Protein AF-A0A3N5P6S0-F1 (afdb_monomer_lite)

Sequence (706 aa):
MARCWSSGRGCPKARLRAARTAGRPRPSLPRANWPTCWPRWAPSSCSTPTTSRSRIRPWPTRASAAPSSGSTTNAASARSAMESPAARRPAGPTGPYRSWTSPARWQTPAASRGASRCSRPHAHPMGGERRRAMSARRGCGLLAFLALFLLVACLVFAALSAGLVMTGELPAFEPRLTGLEPQPGFAFRPTTPITLTFDQPMDPASVESSFALVPAVPGSLAWNQDYTQVVFLPSGPGFEPGMRYRARLADGARAGLLPRTTRNAVEWGFSLPPLLADSSPAPGTAGLGPLPLLSARFNYALDCDATSQSFVITPPVPGSVDCQAGTWSFTPSVALAPDAAYSAGLQQVYLDGDPAPRPGPSWQFRTAPPLLVVDVAPGVDQLVADLWTPVAVTFNRPPVAETVEGRFGLADADGTPVEGEISWENGGTTLVFRPTGALKPLFSYRWRLEAGVQDALGFALAEALSRPFDTAAIVGVRDPGPDADVVSLTRPLRLSFTRPMDRDSVEAGLVLTPALQGEIAWEGDTLVFTPQDGWQGGTDYKVRLDAEVRDASGAPLAEALSWTFRSEPFLVEASVPAGEVLRLAQPLQLRFALPMDRASVERALVIAPDTPGELTWSDGDRTLPLD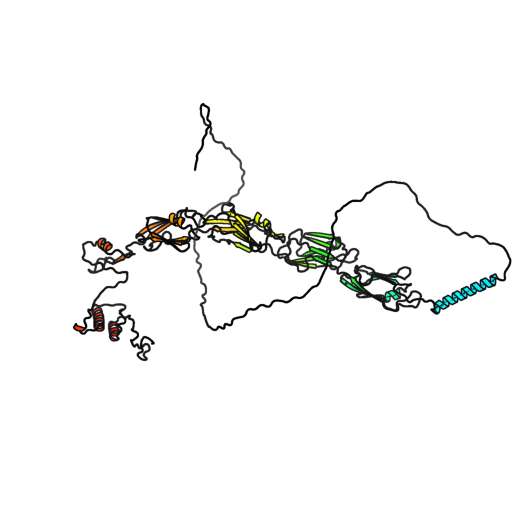YRVYDKPKDGLTKNDHFRDLIAAAKRRGFRPRAVLFDRWYSSLDNLKQVRTCGWTFLTQLKANRKVDLDRQGYRAVALT

Foldseek 3Di:
DDDDDDDDDDDDDDDDDDDDDDDDDDDDDDDDDDDDDDDDDDDDDDDDDDDDDDDDDDDDDDDDDDDDDDDDDDDDDDDDDDDDDDDDDDDDDDDDDDDDDDDDDDDDDDDDDDDDDDDDDDDDDDDDDDDDDDDDDDDPDVVVVVVVVVVVVVVVVVCVVVVCVVVVPPPDDFKDFPDWPPDFADADDQFGKIKTFIPAAFDVVLQVVQKAKVVGFDFDWDADPRNRMIITGGDASHDAAFDKMKIKGQWATGHDPDRHIRHHIDIGMDHHHHQWPDWPPHFAAEAAFQWGKTKTAGPAAFPQVVQVVQKDKPVDFDFDWDDDDRMIITTGPGGHDAQDKMKIKRQWTGGVPGPDTDGIDIGMYTHHHAKDFPDWPPDFADAAAFQQGKIKTFIPDAFDVVLFVVFKFKAWPVRHTFDWDWDADDVRRMIITTGPAGHAAQTKMKMKGQWQGGHPSGHTRHGIDMGMYHYYQQWDDWVVDFAAEAAQQFDWTKTATSAAFPPVLQVVQKDKPVDADFDWDDDDRMITTTGPRGDAAQDKMKIKGQQCGGGPRNHGSPHIDMGIYTHHHQFNDWDDQDDPDGDPDDDTDTDGSDDDDPVVCVVVDDDPPDDDDDDDDDPPPDDDPDDDDDDDCVVPVDDPLNVLLVVLVVCLVVPDDDQEAEDEQVNPDPVSCVSCVVSVHHYDYDHDQQFWDDPPPPDTDGPDDD

Structure (mmCIF, N/CA/C/O backbone):
data_AF-A0A3N5P6S0-F1
#
_entry.id   AF-A0A3N5P6S0-F1
#
loop_
_atom_site.group_PDB
_atom_site.id
_atom_site.type_symbol
_atom_site.label_atom_id
_atom_site.label_alt_id
_atom_site.label_comp_id
_atom_site.label_asym_id
_atom_site.label_entity_id
_atom_site.label_seq_id
_atom_site.pdbx_PDB_ins_code
_atom_site.Cartn_x
_atom_site.Cartn_y
_atom_site.Cartn_z
_atom_site.occupancy
_atom_site.B_iso_or_equiv
_atom_site.auth_seq_id
_atom_site.auth_comp_id
_atom_site.auth_asym_id
_atom_site.auth_atom_id
_atom_site.pdbx_PDB_model_num
ATOM 1 N N . MET A 1 1 ? 29.513 -6.625 67.160 1.00 32.34 1 MET A N 1
ATOM 2 C CA . MET A 1 1 ? 30.696 -5.756 67.364 1.00 32.34 1 MET A CA 1
ATOM 3 C C . MET A 1 1 ? 30.374 -4.418 66.702 1.00 32.34 1 MET A C 1
ATOM 5 O O . MET A 1 1 ? 30.058 -4.447 65.528 1.00 32.34 1 MET A O 1
ATOM 9 N N . ALA A 1 2 ? 30.033 -3.386 67.491 1.00 29.45 2 ALA A N 1
ATOM 10 C CA . ALA A 1 2 ? 30.799 -2.128 67.668 1.00 29.45 2 ALA A CA 1
ATOM 11 C C . ALA A 1 2 ? 30.846 -1.239 66.398 1.00 29.45 2 ALA A C 1
ATOM 13 O O . ALA A 1 2 ? 31.174 -1.752 65.345 1.00 29.45 2 ALA A O 1
ATOM 14 N N . ARG A 1 3 ? 30.613 0.082 66.376 1.00 28.03 3 ARG A N 1
ATOM 15 C CA . ARG A 1 3 ? 30.368 1.148 67.371 1.00 28.03 3 ARG A CA 1
ATOM 16 C C . ARG A 1 3 ? 29.944 2.428 66.607 1.00 28.03 3 ARG A C 1
ATOM 18 O O . ARG A 1 3 ? 30.294 2.590 65.444 1.00 28.03 3 ARG A O 1
ATOM 25 N N . CYS A 1 4 ? 29.255 3.334 67.303 1.00 28.69 4 CYS A N 1
ATOM 26 C CA . CYS A 1 4 ? 28.974 4.732 66.943 1.00 28.69 4 CYS A CA 1
ATOM 27 C C . CYS A 1 4 ? 30.222 5.629 66.809 1.00 28.69 4 CYS A C 1
ATOM 29 O O . CYS A 1 4 ? 31.212 5.346 67.478 1.00 28.69 4 CYS A O 1
ATOM 31 N N . TRP A 1 5 ? 30.073 6.773 66.110 1.00 29.38 5 TRP A N 1
ATOM 32 C CA . TRP A 1 5 ? 30.515 8.166 66.431 1.00 29.38 5 TRP A CA 1
ATOM 33 C C . TRP A 1 5 ? 30.480 9.024 65.139 1.00 29.38 5 TRP A C 1
ATOM 35 O O . TRP A 1 5 ? 30.638 8.461 64.067 1.00 29.38 5 TRP A O 1
ATOM 45 N N . SER A 1 6 ? 30.309 10.352 65.064 1.00 28.53 6 SER A N 1
ATOM 46 C CA . SER A 1 6 ? 30.107 11.499 65.980 1.00 28.53 6 SER A CA 1
ATOM 47 C C . SER A 1 6 ? 30.075 12.759 65.066 1.00 28.53 6 SER A C 1
ATOM 49 O O . SER A 1 6 ? 30.909 12.857 64.176 1.00 28.53 6 SER A O 1
ATOM 51 N N . SER A 1 7 ? 29.031 13.599 65.057 1.00 30.27 7 SER A N 1
ATOM 52 C CA . SER A 1 7 ? 28.925 14.954 65.664 1.00 30.27 7 SER A CA 1
ATOM 53 C C . SER A 1 7 ? 29.871 16.094 65.208 1.00 30.27 7 SER A C 1
ATOM 55 O O . SER A 1 7 ? 31.084 15.944 65.270 1.00 30.27 7 SER A O 1
ATOM 57 N N . GLY A 1 8 ? 29.286 17.291 64.990 1.00 27.02 8 GLY A N 1
ATOM 58 C CA . GLY A 1 8 ? 29.903 18.629 65.184 1.00 27.02 8 GLY A CA 1
ATOM 59 C C . GLY A 1 8 ? 29.686 19.589 63.999 1.00 27.02 8 GLY A C 1
ATOM 60 O O . GLY A 1 8 ? 30.355 19.447 62.990 1.00 27.02 8 GLY A O 1
ATOM 61 N N . ARG A 1 9 ? 28.658 20.456 63.928 1.00 32.09 9 ARG A N 1
ATOM 62 C CA . ARG A 1 9 ? 28.398 21.751 64.619 1.00 32.09 9 ARG A CA 1
ATOM 63 C C . ARG A 1 9 ? 29.563 22.758 64.645 1.00 32.09 9 ARG A C 1
ATOM 65 O O . ARG A 1 9 ? 30.546 22.543 65.341 1.00 32.09 9 ARG A O 1
ATOM 72 N N . GLY A 1 10 ? 29.325 23.928 64.038 1.00 25.72 10 GLY A N 1
ATOM 73 C CA . GLY A 1 10 ? 30.036 25.192 64.258 1.00 25.72 10 GLY A CA 1
ATOM 74 C C . GLY A 1 10 ? 29.093 26.394 64.055 1.00 25.72 10 GLY A C 1
ATOM 75 O O . GLY A 1 10 ? 28.506 26.553 62.993 1.00 25.72 10 GLY A O 1
ATOM 76 N N . CYS A 1 11 ? 28.912 27.178 65.118 1.00 27.72 11 CYS A N 1
ATOM 77 C CA . CYS A 1 11 ? 28.089 28.393 65.307 1.00 27.72 11 CYS A CA 1
ATOM 78 C C . CYS A 1 11 ? 28.965 29.673 65.051 1.00 27.72 11 CYS A C 1
ATOM 80 O O . CYS A 1 11 ? 30.128 29.503 64.701 1.00 27.72 11 CYS A O 1
ATOM 82 N N . PRO A 1 12 ? 28.606 30.922 65.449 1.00 55.75 12 PRO A N 1
ATOM 83 C CA . PRO A 1 12 ? 27.488 31.812 65.072 1.00 55.75 12 PRO A CA 1
ATOM 84 C C . PRO A 1 12 ? 27.930 33.310 64.895 1.00 55.75 12 PRO A C 1
ATOM 86 O O . PRO A 1 12 ? 29.115 33.616 64.996 1.00 55.75 12 PRO A O 1
ATOM 89 N N . LYS A 1 13 ? 26.949 34.236 64.752 1.00 28.80 13 LYS A N 1
ATOM 90 C CA . LYS A 1 13 ? 26.886 35.706 65.082 1.00 28.80 13 LYS A CA 1
ATOM 91 C C . LYS A 1 13 ? 26.318 36.524 63.897 1.00 28.80 13 LYS A C 1
ATOM 93 O O . LYS A 1 13 ? 26.654 36.229 62.768 1.00 28.80 13 LYS A O 1
ATOM 98 N N . ALA A 1 14 ? 25.533 37.599 64.020 1.00 29.78 14 ALA A N 1
ATOM 99 C CA . ALA A 1 14 ? 24.722 38.206 65.076 1.00 29.78 14 ALA A CA 1
ATOM 100 C C . ALA A 1 14 ? 23.840 39.320 64.434 1.00 29.78 14 ALA A C 1
ATOM 102 O O . ALA A 1 14 ? 24.312 40.020 63.551 1.00 29.78 14 ALA A O 1
ATOM 103 N N . ARG A 1 15 ? 22.601 39.494 64.937 1.00 29.39 15 ARG A N 1
ATOM 104 C CA . ARG A 1 15 ? 21.846 40.759 65.179 1.00 29.39 15 ARG A CA 1
ATOM 105 C C . ARG A 1 15 ? 21.779 41.877 64.100 1.00 29.39 15 ARG A C 1
ATOM 107 O O . ARG A 1 15 ? 22.756 42.580 63.909 1.00 29.39 15 ARG A O 1
ATOM 114 N N . LEU A 1 16 ? 20.568 42.222 63.615 1.00 28.55 16 LEU A N 1
ATOM 115 C CA . LEU A 1 16 ? 19.605 43.239 64.144 1.00 28.55 16 LEU A CA 1
ATOM 116 C C . LEU A 1 16 ? 18.726 43.915 63.043 1.00 28.55 16 LEU A C 1
ATOM 118 O O . LEU A 1 16 ? 19.242 44.513 62.114 1.00 28.55 16 LEU A O 1
ATOM 122 N N . ARG A 1 17 ? 17.400 43.907 63.297 1.00 27.72 17 ARG A N 1
ATOM 123 C CA . ARG A 1 17 ? 16.332 44.920 63.036 1.00 27.72 17 ARG A CA 1
ATOM 124 C C . ARG A 1 17 ? 15.904 45.372 61.610 1.00 27.72 17 ARG A C 1
ATOM 126 O O . ARG A 1 17 ? 16.511 46.244 61.016 1.00 27.72 17 ARG A O 1
ATOM 133 N N . ALA A 1 18 ? 14.672 44.945 61.276 1.00 30.52 18 ALA A N 1
ATOM 134 C CA . ALA A 1 18 ? 13.409 45.726 61.197 1.00 30.52 18 ALA A CA 1
ATOM 135 C C . ALA A 1 18 ? 12.936 46.467 59.912 1.00 30.52 18 ALA A C 1
ATOM 137 O O . ALA A 1 18 ? 13.673 47.221 59.296 1.00 30.52 18 ALA A O 1
ATOM 138 N N . ALA A 1 19 ? 11.599 46.350 59.726 1.00 29.44 19 ALA A N 1
ATOM 139 C CA . ALA A 1 19 ? 10.609 47.170 58.984 1.00 29.44 19 ALA A CA 1
ATOM 140 C C . ALA A 1 19 ? 10.446 46.906 57.463 1.00 29.44 19 ALA A C 1
ATOM 142 O O . ALA A 1 19 ? 11.402 47.007 56.712 1.00 29.44 19 ALA A O 1
ATOM 143 N N . ARG A 1 20 ? 9.285 46.370 57.011 1.00 29.72 20 ARG A N 1
ATOM 144 C CA . ARG A 1 20 ? 8.067 47.074 56.484 1.00 29.72 20 ARG A CA 1
ATOM 145 C C . ARG A 1 20 ? 8.410 47.920 55.234 1.00 29.72 20 ARG A C 1
ATOM 147 O O . ARG A 1 20 ? 9.324 48.717 55.306 1.00 29.72 20 ARG A O 1
ATOM 154 N N . THR A 1 21 ? 7.756 47.858 54.066 1.00 29.17 21 THR A N 1
ATOM 155 C CA . THR A 1 21 ? 6.316 47.780 53.743 1.00 29.17 21 THR A CA 1
ATOM 156 C C . THR A 1 21 ? 6.129 47.711 52.208 1.00 29.17 21 THR A C 1
ATOM 158 O O . THR A 1 21 ? 6.936 48.284 51.492 1.00 29.17 21 THR A O 1
ATOM 161 N N . ALA A 1 22 ? 5.030 47.080 51.764 1.00 30.55 22 ALA A N 1
ATOM 162 C CA . ALA A 1 22 ? 4.118 47.405 50.641 1.00 30.55 22 ALA A CA 1
ATOM 163 C C . ALA A 1 22 ? 4.618 47.920 49.264 1.00 30.55 22 ALA A C 1
ATOM 165 O O . ALA A 1 22 ? 5.313 48.921 49.159 1.00 30.55 22 ALA A O 1
ATOM 166 N N . GLY A 1 23 ? 4.033 47.352 48.195 1.00 27.67 23 GLY A N 1
ATOM 167 C CA . GLY A 1 23 ? 3.942 47.996 46.878 1.00 27.67 23 GLY A CA 1
ATOM 168 C C . GLY A 1 23 ? 3.276 47.139 45.789 1.00 27.67 23 GLY A C 1
ATOM 169 O O . GLY A 1 23 ? 3.958 46.442 45.050 1.00 27.67 23 GLY A O 1
ATOM 170 N N . ARG A 1 24 ? 1.943 47.208 45.667 1.00 35.28 24 ARG A N 1
ATOM 171 C CA . ARG A 1 24 ? 1.187 46.985 44.407 1.00 35.28 24 ARG A CA 1
ATOM 172 C C . ARG A 1 24 ? 0.841 48.374 43.841 1.00 35.28 24 ARG A C 1
ATOM 174 O O . ARG A 1 24 ? 0.656 49.276 44.659 1.00 35.28 24 ARG A O 1
ATOM 181 N N . PRO A 1 25 ? 0.700 48.568 42.512 1.00 42.62 25 PRO A N 1
ATOM 182 C CA . PRO A 1 25 ? -0.652 48.547 41.911 1.00 42.62 25 PRO A CA 1
ATOM 183 C C . PRO A 1 25 ? -0.750 48.107 40.419 1.00 42.62 25 PRO A C 1
ATOM 185 O O . PRO A 1 25 ? 0.243 47.970 39.716 1.00 42.62 25 PRO A O 1
ATOM 188 N N . ARG A 1 26 ? -1.999 47.872 39.970 1.00 33.16 26 ARG A N 1
ATOM 189 C CA . ARG A 1 26 ? -2.506 47.726 38.573 1.00 33.16 26 ARG A CA 1
ATOM 190 C C . ARG A 1 26 ? -2.807 49.137 37.947 1.00 33.16 26 ARG A C 1
ATOM 192 O O . ARG A 1 26 ? -2.541 50.114 38.637 1.00 33.16 26 ARG A O 1
ATOM 199 N N . PRO A 1 27 ? -3.620 49.295 36.867 1.00 56.72 27 PRO A N 1
ATOM 200 C CA . PRO A 1 27 ? -3.424 49.048 35.418 1.00 56.72 27 PRO A CA 1
ATOM 201 C C . PRO A 1 27 ? -3.747 50.303 34.537 1.00 56.72 27 PRO A C 1
ATOM 203 O O . PRO A 1 27 ? -4.245 51.297 35.057 1.00 56.72 27 PRO A O 1
ATOM 206 N N . SER A 1 28 ? -3.599 50.242 33.200 1.00 27.52 28 SER A N 1
ATOM 207 C CA . SER A 1 28 ? -4.305 51.146 32.252 1.00 27.52 28 SER A CA 1
ATOM 208 C C . SER A 1 28 ? -4.275 50.679 30.775 1.00 27.52 28 SER A C 1
ATOM 210 O O . SER A 1 28 ? -3.292 50.115 30.307 1.00 27.52 28 SER A O 1
ATOM 212 N N . LEU A 1 29 ? -5.390 50.917 30.062 1.00 33.16 29 LEU A N 1
ATOM 213 C CA . LEU A 1 29 ? -5.639 50.811 28.599 1.00 33.16 29 LEU A CA 1
ATOM 214 C C . LEU A 1 29 ? -5.366 52.170 27.899 1.00 33.16 29 LEU A C 1
ATOM 216 O O . LEU A 1 29 ? -5.353 53.175 28.618 1.00 33.16 29 LEU A O 1
ATOM 220 N N . PRO A 1 30 ? -5.219 52.263 26.545 1.00 48.19 30 PRO A N 1
ATOM 221 C CA . PRO A 1 30 ? -6.350 52.672 25.659 1.00 48.19 30 PRO A CA 1
ATOM 222 C C . PRO A 1 30 ? -6.333 52.240 24.144 1.00 48.19 30 PRO A C 1
ATOM 224 O O . PRO A 1 30 ? -5.292 51.899 23.602 1.00 48.19 30 PRO A O 1
ATOM 227 N N . ARG A 1 31 ? -7.540 52.291 23.510 1.00 29.95 31 ARG A N 1
ATOM 228 C CA . ARG A 1 31 ? -8.031 52.663 22.121 1.00 29.95 31 ARG A CA 1
ATOM 229 C C . ARG A 1 31 ? -7.046 52.800 20.915 1.00 29.95 31 ARG A C 1
ATOM 231 O O . ARG A 1 31 ? -5.926 53.216 21.135 1.00 29.95 31 ARG A O 1
ATOM 238 N N . ALA A 1 32 ? -7.367 52.676 19.603 1.00 30.03 32 ALA A N 1
ATOM 239 C CA . ALA A 1 32 ? -8.563 52.485 18.737 1.00 30.03 32 ALA A CA 1
ATOM 240 C C . ALA A 1 32 ? -8.137 52.286 17.238 1.00 30.03 32 ALA A C 1
ATOM 242 O O . ALA A 1 32 ? -7.058 52.752 16.889 1.00 30.03 32 ALA A O 1
ATOM 243 N N . ASN A 1 33 ? -8.974 51.677 16.362 1.00 26.77 33 ASN A N 1
ATOM 244 C CA . ASN A 1 33 ? -9.439 52.177 15.027 1.00 26.77 33 ASN A CA 1
ATOM 245 C C . ASN A 1 33 ? -9.972 51.087 14.051 1.00 26.77 33 ASN A C 1
ATOM 247 O O . ASN A 1 33 ? -9.441 49.986 13.974 1.00 26.77 33 ASN A O 1
ATOM 251 N N . TRP A 1 34 ? -11.029 51.453 13.306 1.00 24.69 34 TRP A N 1
ATOM 252 C CA . TRP A 1 34 ? -11.747 50.745 12.214 1.00 24.69 34 TRP A CA 1
ATOM 253 C C . TRP A 1 34 ? -11.246 51.201 10.813 1.00 24.69 34 TRP A C 1
ATOM 255 O O . TRP A 1 34 ? -10.551 52.220 10.775 1.00 24.69 34 TRP A O 1
ATOM 265 N N . PRO A 1 35 ? -11.541 50.504 9.677 1.00 39.03 35 PRO A N 1
ATOM 266 C CA . PRO A 1 35 ? -12.814 50.625 8.900 1.00 39.03 35 PRO A CA 1
ATOM 267 C C . PRO A 1 35 ? -13.364 49.277 8.333 1.00 39.03 35 PRO A C 1
ATOM 269 O O . PRO A 1 35 ? -12.605 48.419 7.904 1.00 39.03 35 PRO A O 1
ATOM 272 N N . THR A 1 36 ? -14.652 48.931 8.499 1.00 27.31 36 THR A N 1
ATOM 273 C CA . THR A 1 36 ? -15.797 48.986 7.536 1.00 27.31 36 THR A CA 1
ATOM 274 C C . THR A 1 36 ? -15.579 48.523 6.083 1.00 27.31 36 THR A C 1
ATOM 276 O O . THR A 1 36 ? -14.941 49.232 5.316 1.00 27.31 36 THR A O 1
ATOM 279 N N . CYS A 1 37 ? -16.265 47.437 5.674 1.00 23.80 37 CYS A N 1
ATOM 280 C CA . CYS A 1 37 ? -17.361 47.447 4.677 1.00 23.80 37 CYS A CA 1
ATOM 281 C C . CYS A 1 37 ? -18.100 46.082 4.599 1.00 23.80 37 CYS A C 1
ATOM 283 O O . CYS A 1 37 ? -17.486 45.032 4.458 1.00 23.80 37 CYS A O 1
ATOM 285 N N . TRP A 1 38 ? -19.433 46.137 4.710 1.00 25.41 38 TRP A N 1
ATOM 286 C CA . TRP A 1 38 ? -20.455 45.086 4.499 1.00 25.41 38 TRP A CA 1
ATOM 287 C C . TRP A 1 38 ? -21.217 45.411 3.182 1.00 25.41 38 TRP A C 1
ATOM 289 O O . TRP A 1 38 ? -21.106 46.550 2.724 1.00 25.41 38 TRP A O 1
ATOM 299 N N . PRO A 1 39 ? -21.999 44.493 2.566 1.00 34.59 39 PRO A N 1
ATOM 300 C CA . PRO A 1 39 ? -23.420 44.297 2.936 1.00 34.59 39 PRO A CA 1
ATOM 301 C C . PRO A 1 39 ? -23.809 42.800 2.984 1.00 34.59 39 PRO A C 1
ATOM 303 O O . PRO A 1 39 ? -23.404 42.018 2.137 1.00 34.59 39 PRO A O 1
ATOM 306 N N . ARG A 1 40 ? -24.424 42.271 4.049 1.00 24.41 40 ARG A N 1
ATOM 307 C CA . ARG A 1 40 ? -25.822 42.395 4.525 1.00 24.41 40 ARG A CA 1
ATOM 308 C C . ARG A 1 40 ? -26.837 41.851 3.512 1.00 24.41 40 ARG A C 1
ATOM 310 O O . ARG A 1 40 ? -26.976 42.437 2.453 1.00 24.41 40 ARG A O 1
ATOM 317 N N . TRP A 1 41 ? -27.581 40.815 3.910 1.00 23.72 41 TRP A N 1
ATOM 318 C CA . TRP A 1 41 ? -29.050 40.768 4.009 1.00 23.72 41 TRP A CA 1
ATOM 319 C C . TRP A 1 41 ? -29.431 39.641 4.994 1.00 23.72 41 TRP A C 1
ATOM 321 O O . TRP A 1 41 ? -28.756 38.622 5.095 1.00 23.72 41 TRP A O 1
ATOM 331 N N . ALA A 1 42 ? -30.473 39.888 5.776 1.00 25.50 42 ALA A N 1
ATOM 332 C CA . ALA A 1 42 ? -31.086 39.044 6.809 1.00 25.50 42 ALA A CA 1
ATOM 333 C C . ALA A 1 42 ? -32.615 39.064 6.538 1.00 25.50 42 ALA A C 1
ATOM 335 O O . ALA A 1 42 ? -33.017 39.802 5.637 1.00 25.50 42 ALA A O 1
ATOM 336 N N . PRO A 1 43 ? -33.519 38.515 7.375 1.00 45.53 43 PRO A N 1
ATOM 337 C CA . PRO A 1 43 ? -33.549 37.266 8.150 1.00 45.53 43 PRO A CA 1
ATOM 338 C C . PRO A 1 43 ? -34.898 36.499 7.966 1.00 45.53 43 PRO A C 1
ATOM 340 O O . PRO A 1 43 ? -35.769 36.904 7.204 1.00 45.53 43 PRO A O 1
ATOM 343 N N . SER A 1 44 ? -35.105 35.475 8.810 1.00 25.48 44 SER A N 1
ATOM 344 C CA . SER A 1 44 ? -36.386 35.033 9.416 1.00 25.48 44 SER A CA 1
ATOM 345 C C . SER A 1 44 ? -37.263 33.991 8.697 1.00 25.48 44 SER A C 1
ATOM 347 O O . SER A 1 44 ? -37.828 34.233 7.640 1.00 25.48 44 SER A O 1
ATOM 349 N N . SER A 1 45 ? -37.492 32.850 9.362 1.00 25.16 45 SER A N 1
ATOM 350 C CA . SER A 1 45 ? -38.727 32.539 10.120 1.00 25.16 45 SER A CA 1
ATOM 351 C C . SER A 1 45 ? -39.089 31.042 10.116 1.00 25.16 45 SER A C 1
ATOM 353 O O . SER A 1 45 ? -38.744 30.284 9.217 1.00 25.16 45 SER A O 1
ATOM 355 N N . CYS A 1 46 ? -39.742 30.640 11.208 1.00 24.12 46 CYS A N 1
ATOM 356 C CA . CYS A 1 46 ? -40.229 29.312 11.566 1.00 24.12 46 CYS A CA 1
ATOM 357 C C . CYS A 1 46 ? -41.125 28.639 10.513 1.00 24.12 46 CYS A C 1
ATOM 359 O O . CYS A 1 46 ? -41.970 29.308 9.928 1.00 24.12 46 CYS A O 1
ATOM 361 N N . SER A 1 47 ? -41.065 27.303 10.416 1.00 25.73 47 SER A N 1
ATOM 362 C CA . SER A 1 47 ? -42.226 26.383 10.526 1.00 25.73 47 SER A CA 1
ATOM 363 C C . SER A 1 47 ? -41.866 24.935 10.126 1.00 25.73 47 SER A C 1
ATOM 365 O O . SER A 1 47 ? -41.402 24.666 9.025 1.00 25.73 47 SER A O 1
ATOM 367 N N . THR A 1 48 ? -42.105 23.982 11.031 1.00 28.52 48 THR A N 1
ATOM 368 C CA . THR A 1 48 ? -42.623 22.628 10.717 1.00 28.52 48 THR A CA 1
ATOM 369 C C . THR A 1 48 ? -44.144 22.748 10.476 1.00 28.52 48 THR A C 1
ATOM 371 O O . THR A 1 48 ? -44.689 23.767 10.912 1.00 28.52 48 THR A O 1
ATOM 374 N N . PRO A 1 49 ? -44.888 21.804 9.838 1.00 37.81 49 PRO A N 1
ATOM 375 C CA . PRO A 1 49 ? -44.751 20.329 9.779 1.00 37.81 49 PRO A CA 1
ATOM 376 C C . PRO A 1 49 ? -44.897 19.789 8.317 1.00 37.81 49 PRO A C 1
ATOM 378 O O . PRO A 1 49 ? -45.008 20.570 7.386 1.00 37.81 49 PRO A O 1
ATOM 381 N N . THR A 1 50 ? -44.877 18.509 7.922 1.00 25.56 50 THR A N 1
ATOM 382 C CA . THR A 1 50 ? -45.652 17.335 8.360 1.00 25.56 50 THR A CA 1
ATOM 383 C C . THR A 1 50 ? -45.193 16.112 7.532 1.00 25.56 50 THR A C 1
ATOM 385 O O . THR A 1 50 ? -44.878 16.243 6.354 1.00 25.56 50 THR A O 1
ATOM 388 N N . THR A 1 51 ? -45.197 14.931 8.157 1.00 27.47 51 THR A N 1
ATOM 389 C CA . THR A 1 51 ? -45.362 13.560 7.612 1.00 27.47 51 THR A CA 1
ATOM 390 C C . THR A 1 51 ? -45.193 13.275 6.108 1.00 27.47 51 THR A C 1
ATOM 392 O O . THR A 1 51 ? -46.021 13.678 5.295 1.00 27.47 51 THR A O 1
ATOM 395 N N . SER A 1 52 ? -44.339 12.296 5.784 1.00 26.95 52 SER A N 1
ATOM 396 C CA . SER A 1 52 ? -44.728 11.253 4.824 1.00 26.95 52 SER A CA 1
ATOM 397 C C . SER A 1 52 ? -44.140 9.885 5.195 1.00 26.95 52 SER A C 1
ATOM 399 O O . SER A 1 52 ? -43.002 9.756 5.636 1.00 26.95 52 SER A O 1
ATOM 401 N N . ARG A 1 53 ? -45.002 8.871 5.092 1.00 27.33 53 ARG A N 1
ATOM 402 C CA . ARG A 1 53 ? -44.756 7.447 5.330 1.00 27.33 53 ARG A CA 1
ATOM 403 C C . ARG A 1 53 ? -43.995 6.835 4.147 1.00 27.33 53 ARG A C 1
ATOM 405 O O . ARG A 1 53 ? -44.456 6.969 3.018 1.00 27.33 53 ARG A O 1
ATOM 412 N N . SER A 1 54 ? -42.996 5.998 4.410 1.00 27.48 54 SER A N 1
ATOM 413 C CA . SER A 1 54 ? -42.553 4.925 3.500 1.00 27.48 54 SER A CA 1
ATOM 414 C C . SER A 1 54 ? -42.185 3.692 4.341 1.00 27.48 54 SER A C 1
ATOM 416 O O . SER A 1 54 ? -41.190 3.647 5.047 1.00 27.48 54 SER A O 1
ATOM 418 N N . ARG A 1 55 ? -43.147 2.798 4.591 1.00 26.78 55 ARG A N 1
ATOM 419 C CA . ARG A 1 55 ? -43.300 1.494 3.916 1.00 26.78 55 ARG A CA 1
ATOM 420 C C . ARG A 1 55 ? -41.998 0.702 3.748 1.00 26.78 55 ARG A C 1
ATOM 422 O O . ARG A 1 55 ? -41.375 0.690 2.695 1.00 26.78 55 ARG A O 1
ATOM 429 N N . ILE A 1 56 ? -41.737 -0.064 4.800 1.00 27.58 56 ILE A N 1
ATOM 430 C CA . ILE A 1 56 ? -41.059 -1.360 4.822 1.00 27.58 56 ILE A CA 1
ATOM 431 C C . ILE A 1 56 ? -41.648 -2.292 3.748 1.00 27.58 56 ILE A C 1
ATOM 433 O O . ILE A 1 56 ? -42.870 -2.457 3.663 1.00 27.58 56 ILE A O 1
ATOM 437 N N . ARG A 1 57 ? -40.779 -2.964 2.986 1.00 26.84 57 ARG A N 1
ATOM 438 C CA . ARG A 1 57 ? -41.059 -4.267 2.366 1.00 26.84 57 ARG A CA 1
ATOM 439 C C . ARG A 1 57 ? -39.822 -5.176 2.429 1.00 26.84 57 ARG A C 1
ATOM 441 O O . ARG A 1 57 ? -38.711 -4.662 2.520 1.00 26.84 57 ARG A O 1
ATOM 448 N N . PRO A 1 58 ? -40.028 -6.505 2.451 1.00 33.00 58 PRO A N 1
ATOM 449 C CA . PRO A 1 58 ? -39.156 -7.454 3.128 1.00 33.00 58 PRO A CA 1
ATOM 450 C C . PRO A 1 58 ? -38.277 -8.278 2.181 1.00 33.00 58 PRO A C 1
ATOM 452 O O . PRO A 1 58 ? -38.526 -8.378 0.980 1.00 33.00 58 PRO A O 1
ATOM 455 N N . TRP A 1 59 ? -37.271 -8.900 2.790 1.00 26.62 59 TRP A N 1
ATOM 456 C CA . TRP A 1 59 ? -36.390 -9.922 2.231 1.00 26.62 59 TRP A CA 1
ATOM 457 C C . TRP A 1 59 ? -37.160 -11.180 1.797 1.00 26.62 59 TRP A C 1
ATOM 459 O O . TRP A 1 59 ? -38.114 -11.564 2.480 1.00 26.62 59 TRP A O 1
ATOM 469 N N . PRO A 1 60 ? -36.721 -11.893 0.744 1.00 39.22 60 PRO A N 1
ATOM 470 C CA . PRO A 1 60 ? -37.152 -13.258 0.508 1.00 39.22 60 PRO A CA 1
ATOM 471 C C . PRO A 1 60 ? -36.256 -14.259 1.252 1.00 39.22 60 PRO A C 1
ATOM 473 O O . PRO A 1 60 ? -35.034 -14.285 1.123 1.00 39.22 60 PRO A O 1
ATOM 476 N N . THR A 1 61 ? -36.924 -15.118 2.009 1.00 28.69 61 THR A N 1
ATOM 477 C CA . THR A 1 61 ? -36.455 -16.386 2.559 1.00 28.69 61 THR A CA 1
ATOM 478 C C . THR A 1 61 ? -36.095 -17.380 1.452 1.00 28.69 61 THR A C 1
ATOM 480 O O . THR A 1 61 ? -36.830 -17.536 0.476 1.00 28.69 61 THR A O 1
ATOM 483 N N . ARG A 1 62 ? -35.029 -18.165 1.652 1.00 26.20 62 ARG A N 1
ATOM 484 C CA . ARG A 1 62 ? -34.936 -19.507 1.064 1.00 26.20 62 ARG A CA 1
ATOM 485 C C . ARG A 1 62 ? -34.416 -20.490 2.102 1.00 26.20 62 ARG A C 1
ATOM 487 O O . ARG A 1 62 ? -33.345 -20.306 2.669 1.00 26.20 62 ARG A O 1
ATOM 494 N N . ALA A 1 63 ? -35.255 -21.483 2.367 1.00 28.25 63 ALA A N 1
ATOM 495 C CA . ALA A 1 63 ? -35.037 -22.551 3.315 1.00 28.25 63 ALA A CA 1
ATOM 496 C C . ALA A 1 63 ? -34.153 -23.663 2.737 1.00 28.25 63 ALA A C 1
ATOM 498 O O . ALA A 1 63 ? -34.071 -23.884 1.529 1.00 28.25 63 ALA A O 1
ATOM 499 N N . SER A 1 64 ? -33.537 -24.340 3.690 1.00 27.89 64 SER A N 1
ATOM 500 C CA . SER A 1 64 ? -32.645 -25.485 3.668 1.00 27.89 64 SER A CA 1
ATOM 501 C C . SER A 1 64 ? -33.242 -26.745 3.031 1.00 27.89 64 SER A C 1
ATOM 503 O O . SER A 1 64 ? -34.412 -27.058 3.241 1.00 27.89 64 SER A O 1
ATOM 505 N N . ALA A 1 65 ? -32.388 -27.538 2.383 1.00 26.98 65 ALA A N 1
ATOM 506 C CA . ALA A 1 65 ? -32.532 -28.989 2.281 1.00 26.98 65 ALA A CA 1
ATOM 507 C C . ALA A 1 65 ? -31.132 -29.636 2.231 1.00 26.98 65 ALA A C 1
ATOM 509 O O . ALA A 1 65 ? -30.275 -29.228 1.453 1.00 26.98 65 ALA A O 1
ATOM 510 N N . ALA A 1 66 ? -30.925 -30.630 3.088 1.00 29.66 66 ALA A N 1
ATOM 511 C CA . ALA A 1 66 ? -29.799 -31.568 3.174 1.00 29.66 66 ALA A CA 1
ATOM 512 C C . ALA A 1 66 ? -30.418 -32.992 3.249 1.00 29.66 66 ALA A C 1
ATOM 514 O O . ALA A 1 66 ? -31.646 -33.069 3.357 1.00 29.66 66 ALA A O 1
ATOM 515 N N . PRO A 1 67 ? -29.679 -34.112 3.411 1.00 47.75 67 PRO A N 1
ATOM 516 C CA . PRO A 1 67 ? -28.380 -34.558 2.873 1.00 47.75 67 PRO A CA 1
ATOM 517 C C . PRO A 1 67 ? -28.435 -36.013 2.302 1.00 47.75 67 PRO A C 1
ATOM 519 O O . PRO A 1 67 ? -29.420 -36.723 2.477 1.00 47.75 67 PRO A O 1
ATOM 522 N N . SER A 1 68 ? -27.338 -36.506 1.708 1.00 27.44 68 SER A N 1
ATOM 523 C CA . SER A 1 68 ? -27.005 -37.950 1.565 1.00 27.44 68 SER A CA 1
ATOM 524 C C . SER A 1 68 ? -25.513 -38.067 1.183 1.00 27.44 68 SER A C 1
ATOM 526 O O . SER A 1 68 ? -25.125 -37.512 0.162 1.00 27.44 68 SER A O 1
ATOM 528 N N . SER A 1 69 ? -24.578 -38.477 2.051 1.00 28.84 69 SER A N 1
ATOM 529 C CA . SER A 1 69 ? -24.251 -39.818 2.591 1.00 28.84 69 SER A CA 1
ATOM 530 C C . SER A 1 69 ? -23.321 -40.672 1.705 1.00 28.84 69 SER A C 1
ATOM 532 O O . SER A 1 69 ? -23.711 -41.060 0.609 1.00 28.84 69 SER A O 1
ATOM 534 N N . GLY A 1 70 ? -22.171 -41.063 2.282 1.00 26.62 70 GLY A N 1
ATOM 535 C CA . GLY A 1 70 ? -21.298 -42.186 1.880 1.00 26.62 70 GLY A CA 1
ATOM 536 C C . GLY A 1 70 ? -20.094 -41.782 1.014 1.00 26.62 70 GLY A C 1
ATOM 537 O O . GLY A 1 70 ? -20.257 -41.027 0.072 1.00 26.62 70 GLY A O 1
ATOM 538 N N . SER A 1 71 ? -18.856 -42.228 1.230 1.00 27.28 71 SER A N 1
ATOM 539 C CA . SER A 1 71 ? -18.290 -43.184 2.187 1.00 27.28 71 SER A CA 1
ATOM 540 C C . SER A 1 71 ? -16.754 -43.084 2.172 1.00 27.28 71 SER A C 1
ATOM 542 O O . SER A 1 71 ? -16.142 -42.775 1.155 1.00 27.28 71 SER A O 1
ATOM 544 N N . THR A 1 72 ? -16.169 -43.397 3.321 1.00 28.88 72 THR A N 1
ATOM 545 C CA . THR A 1 72 ? -14.760 -43.644 3.669 1.00 28.88 72 THR A CA 1
ATOM 546 C C . THR A 1 72 ? -13.968 -44.589 2.756 1.00 28.88 72 THR A C 1
ATOM 548 O O . THR A 1 72 ? -14.483 -45.647 2.410 1.00 28.88 72 THR A O 1
ATOM 551 N N . THR A 1 73 ? -12.661 -44.319 2.609 1.00 28.97 73 THR A N 1
ATOM 552 C CA . THR A 1 73 ? -11.589 -45.329 2.786 1.00 28.97 73 THR A CA 1
ATOM 553 C C . THR A 1 73 ? -10.258 -44.679 3.185 1.00 28.97 73 THR A C 1
ATOM 555 O O . THR A 1 73 ? -9.778 -43.764 2.523 1.00 28.97 73 THR A O 1
ATOM 558 N N . ASN A 1 74 ? -9.679 -45.190 4.275 1.00 28.80 74 ASN A N 1
ATOM 559 C CA . ASN A 1 74 ? -8.307 -44.981 4.742 1.00 28.80 74 ASN A CA 1
ATOM 560 C C . ASN A 1 74 ? -7.312 -45.800 3.904 1.00 28.80 74 ASN A C 1
ATOM 562 O O . ASN A 1 74 ? -7.610 -46.949 3.589 1.00 28.80 74 ASN A O 1
ATOM 566 N N . ALA A 1 75 ? -6.090 -45.292 3.717 1.00 28.70 75 ALA A N 1
ATOM 567 C CA . ALA A 1 75 ? -4.868 -46.102 3.773 1.00 28.70 75 ALA A CA 1
ATOM 568 C C . ALA A 1 75 ? -3.640 -45.211 4.025 1.00 28.70 75 ALA A C 1
ATOM 570 O O . ALA A 1 75 ? -3.510 -44.122 3.474 1.00 28.70 75 ALA A O 1
ATOM 571 N N . ALA A 1 76 ? -2.768 -45.693 4.903 1.00 28.30 76 ALA A N 1
ATOM 572 C CA . ALA A 1 76 ? -1.612 -45.013 5.457 1.00 28.30 76 ALA A CA 1
ATOM 573 C C . ALA A 1 76 ? -0.288 -45.447 4.796 1.00 28.30 76 ALA A C 1
ATOM 575 O O . ALA A 1 76 ? -0.204 -46.522 4.212 1.00 28.30 76 ALA A O 1
ATOM 576 N N . SER A 1 77 ? 0.757 -44.668 5.110 1.00 26.97 77 SER A N 1
ATOM 577 C CA . SER A 1 77 ? 2.173 -45.061 5.246 1.00 26.97 77 SER A CA 1
ATOM 578 C C . SER A 1 77 ? 3.069 -45.056 3.996 1.00 26.97 77 SER A C 1
ATOM 580 O O . SER A 1 77 ? 2.916 -45.883 3.109 1.00 26.97 77 SER A O 1
ATOM 582 N N . ALA A 1 78 ? 4.095 -44.191 3.987 1.00 28.38 78 ALA A N 1
ATOM 583 C CA . ALA A 1 78 ? 5.493 -44.588 4.236 1.00 28.38 78 ALA A CA 1
ATOM 584 C C . ALA A 1 78 ? 6.474 -43.411 4.022 1.00 28.38 78 ALA A C 1
ATOM 586 O O . ALA A 1 78 ? 6.409 -42.686 3.034 1.00 28.38 78 ALA A O 1
ATOM 587 N N . ARG A 1 79 ? 7.412 -43.258 4.966 1.00 29.16 79 ARG A N 1
ATOM 588 C CA . ARG A 1 79 ? 8.658 -42.484 4.832 1.00 29.16 79 ARG A CA 1
ATOM 589 C C . ARG A 1 79 ? 9.661 -43.309 4.025 1.00 29.16 79 ARG A C 1
ATOM 591 O O . ARG A 1 79 ? 9.733 -44.510 4.260 1.00 29.16 79 ARG A O 1
ATOM 598 N N . SER A 1 80 ? 10.508 -42.670 3.219 1.00 27.64 80 SER A N 1
ATOM 599 C CA . SER A 1 80 ? 11.965 -42.735 3.420 1.00 27.64 80 SER A CA 1
ATOM 600 C C . SER A 1 80 ? 12.749 -41.899 2.414 1.00 27.64 80 SER A C 1
ATOM 602 O O . SER A 1 80 ? 12.347 -41.702 1.273 1.00 27.64 80 SER A O 1
ATOM 604 N N . ALA A 1 81 ? 13.884 -41.440 2.929 1.00 29.33 81 ALA A N 1
ATOM 605 C CA . ALA A 1 81 ? 14.993 -40.742 2.309 1.00 29.33 81 ALA A CA 1
ATOM 606 C C . ALA A 1 81 ? 15.545 -41.397 1.032 1.00 29.33 81 ALA A C 1
ATOM 608 O O . ALA A 1 81 ? 15.537 -42.620 0.903 1.00 29.33 81 ALA A O 1
ATOM 609 N N . MET A 1 82 ? 16.184 -40.583 0.187 1.00 26.22 82 MET A N 1
ATOM 610 C CA . MET A 1 82 ? 17.415 -41.002 -0.484 1.00 26.22 82 MET A CA 1
ATOM 611 C C . MET A 1 82 ? 18.339 -39.807 -0.735 1.00 26.22 82 MET A C 1
ATOM 613 O O . MET A 1 82 ? 17.963 -38.811 -1.349 1.00 26.22 82 MET A O 1
ATOM 617 N N . GLU A 1 83 ? 19.541 -39.945 -0.183 1.00 26.92 83 GLU A N 1
ATOM 618 C CA . GLU A 1 83 ? 20.731 -39.131 -0.387 1.00 26.92 83 GLU A CA 1
ATOM 619 C C . GLU A 1 83 ? 21.384 -39.391 -1.760 1.00 26.92 83 GLU A C 1
ATOM 621 O O . GLU A 1 83 ? 21.151 -40.411 -2.406 1.00 26.92 83 GLU A O 1
ATOM 626 N N . SER A 1 84 ? 22.237 -38.435 -2.141 1.00 30.39 84 SER A N 1
ATOM 627 C CA . SER A 1 84 ? 23.222 -38.373 -3.236 1.00 30.39 84 SER A CA 1
ATOM 628 C C . SER A 1 84 ? 24.020 -39.660 -3.542 1.00 30.39 84 SER A C 1
ATOM 630 O O . SER A 1 84 ? 24.084 -40.579 -2.728 1.00 30.39 84 SER A O 1
ATOM 632 N N . PRO A 1 85 ? 24.798 -39.676 -4.648 1.00 44.12 85 PRO A N 1
ATOM 633 C CA . PRO A 1 85 ? 26.226 -39.377 -4.462 1.00 44.12 85 PRO A CA 1
ATOM 634 C C . PRO A 1 85 ? 26.912 -38.569 -5.582 1.00 44.12 85 PRO A C 1
ATOM 636 O O . PRO A 1 85 ? 26.469 -38.465 -6.721 1.00 44.12 85 PRO A O 1
ATOM 639 N N . ALA A 1 86 ? 28.049 -38.001 -5.180 1.00 30.20 86 ALA A N 1
ATOM 640 C CA . ALA A 1 86 ? 28.967 -37.122 -5.891 1.00 30.20 86 ALA A CA 1
ATOM 641 C C . ALA A 1 86 ? 30.026 -37.843 -6.750 1.00 30.20 86 ALA A C 1
ATOM 643 O O . ALA A 1 86 ? 30.331 -39.004 -6.493 1.00 30.20 86 ALA A O 1
ATOM 644 N N . ALA A 1 87 ? 30.698 -37.094 -7.642 1.00 28.83 87 ALA A N 1
ATOM 645 C CA . ALA A 1 87 ? 32.158 -37.107 -7.899 1.00 28.83 87 ALA A CA 1
ATOM 646 C C . ALA A 1 87 ? 32.506 -36.163 -9.079 1.00 28.83 87 ALA A C 1
ATOM 648 O O . ALA A 1 87 ? 31.695 -36.033 -9.981 1.00 28.83 87 ALA A O 1
ATOM 649 N N . ARG A 1 88 ? 33.668 -35.511 -9.243 1.00 27.81 88 ARG A N 1
ATOM 650 C CA . ARG A 1 88 ? 34.887 -35.215 -8.458 1.00 27.81 88 ARG A CA 1
ATOM 651 C C . ARG A 1 88 ? 35.701 -34.188 -9.289 1.00 27.81 88 ARG A C 1
ATOM 653 O O . ARG A 1 88 ? 35.702 -34.263 -10.512 1.00 27.81 88 ARG A O 1
ATOM 660 N N . ARG A 1 89 ? 36.422 -33.275 -8.620 1.00 32.41 89 ARG A N 1
ATOM 661 C CA . ARG A 1 89 ? 37.577 -32.502 -9.154 1.00 32.41 89 ARG A CA 1
ATOM 662 C C . ARG A 1 89 ? 38.835 -33.393 -9.260 1.00 32.41 89 ARG A C 1
ATOM 664 O O . ARG A 1 89 ? 38.826 -34.477 -8.672 1.00 32.41 89 ARG A O 1
ATOM 671 N N . PRO A 1 90 ? 39.915 -32.955 -9.942 1.00 46.50 90 PRO A N 1
ATOM 672 C CA . PRO A 1 90 ? 41.070 -32.273 -9.284 1.00 46.50 90 PRO A CA 1
ATOM 673 C C . PRO A 1 90 ? 41.712 -31.180 -10.197 1.00 46.50 90 PRO A C 1
ATOM 675 O O . PRO A 1 90 ? 41.317 -31.079 -11.347 1.00 46.50 90 PRO A O 1
ATOM 678 N N . ALA A 1 91 ? 42.687 -30.315 -9.871 1.00 29.70 91 ALA A N 1
ATOM 679 C CA . ALA A 1 91 ? 43.436 -29.841 -8.693 1.00 29.70 91 ALA A CA 1
ATOM 680 C C . ALA A 1 91 ? 44.223 -28.555 -9.124 1.00 29.70 91 ALA A C 1
ATOM 682 O O . ALA A 1 91 ? 44.376 -28.321 -10.320 1.00 29.70 91 ALA A O 1
ATOM 683 N N . GLY A 1 92 ? 44.683 -27.722 -8.169 1.00 29.73 92 GLY A N 1
ATOM 684 C CA . GLY A 1 92 ? 45.495 -26.485 -8.369 1.00 29.73 92 GLY A CA 1
ATOM 685 C C . GLY A 1 92 ? 46.985 -26.742 -8.710 1.00 29.73 92 GLY A C 1
ATOM 686 O O . GLY A 1 92 ? 47.241 -27.843 -9.195 1.00 29.73 92 GLY A O 1
ATOM 687 N N . PRO A 1 93 ? 47.982 -25.842 -8.436 1.00 50.59 93 PRO A N 1
ATOM 688 C CA . PRO A 1 93 ? 48.075 -24.953 -7.249 1.00 50.59 93 PRO A CA 1
ATOM 689 C C . PRO A 1 93 ? 48.833 -23.573 -7.366 1.00 50.59 93 PRO A C 1
ATOM 691 O O . PRO A 1 93 ? 49.486 -23.269 -8.356 1.00 50.59 93 PRO A O 1
ATOM 694 N N . THR A 1 94 ? 48.779 -22.794 -6.259 1.00 31.83 94 THR A N 1
ATOM 695 C CA . THR A 1 94 ? 49.800 -21.882 -5.627 1.00 31.83 94 THR A CA 1
ATOM 696 C C . THR A 1 94 ? 50.275 -20.532 -6.245 1.00 31.83 94 THR A C 1
ATOM 698 O O . THR A 1 94 ? 50.775 -20.493 -7.358 1.00 31.83 94 THR A O 1
ATOM 701 N N . GLY A 1 95 ? 50.189 -19.438 -5.444 1.00 27.09 95 GLY A N 1
ATOM 702 C CA . GLY A 1 95 ? 50.695 -18.047 -5.677 1.00 27.09 95 GLY A CA 1
ATOM 703 C C . GLY A 1 95 ? 52.198 -17.845 -5.356 1.00 27.09 95 GLY A C 1
ATOM 704 O O . GLY A 1 95 ? 52.921 -18.817 -5.555 1.00 27.09 95 GLY A O 1
ATOM 705 N N . PRO A 1 96 ? 52.723 -16.713 -4.788 1.00 56.28 96 PRO A N 1
ATOM 706 C CA . PRO A 1 96 ? 52.193 -15.350 -4.477 1.00 56.28 96 PRO A CA 1
ATOM 707 C C . PRO A 1 96 ? 53.161 -14.156 -4.841 1.00 56.28 96 PRO A C 1
ATOM 709 O O . PRO A 1 96 ? 54.320 -14.421 -5.113 1.00 56.28 96 PRO A O 1
ATOM 712 N N . TYR A 1 97 ? 52.758 -12.858 -4.777 1.00 27.94 97 TYR A N 1
ATOM 713 C CA . TYR A 1 97 ? 53.517 -11.698 -4.180 1.00 27.94 97 TYR A CA 1
ATOM 714 C C . TYR A 1 97 ? 52.951 -10.270 -4.477 1.00 27.94 97 TYR A C 1
ATOM 716 O O . TYR A 1 97 ? 52.763 -9.881 -5.622 1.00 27.94 97 TYR A O 1
ATOM 724 N N . ARG A 1 98 ? 52.763 -9.500 -3.387 1.00 29.36 98 ARG A N 1
ATOM 725 C CA . ARG A 1 98 ? 53.023 -8.061 -3.074 1.00 29.36 98 ARG A CA 1
ATOM 726 C C . ARG A 1 98 ? 52.940 -6.899 -4.106 1.00 29.36 98 ARG A C 1
ATOM 728 O O . ARG A 1 98 ? 53.764 -6.791 -4.999 1.00 29.36 98 ARG A O 1
ATOM 735 N N . SER A 1 99 ? 52.058 -5.937 -3.765 1.00 29.80 99 SER A N 1
ATOM 736 C CA . SER A 1 99 ? 52.199 -4.458 -3.573 1.00 29.80 99 SER A CA 1
ATOM 737 C C . SER A 1 99 ? 53.217 -3.613 -4.374 1.00 29.80 99 SER A C 1
ATOM 739 O O . SER A 1 99 ? 54.376 -3.992 -4.420 1.00 29.80 99 SER A O 1
ATOM 741 N N . TRP A 1 100 ? 52.835 -2.389 -4.797 1.00 27.58 100 TRP A N 1
ATOM 742 C CA . TRP A 1 100 ? 53.344 -1.065 -4.326 1.00 27.58 100 TRP A CA 1
ATOM 743 C C . TRP A 1 100 ? 52.709 0.120 -5.122 1.00 27.58 100 TRP A C 1
ATOM 745 O O . TRP A 1 100 ? 52.754 0.162 -6.343 1.00 27.58 100 TRP A O 1
ATOM 755 N N . THR A 1 101 ? 52.097 1.054 -4.376 1.00 29.08 101 THR A N 1
ATOM 756 C CA . THR A 1 101 ? 52.089 2.541 -4.475 1.00 29.08 101 THR A CA 1
ATOM 757 C C . THR A 1 101 ? 51.946 3.340 -5.795 1.00 29.08 101 THR A C 1
ATOM 759 O O . THR A 1 101 ? 52.863 3.396 -6.606 1.00 29.08 101 THR A O 1
ATOM 762 N N . SER A 1 102 ? 50.918 4.208 -5.772 1.00 30.73 102 SER A N 1
ATOM 763 C CA . SER A 1 102 ? 50.969 5.689 -5.892 1.00 30.73 102 SER A CA 1
ATOM 764 C C . SER A 1 102 ? 50.932 6.423 -7.256 1.00 30.73 102 SER A C 1
ATOM 766 O O . SER A 1 102 ? 51.289 5.863 -8.285 1.00 30.73 102 SER A O 1
ATOM 768 N N . PRO A 1 103 ? 50.445 7.694 -7.257 1.00 57.19 103 PRO A N 1
ATOM 769 C CA . PRO A 1 103 ? 49.846 8.396 -8.402 1.00 57.19 103 PRO A CA 1
ATOM 770 C C . PRO A 1 103 ? 50.722 9.551 -8.941 1.00 57.19 103 PRO A C 1
ATOM 772 O O . PRO A 1 103 ? 51.705 9.902 -8.299 1.00 57.19 103 PRO A O 1
ATOM 775 N N . ALA A 1 104 ? 50.321 10.215 -10.040 1.00 28.86 104 ALA A N 1
ATOM 776 C CA . ALA A 1 104 ? 50.175 11.686 -10.108 1.00 28.86 104 ALA A CA 1
ATOM 777 C C . ALA A 1 104 ? 49.981 12.266 -11.529 1.00 28.86 104 ALA A C 1
ATOM 779 O O . ALA A 1 104 ? 50.490 11.789 -12.534 1.00 28.86 104 ALA A O 1
ATOM 780 N N . ARG A 1 105 ? 49.224 13.364 -11.482 1.00 27.58 105 ARG A N 1
ATOM 781 C CA . ARG A 1 105 ? 48.890 14.472 -12.392 1.00 27.58 105 ARG A CA 1
ATOM 782 C C . ARG A 1 105 ? 50.117 15.244 -12.951 1.00 27.58 105 ARG A C 1
ATOM 784 O O . ARG A 1 105 ? 51.224 15.024 -12.483 1.00 27.58 105 ARG A O 1
ATOM 791 N N . TRP A 1 106 ? 49.825 16.233 -13.818 1.00 26.59 106 TRP A N 1
ATOM 792 C CA . TRP A 1 106 ? 50.604 17.403 -14.322 1.00 26.59 106 TRP A CA 1
ATOM 793 C C . TRP A 1 106 ? 50.916 17.321 -15.830 1.00 26.59 106 TRP A C 1
ATOM 795 O O . TRP A 1 106 ? 51.569 16.398 -16.289 1.00 26.59 106 TRP A O 1
ATOM 805 N N . GLN A 1 107 ? 50.215 18.091 -16.671 1.00 29.84 107 GLN A N 1
ATOM 806 C CA . GLN A 1 107 ? 50.371 19.525 -17.002 1.00 29.84 107 GLN A CA 1
ATOM 807 C C . GLN A 1 107 ? 51.502 19.825 -18.001 1.00 29.84 107 GLN A C 1
ATOM 809 O O . GLN A 1 107 ? 52.668 19.510 -17.800 1.00 29.84 107 GLN A O 1
ATOM 814 N N . THR A 1 108 ? 51.085 20.510 -19.063 1.00 35.00 108 THR A N 1
ATOM 815 C CA . THR A 1 108 ? 51.861 21.245 -20.066 1.00 35.00 108 THR A CA 1
ATOM 816 C C . THR A 1 108 ? 52.765 22.323 -19.469 1.00 35.00 108 THR A C 1
ATOM 818 O O . THR A 1 108 ? 52.395 22.930 -18.463 1.00 35.00 108 THR A O 1
ATOM 821 N N . PRO A 1 109 ? 53.796 22.744 -20.218 1.00 36.97 109 PRO A N 1
ATOM 822 C CA . PRO A 1 109 ? 54.225 24.134 -20.196 1.00 36.97 109 PRO A CA 1
ATOM 823 C C . PRO A 1 109 ? 54.172 24.782 -21.586 1.00 36.97 109 PRO A C 1
ATOM 825 O O . PRO A 1 109 ? 54.555 24.201 -22.600 1.00 36.97 109 PRO A O 1
ATOM 828 N N . ALA A 1 110 ? 53.729 26.036 -21.594 1.00 28.27 110 ALA A N 1
ATOM 829 C CA . ALA A 1 110 ? 53.977 26.996 -22.656 1.00 28.27 110 ALA A CA 1
ATOM 830 C C . ALA A 1 110 ? 55.307 27.718 -22.390 1.00 28.27 110 ALA A C 1
ATOM 832 O O . ALA A 1 110 ? 55.596 28.081 -21.251 1.00 28.27 110 ALA A O 1
ATOM 833 N N . ALA A 1 111 ? 56.068 28.012 -23.443 1.00 31.62 111 ALA A N 1
ATOM 834 C CA . ALA A 1 111 ? 57.053 29.088 -23.438 1.00 31.62 111 ALA A CA 1
ATOM 835 C C . ALA A 1 111 ? 57.164 29.697 -24.839 1.00 31.62 111 ALA A C 1
ATOM 837 O O . ALA A 1 111 ? 57.218 29.005 -25.852 1.00 31.62 111 ALA A O 1
ATOM 838 N N . SER A 1 112 ? 57.154 31.023 -24.867 1.00 30.12 112 SER A N 1
ATOM 839 C CA . SER A 1 112 ? 57.082 31.877 -26.044 1.00 30.12 112 SER A CA 1
ATOM 840 C C . SER A 1 112 ? 58.390 32.634 -26.296 1.00 30.12 112 SER A C 1
ATOM 842 O O . SER A 1 112 ? 59.052 33.021 -25.337 1.00 30.12 112 SER A O 1
ATOM 844 N N . ARG A 1 113 ? 58.565 33.028 -27.568 1.00 30.00 113 ARG A N 1
ATOM 845 C CA . ARG A 1 113 ? 59.335 34.162 -28.135 1.00 30.00 113 ARG A CA 1
ATOM 846 C C . ARG A 1 113 ? 60.783 33.921 -28.580 1.00 30.00 113 ARG A C 1
ATOM 848 O O . ARG A 1 113 ? 61.671 33.632 -27.793 1.00 30.00 113 ARG A O 1
ATOM 855 N N . GLY A 1 114 ? 61.000 34.254 -29.854 1.00 27.83 114 GLY A N 1
ATOM 856 C CA . GLY A 1 114 ? 62.291 34.559 -30.467 1.00 27.83 114 GLY A CA 1
ATOM 857 C C . GLY A 1 114 ? 62.121 34.799 -31.968 1.00 27.83 114 GLY A C 1
ATOM 858 O O . GLY A 1 114 ? 62.117 33.859 -32.748 1.00 27.83 114 GLY A O 1
ATOM 859 N N . ALA A 1 115 ? 61.887 36.051 -32.362 1.00 29.22 115 ALA A N 1
ATOM 860 C CA . ALA A 1 115 ? 61.624 36.484 -33.734 1.00 29.22 115 ALA A CA 1
ATOM 861 C C . ALA A 1 115 ? 62.889 36.522 -34.614 1.00 29.22 115 ALA A C 1
ATOM 863 O O . ALA A 1 115 ? 63.950 36.874 -34.109 1.00 29.22 115 ALA A O 1
ATOM 864 N N . SER A 1 116 ? 62.760 36.315 -35.935 1.00 30.33 116 SER A N 1
ATOM 865 C CA . SER A 1 116 ? 63.240 37.262 -36.973 1.00 30.33 116 SER A CA 1
ATOM 866 C C . SER A 1 116 ? 63.051 36.767 -38.427 1.00 30.33 116 SER A C 1
ATOM 868 O O . SER A 1 116 ? 63.550 35.721 -38.810 1.00 30.33 116 SER A O 1
ATOM 870 N N . ARG A 1 117 ? 62.331 37.603 -39.204 1.00 28.00 117 ARG A N 1
ATOM 871 C CA . ARG A 1 117 ? 62.486 38.019 -40.628 1.00 28.00 117 ARG A CA 1
ATOM 872 C C . ARG A 1 117 ? 62.663 36.954 -41.731 1.00 28.00 117 ARG A C 1
ATOM 874 O O . ARG A 1 117 ? 63.634 36.221 -41.752 1.00 28.00 117 ARG A O 1
ATOM 881 N N . CYS A 1 118 ? 61.686 36.865 -42.648 1.00 27.06 118 CYS A N 1
ATOM 882 C CA . CYS A 1 118 ? 61.679 37.433 -44.026 1.00 27.06 118 CYS A CA 1
ATOM 883 C C . CYS A 1 118 ? 62.786 36.836 -44.926 1.00 27.06 118 CYS A C 1
ATOM 885 O O . CYS A 1 118 ? 63.957 37.010 -44.633 1.00 27.06 118 CYS A O 1
ATOM 887 N N . SER A 1 119 ? 62.542 36.199 -46.078 1.00 28.95 119 SER A N 1
ATOM 888 C CA . SER A 1 119 ? 61.728 36.644 -47.224 1.00 28.95 119 SER A CA 1
ATOM 889 C C . SER A 1 119 ? 61.604 35.499 -48.257 1.00 28.95 119 SER A C 1
ATOM 891 O O . SER A 1 119 ? 62.519 34.693 -48.387 1.00 28.95 119 SER A O 1
ATOM 893 N N . ARG A 1 120 ? 60.502 35.469 -49.025 1.00 26.58 120 ARG A N 1
ATOM 894 C CA . ARG A 1 120 ? 60.340 34.791 -50.345 1.00 26.58 120 ARG A CA 1
ATOM 895 C C . ARG A 1 120 ? 61.314 35.398 -51.410 1.00 26.58 120 ARG A C 1
ATOM 897 O O . ARG A 1 120 ? 61.982 36.356 -51.018 1.00 26.58 120 ARG A O 1
ATOM 904 N N . PRO A 1 121 ? 61.327 35.064 -52.738 1.00 47.59 121 PRO A N 1
ATOM 905 C CA . PRO A 1 121 ? 60.539 34.108 -53.569 1.00 47.59 121 PRO A CA 1
ATOM 906 C C . PRO A 1 121 ? 61.336 33.382 -54.715 1.00 47.59 121 PRO A C 1
ATOM 908 O O . PRO A 1 121 ? 62.544 33.533 -54.833 1.00 47.59 121 PRO A O 1
ATOM 911 N N . HIS A 1 122 ? 60.580 32.708 -55.611 1.00 29.89 122 HIS A N 1
ATOM 912 C CA . HIS A 1 122 ? 60.823 32.389 -57.049 1.00 29.89 122 HIS A CA 1
ATOM 913 C C . HIS A 1 122 ? 61.761 31.212 -57.403 1.00 29.89 122 HIS A C 1
ATOM 915 O O . HIS A 1 122 ? 62.849 31.107 -56.866 1.00 29.89 122 HIS A O 1
ATOM 921 N N . ALA A 1 123 ? 61.385 30.191 -58.193 1.00 28.33 123 ALA A N 1
ATOM 922 C CA . ALA A 1 123 ? 60.677 30.042 -59.487 1.00 28.33 123 ALA A CA 1
ATOM 923 C C . ALA A 1 123 ? 61.595 30.101 -60.736 1.00 28.33 123 ALA A C 1
ATOM 925 O O . ALA A 1 123 ? 62.008 31.184 -61.131 1.00 28.33 123 ALA A O 1
ATOM 926 N N . HIS A 1 124 ? 61.754 28.921 -61.374 1.00 31.30 124 HIS A N 1
ATOM 927 C CA . HIS A 1 124 ? 62.121 28.620 -62.782 1.00 31.30 124 HIS A CA 1
ATOM 928 C C . HIS A 1 124 ? 63.487 29.121 -63.328 1.00 31.30 124 HIS A C 1
ATOM 930 O O . HIS A 1 124 ? 64.158 29.918 -62.690 1.00 31.30 124 HIS A O 1
ATOM 936 N N . PRO A 1 125 ? 63.887 28.762 -64.567 1.00 54.59 125 PRO A N 1
ATOM 937 C CA . PRO A 1 125 ? 64.148 27.431 -65.150 1.00 54.59 125 PRO A CA 1
ATOM 938 C C . PRO A 1 125 ? 65.527 27.412 -65.875 1.00 54.59 125 PRO A C 1
ATOM 940 O O . PRO A 1 125 ? 66.103 28.463 -66.105 1.00 54.59 125 PRO A O 1
ATOM 943 N N . MET A 1 126 ? 66.045 26.267 -66.330 1.00 27.53 126 MET A N 1
ATOM 944 C CA . MET A 1 126 ? 67.098 26.202 -67.373 1.00 27.53 126 MET A CA 1
ATOM 945 C C . MET A 1 126 ? 67.035 24.802 -68.011 1.00 27.53 126 MET A C 1
ATOM 947 O O . MET A 1 126 ? 67.056 23.814 -67.287 1.00 27.53 126 MET A O 1
ATOM 951 N N . GLY A 1 127 ? 66.874 24.603 -69.321 1.00 26.84 127 GLY A N 1
ATOM 952 C CA . GLY A 1 127 ? 67.354 25.429 -70.430 1.00 26.84 127 GLY A CA 1
ATOM 953 C C . GLY A 1 127 ? 68.704 24.877 -70.880 1.00 26.84 127 GLY A C 1
ATOM 954 O O . GLY A 1 127 ? 69.700 25.072 -70.196 1.00 26.84 127 GLY A O 1
ATOM 955 N N . GLY A 1 128 ? 68.705 24.105 -71.969 1.00 33.00 128 GLY A N 1
ATOM 956 C CA . GLY A 1 128 ? 69.857 23.323 -72.410 1.00 33.00 128 GLY A CA 1
ATOM 957 C C . GLY A 1 128 ? 71.028 24.137 -72.958 1.00 33.00 128 GLY A C 1
ATOM 958 O O . GLY A 1 128 ? 70.883 25.283 -73.371 1.00 33.00 128 GLY A O 1
ATOM 959 N N . GLU A 1 129 ? 72.178 23.474 -73.061 1.00 31.75 129 GLU A N 1
ATOM 960 C CA . GLU A 1 129 ? 73.323 23.974 -73.813 1.00 31.75 129 GLU A CA 1
ATOM 961 C C . GLU A 1 129 ? 73.919 22.897 -74.720 1.00 31.75 129 GLU A C 1
ATOM 963 O O . GLU A 1 129 ? 74.253 21.783 -74.319 1.00 31.75 129 GLU A O 1
ATOM 968 N N . ARG A 1 130 ? 74.063 23.297 -75.984 1.00 32.19 130 ARG A N 1
ATOM 969 C CA . ARG A 1 130 ? 74.835 22.634 -77.031 1.00 32.19 130 ARG A CA 1
ATOM 970 C C . ARG A 1 130 ? 76.325 22.752 -76.709 1.00 32.19 130 ARG A C 1
ATOM 972 O O . ARG A 1 130 ? 76.799 23.853 -76.439 1.00 32.19 130 ARG A O 1
ATOM 979 N N . ARG A 1 131 ? 77.105 21.687 -76.917 1.00 31.97 131 ARG A N 1
ATOM 980 C CA . ARG A 1 131 ? 78.546 21.814 -77.191 1.00 31.97 131 ARG A CA 1
ATOM 981 C C . ARG A 1 131 ? 78.935 21.121 -78.488 1.00 31.97 131 ARG A C 1
ATOM 983 O O . ARG A 1 131 ? 78.375 20.104 -78.881 1.00 31.97 131 ARG A O 1
ATOM 990 N N . ARG A 1 132 ? 79.834 21.816 -79.182 1.00 32.41 132 ARG A N 1
ATOM 991 C CA . ARG A 1 132 ? 80.241 21.663 -80.576 1.00 32.41 132 ARG A CA 1
ATOM 992 C C . ARG A 1 132 ? 81.185 20.479 -80.798 1.00 32.41 132 ARG A C 1
ATOM 994 O O . ARG A 1 132 ? 81.946 20.093 -79.921 1.00 32.41 132 ARG A O 1
ATOM 1001 N N . ALA A 1 133 ? 81.111 20.018 -82.043 1.00 30.11 133 ALA A N 1
ATOM 1002 C CA . ALA A 1 133 ? 81.962 19.114 -82.807 1.00 30.11 133 ALA A CA 1
ATOM 1003 C C . ALA A 1 133 ? 83.445 18.996 -82.402 1.00 30.11 133 ALA A C 1
ATOM 1005 O O . ALA A 1 133 ? 84.140 19.994 -82.223 1.00 30.11 133 ALA A O 1
ATOM 1006 N N . MET A 1 134 ? 83.941 17.754 -82.435 1.00 33.41 134 MET A N 1
ATOM 1007 C CA . MET A 1 134 ? 85.357 17.424 -82.607 1.00 33.41 134 MET A CA 1
ATOM 1008 C C . MET A 1 134 ? 85.647 17.060 -84.068 1.00 33.41 134 MET A C 1
ATOM 1010 O O . MET A 1 134 ? 84.893 16.329 -84.706 1.00 33.41 134 MET A O 1
ATOM 1014 N N . SER A 1 135 ? 86.780 17.547 -84.572 1.00 34.34 135 SER A N 1
ATOM 1015 C CA . SER A 1 135 ? 87.422 17.100 -85.808 1.00 34.34 135 SER A CA 1
ATOM 1016 C C . SER A 1 135 ? 88.527 16.104 -85.457 1.00 34.34 135 SER A C 1
ATOM 1018 O O . SER A 1 135 ? 89.447 16.487 -84.740 1.00 34.34 135 SER A O 1
ATOM 1020 N N . ALA A 1 136 ? 88.498 14.900 -86.033 1.00 36.78 136 ALA A N 1
ATOM 1021 C CA . ALA A 1 136 ? 89.686 14.237 -86.581 1.00 36.78 136 ALA A CA 1
ATOM 1022 C C . ALA A 1 136 ? 89.291 12.976 -87.367 1.00 36.78 136 ALA A C 1
ATOM 1024 O O . ALA A 1 136 ? 88.585 12.096 -86.885 1.00 36.78 136 ALA A O 1
ATOM 1025 N N . ARG A 1 137 ? 89.768 12.912 -88.611 1.00 39.28 137 ARG A N 1
ATOM 1026 C CA . ARG A 1 137 ? 89.667 11.785 -89.544 1.00 39.28 137 ARG A CA 1
ATOM 1027 C C . ARG A 1 137 ? 90.550 10.613 -89.090 1.00 39.28 137 ARG A C 1
ATOM 1029 O O . ARG A 1 137 ? 91.705 10.865 -88.758 1.00 39.28 137 ARG A O 1
ATOM 1036 N N . ARG A 1 138 ? 90.059 9.373 -89.263 1.00 40.22 138 ARG A N 1
ATOM 1037 C CA . ARG A 1 138 ? 90.720 8.164 -89.846 1.00 40.22 138 ARG A CA 1
ATOM 1038 C C . ARG A 1 138 ? 90.225 6.874 -89.162 1.00 40.22 138 ARG A C 1
ATOM 1040 O O . ARG A 1 138 ? 90.299 6.763 -87.949 1.00 40.22 138 ARG A O 1
ATOM 1047 N N . GLY A 1 139 ? 89.759 5.899 -89.958 1.00 38.94 139 GLY A N 1
ATOM 1048 C CA . GLY A 1 139 ? 89.458 4.525 -89.500 1.00 38.94 139 GLY A CA 1
ATOM 1049 C C . GLY A 1 139 ? 88.066 3.969 -89.856 1.00 38.94 139 GLY A C 1
ATOM 1050 O O . GLY A 1 139 ? 87.429 3.329 -89.028 1.00 38.94 139 GLY A O 1
ATOM 1051 N N . CYS A 1 140 ? 87.560 4.221 -91.067 1.00 48.12 140 CYS A N 1
ATOM 1052 C CA . CYS A 1 140 ? 86.177 3.946 -91.496 1.00 48.12 140 CYS A CA 1
ATOM 1053 C C . CYS A 1 140 ? 85.919 2.493 -91.974 1.00 48.12 140 CYS A C 1
ATOM 1055 O O . CYS A 1 140 ? 85.294 2.283 -93.006 1.00 48.12 140 CYS A O 1
ATOM 1057 N N . GLY A 1 141 ? 86.414 1.484 -91.249 1.00 50.47 141 GLY A N 1
ATOM 1058 C CA . GLY A 1 141 ? 86.209 0.066 -91.608 1.00 50.47 141 GLY A CA 1
ATOM 1059 C C . GLY A 1 141 ? 85.582 -0.789 -90.504 1.00 50.47 141 GLY A C 1
ATOM 1060 O O . GLY A 1 141 ? 84.734 -1.628 -90.781 1.00 50.47 141 GLY A O 1
ATOM 1061 N N . LEU A 1 142 ? 85.943 -0.542 -89.240 1.00 51.31 142 LEU A N 1
ATOM 1062 C CA . LEU A 1 142 ? 85.536 -1.396 -88.114 1.00 51.31 142 LEU A CA 1
ATOM 1063 C C . LEU A 1 142 ? 84.282 -0.880 -87.379 1.00 51.31 142 LEU A C 1
ATOM 1065 O O . LEU A 1 142 ? 83.470 -1.668 -86.906 1.00 51.31 142 LEU A O 1
ATOM 1069 N N . LEU A 1 143 ? 84.077 0.443 -87.331 1.00 54.41 143 LEU A N 1
ATOM 1070 C CA . LEU A 1 143 ? 82.941 1.076 -86.637 1.00 54.41 143 LEU A CA 1
ATOM 1071 C C . LEU A 1 143 ? 81.611 0.949 -87.395 1.00 54.41 143 LEU A C 1
ATOM 1073 O O . LEU A 1 143 ? 80.565 0.869 -86.762 1.00 54.41 143 LEU A O 1
ATOM 1077 N N . ALA A 1 144 ? 81.638 0.886 -88.731 1.00 56.56 144 ALA A N 1
ATOM 1078 C CA . ALA A 1 144 ? 80.433 0.679 -89.538 1.00 56.56 144 ALA A CA 1
ATOM 1079 C C . ALA A 1 144 ? 79.891 -0.751 -89.385 1.00 56.56 144 ALA A C 1
ATOM 1081 O O . ALA A 1 144 ? 78.684 -0.936 -89.263 1.00 56.56 144 ALA A O 1
ATOM 1082 N N . PHE A 1 145 ? 80.779 -1.746 -89.294 1.00 57.06 145 PHE A N 1
ATOM 1083 C CA . PHE A 1 145 ? 80.395 -3.122 -88.982 1.00 57.06 145 PHE A CA 1
ATOM 1084 C C . PHE A 1 145 ? 79.906 -3.268 -87.542 1.00 57.06 145 PHE A C 1
ATOM 1086 O O . PHE A 1 145 ? 78.908 -3.940 -87.328 1.00 57.06 145 PHE A O 1
ATOM 1093 N N . LEU A 1 146 ? 80.529 -2.597 -86.566 1.00 59.78 146 LEU A N 1
ATOM 1094 C CA . LEU A 1 146 ? 80.075 -2.653 -85.173 1.00 59.78 146 LEU A CA 1
ATOM 1095 C C . LEU A 1 146 ? 78.724 -1.949 -84.967 1.00 59.78 146 LEU A C 1
ATOM 1097 O O . LEU A 1 146 ? 77.882 -2.458 -84.238 1.00 59.78 146 LEU A O 1
ATOM 1101 N N . ALA A 1 147 ? 78.493 -0.810 -85.629 1.00 64.00 147 ALA A N 1
ATOM 1102 C CA . ALA A 1 147 ? 77.224 -0.087 -85.577 1.00 64.00 147 ALA A CA 1
ATOM 1103 C C . ALA A 1 147 ? 76.107 -0.833 -86.319 1.00 64.00 147 ALA A C 1
ATOM 1105 O O . ALA A 1 147 ? 74.997 -0.910 -85.806 1.00 64.00 147 ALA A O 1
ATOM 1106 N N . LEU A 1 148 ? 76.395 -1.434 -87.479 1.00 66.38 148 LEU A N 1
ATOM 1107 C CA . LEU A 1 148 ? 75.441 -2.286 -88.192 1.00 66.38 148 LEU A CA 1
ATOM 1108 C C . LEU A 1 148 ? 75.146 -3.567 -87.400 1.00 66.38 148 LEU A C 1
ATOM 1110 O O . LEU A 1 148 ? 73.993 -3.967 -87.312 1.00 66.38 148 LEU A O 1
ATOM 1114 N N . PHE A 1 149 ? 76.151 -4.169 -86.762 1.00 70.31 149 PHE A N 1
ATOM 1115 C CA . PHE A 1 149 ? 75.976 -5.341 -85.905 1.00 70.31 149 PHE A CA 1
ATOM 1116 C C . PHE A 1 149 ? 75.199 -5.007 -84.629 1.00 70.31 149 PHE A C 1
ATOM 1118 O O . PHE A 1 149 ? 74.334 -5.779 -84.250 1.00 70.31 149 PHE A O 1
ATOM 1125 N N . LEU A 1 150 ? 75.420 -3.845 -84.005 1.00 72.88 150 LEU A N 1
ATOM 1126 C CA . LEU A 1 150 ? 74.618 -3.362 -82.873 1.00 72.88 150 LEU A CA 1
ATOM 1127 C C . LEU A 1 150 ? 73.188 -3.013 -83.281 1.00 72.88 150 LEU A C 1
ATOM 1129 O O . LEU A 1 150 ? 72.268 -3.283 -82.526 1.00 72.88 150 LEU A O 1
ATOM 1133 N N . LEU A 1 151 ? 72.977 -2.437 -84.464 1.00 73.69 151 LEU A N 1
ATOM 1134 C CA . LEU A 1 151 ? 71.646 -2.060 -84.940 1.00 73.69 151 LEU A CA 1
ATOM 1135 C C . LEU A 1 151 ? 70.847 -3.296 -85.374 1.00 73.69 151 LEU A C 1
ATOM 1137 O O . LEU A 1 151 ? 69.671 -3.401 -85.041 1.00 73.69 151 LEU A O 1
ATOM 1141 N N . VAL A 1 152 ? 71.495 -4.274 -86.014 1.00 75.81 152 VAL A N 1
ATOM 1142 C CA . VAL A 1 152 ? 70.915 -5.594 -86.300 1.00 75.81 152 VAL A CA 1
ATOM 1143 C C . VAL A 1 152 ? 70.723 -6.391 -85.014 1.00 75.81 152 VAL A C 1
ATOM 1145 O O . VAL A 1 152 ? 69.666 -6.976 -84.850 1.00 75.81 152 VAL A O 1
ATOM 1148 N N . ALA A 1 153 ? 71.657 -6.373 -84.061 1.00 74.69 153 ALA A N 1
ATOM 1149 C CA . ALA A 1 153 ? 71.477 -7.021 -82.764 1.00 74.69 153 ALA A CA 1
ATOM 1150 C C . ALA A 1 153 ? 70.348 -6.366 -81.964 1.00 74.69 153 ALA A C 1
ATOM 1152 O O . ALA A 1 153 ? 69.556 -7.086 -81.382 1.00 74.69 153 ALA A O 1
ATOM 1153 N N . CYS A 1 154 ? 70.199 -5.040 -81.986 1.00 72.94 154 CYS A N 1
ATOM 1154 C CA . CYS A 1 154 ? 69.075 -4.339 -81.365 1.00 72.94 154 CYS A CA 1
ATOM 1155 C C . CYS A 1 154 ? 67.753 -4.602 -82.091 1.00 72.94 154 CYS A C 1
ATOM 1157 O O . CYS A 1 154 ? 66.742 -4.751 -81.422 1.00 72.94 154 CYS A O 1
ATOM 1159 N N . LEU A 1 155 ? 67.732 -4.695 -83.425 1.00 75.25 155 LEU A N 1
ATOM 1160 C CA . LEU A 1 155 ? 66.532 -5.057 -84.192 1.00 75.25 155 LEU A CA 1
ATOM 1161 C C . LEU A 1 155 ? 66.150 -6.518 -83.991 1.00 75.25 155 LEU A C 1
ATOM 1163 O O . LEU A 1 155 ? 64.973 -6.814 -83.849 1.00 75.25 155 LEU A O 1
ATOM 1167 N N . VAL A 1 156 ? 67.126 -7.422 -83.934 1.00 74.31 156 VAL A N 1
ATOM 1168 C CA . VAL A 1 156 ? 66.918 -8.829 -83.598 1.00 74.31 156 VAL A CA 1
ATOM 1169 C C . VAL A 1 156 ? 66.486 -8.939 -82.151 1.00 74.31 156 VAL A C 1
ATOM 1171 O O . VAL A 1 156 ? 65.559 -9.677 -81.902 1.00 74.31 156 VAL A O 1
ATOM 1174 N N . PHE A 1 157 ? 67.049 -8.178 -81.211 1.00 71.06 157 PHE A N 1
ATOM 1175 C CA . PHE A 1 157 ? 66.623 -8.175 -79.811 1.00 71.06 157 PHE A CA 1
ATOM 1176 C C . PHE A 1 157 ? 65.236 -7.550 -79.645 1.00 71.06 157 PHE A C 1
ATOM 1178 O O . PHE A 1 157 ? 64.450 -8.064 -78.864 1.00 71.06 157 PHE A O 1
ATOM 1185 N N . ALA A 1 158 ? 64.890 -6.505 -80.403 1.00 67.94 158 ALA A N 1
ATOM 1186 C CA . ALA A 1 158 ? 63.561 -5.894 -80.439 1.00 67.94 158 ALA A CA 1
ATOM 1187 C C . ALA A 1 158 ? 62.526 -6.809 -81.112 1.00 67.94 158 ALA A C 1
ATOM 1189 O O . ALA A 1 158 ? 61.401 -6.905 -80.641 1.00 67.94 158 ALA A O 1
ATOM 1190 N N . ALA A 1 159 ? 62.904 -7.528 -82.171 1.00 67.44 159 ALA A N 1
ATOM 1191 C CA . ALA A 1 159 ? 62.063 -8.515 -82.841 1.00 67.44 159 ALA A CA 1
ATOM 1192 C C . ALA A 1 159 ? 61.966 -9.828 -82.050 1.00 67.44 159 ALA A C 1
ATOM 1194 O O . ALA A 1 159 ? 60.914 -10.452 -82.067 1.00 67.44 159 ALA A O 1
ATOM 1195 N N . LEU A 1 160 ? 63.010 -10.226 -81.311 1.00 61.81 160 LEU A N 1
ATOM 1196 C CA . LEU A 1 160 ? 62.969 -11.335 -80.358 1.00 61.81 160 LEU A CA 1
ATOM 1197 C C . LEU A 1 160 ? 62.138 -10.945 -79.149 1.00 61.81 160 LEU A C 1
ATOM 1199 O O . LEU A 1 160 ? 61.383 -11.770 -78.690 1.00 61.81 160 LEU A O 1
ATOM 1203 N N . SER A 1 161 ? 62.238 -9.724 -78.626 1.00 56.75 161 SER A N 1
ATOM 1204 C CA . SER A 1 161 ? 61.419 -9.301 -77.482 1.00 56.75 161 SER A CA 1
ATOM 1205 C C . SER A 1 161 ? 59.966 -9.062 -77.887 1.00 56.75 161 SER A C 1
ATOM 1207 O O . SER A 1 161 ? 59.078 -9.531 -77.187 1.00 56.75 161 SER A O 1
ATOM 1209 N N . ALA A 1 162 ? 59.691 -8.463 -79.049 1.00 57.75 162 ALA A N 1
ATOM 1210 C CA . ALA A 1 162 ? 58.341 -8.406 -79.618 1.00 57.75 162 ALA A CA 1
ATOM 1211 C C . ALA A 1 162 ? 57.812 -9.807 -79.974 1.00 57.75 162 ALA A C 1
ATOM 1213 O O . ALA A 1 162 ? 56.644 -10.105 -79.739 1.00 57.75 162 ALA A O 1
ATOM 1214 N N . GLY A 1 163 ? 58.685 -10.683 -80.477 1.00 58.03 163 GLY A N 1
ATOM 1215 C CA . GLY A 1 163 ? 58.417 -12.093 -80.742 1.00 58.03 163 GLY A CA 1
ATOM 1216 C C . GLY A 1 163 ? 58.107 -12.873 -79.468 1.00 58.03 163 GLY A C 1
ATOM 1217 O O . GLY A 1 163 ? 57.081 -13.523 -79.432 1.00 58.03 163 GLY A O 1
ATOM 1218 N N . LEU A 1 164 ? 58.898 -12.732 -78.400 1.00 55.97 164 LEU A N 1
ATOM 1219 C CA . LEU A 1 164 ? 58.703 -13.364 -77.087 1.00 55.97 164 LEU A CA 1
ATOM 1220 C C . LEU A 1 164 ? 57.465 -12.826 -76.356 1.00 55.97 164 LEU A C 1
ATOM 1222 O O . LEU A 1 164 ? 56.828 -13.564 -75.605 1.00 55.97 164 LEU A O 1
ATOM 1226 N N . VAL A 1 165 ? 57.099 -11.560 -76.580 1.00 52.34 165 VAL A N 1
ATOM 1227 C CA . VAL A 1 165 ? 55.835 -10.976 -76.099 1.00 52.34 165 VAL A CA 1
ATOM 1228 C C . VAL A 1 165 ? 54.638 -11.551 -76.868 1.00 52.34 165 VAL A C 1
ATOM 1230 O O . VAL A 1 165 ? 53.590 -11.774 -76.266 1.00 52.34 165 VAL A O 1
ATOM 1233 N N . MET A 1 166 ? 54.798 -11.854 -78.162 1.00 52.44 166 MET A N 1
ATOM 1234 C CA . MET A 1 166 ? 53.771 -12.480 -79.010 1.00 52.44 166 MET A CA 1
ATOM 1235 C C . MET A 1 166 ? 53.700 -14.015 -78.871 1.00 52.44 166 MET A C 1
ATOM 1237 O O . MET A 1 166 ? 52.627 -14.582 -79.059 1.00 52.44 166 MET A O 1
ATOM 1241 N N . THR A 1 167 ? 54.800 -14.695 -78.520 1.00 51.22 167 THR A N 1
ATOM 1242 C CA . THR A 1 167 ? 54.882 -16.158 -78.322 1.00 51.22 167 THR A CA 1
ATOM 1243 C C . THR A 1 167 ? 54.730 -16.590 -76.861 1.00 51.22 167 THR A C 1
ATOM 1245 O O . THR A 1 167 ? 54.615 -17.783 -76.596 1.00 51.22 167 THR A O 1
ATOM 1248 N N . GLY A 1 168 ? 54.665 -15.647 -75.912 1.00 49.72 168 GLY A N 1
ATOM 1249 C CA . GLY A 1 168 ? 54.275 -15.912 -74.524 1.00 49.72 168 GLY A CA 1
ATOM 1250 C C . GLY A 1 168 ? 55.360 -16.499 -73.609 1.00 49.72 168 GLY A C 1
ATOM 1251 O O . GLY A 1 168 ? 55.010 -17.071 -72.582 1.00 49.72 168 GLY A O 1
ATOM 1252 N N . GLU A 1 169 ? 56.651 -16.349 -73.929 1.00 46.81 169 GLU A N 1
ATOM 1253 C CA . GLU A 1 169 ? 57.766 -16.923 -73.141 1.00 46.81 169 GLU A CA 1
ATOM 1254 C C . GLU A 1 169 ? 58.419 -15.967 -72.119 1.00 46.81 169 GLU A C 1
ATOM 1256 O O . GLU A 1 169 ? 59.427 -16.301 -71.498 1.00 46.81 169 GLU A O 1
ATOM 1261 N N . LEU A 1 170 ? 57.831 -14.797 -71.855 1.00 43.97 170 LEU A N 1
ATOM 1262 C CA . LEU A 1 170 ? 58.0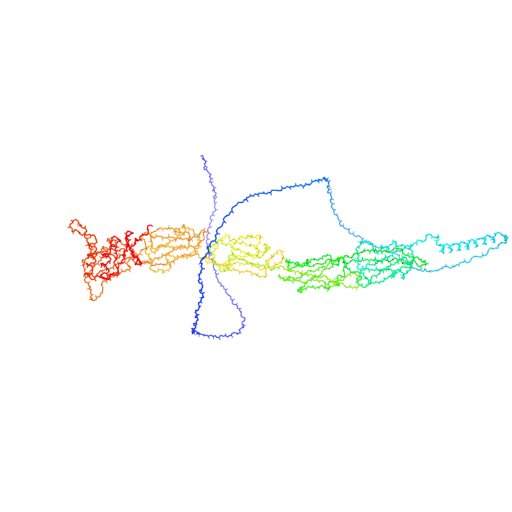48 -14.133 -70.563 1.00 43.97 170 LEU A CA 1
ATOM 1263 C C . LEU A 1 170 ? 57.102 -14.783 -69.541 1.00 43.97 170 LEU A C 1
ATOM 1265 O O . LEU A 1 170 ? 55.911 -14.879 -69.850 1.00 43.97 170 LEU A O 1
ATOM 1269 N N . PRO A 1 171 ? 57.565 -15.212 -68.343 1.00 47.50 171 PRO A N 1
ATOM 1270 C CA . PRO A 1 171 ? 56.690 -15.715 -67.288 1.00 47.50 171 PRO A CA 1
ATOM 1271 C C . PRO A 1 171 ? 55.831 -14.552 -66.810 1.00 47.50 171 PRO A C 1
ATOM 1273 O O . PRO A 1 171 ? 56.195 -13.763 -65.944 1.00 47.50 171 PRO A O 1
ATOM 1276 N N . ALA A 1 172 ? 54.718 -14.381 -67.491 1.00 53.62 172 ALA A N 1
ATOM 1277 C CA . ALA A 1 172 ? 53.884 -13.220 -67.384 1.00 53.62 172 ALA A CA 1
ATOM 1278 C C . ALA A 1 172 ? 52.593 -13.749 -66.770 1.00 53.62 172 ALA A C 1
ATOM 1280 O O . ALA A 1 172 ? 51.782 -14.419 -67.413 1.00 53.62 172 ALA A O 1
ATOM 1281 N N . PHE A 1 173 ? 52.524 -13.553 -65.459 1.00 67.06 173 PHE A N 1
ATOM 1282 C CA . PHE A 1 173 ? 51.565 -14.192 -64.580 1.00 67.06 173 PHE A CA 1
ATOM 1283 C C . PHE A 1 173 ? 50.129 -13.737 -64.900 1.00 67.06 173 PHE A C 1
ATOM 1285 O O . PHE A 1 173 ? 49.890 -12.732 -65.579 1.00 67.06 173 PHE A O 1
ATOM 1292 N N . GLU A 1 174 ? 49.162 -14.561 -64.506 1.00 77.44 174 GLU A N 1
ATOM 1293 C CA . GLU A 1 174 ? 47.745 -14.184 -64.503 1.00 77.44 174 GLU A CA 1
ATOM 1294 C C . GLU A 1 174 ? 47.531 -13.002 -63.542 1.00 77.44 174 GLU A C 1
ATOM 1296 O O . GLU A 1 174 ? 48.247 -12.946 -62.542 1.00 77.44 174 GLU A O 1
ATOM 1301 N N . PRO A 1 175 ? 46.572 -12.088 -63.794 1.00 84.19 175 PRO A N 1
ATOM 1302 C CA . PRO A 1 175 ? 46.284 -11.037 -62.829 1.00 84.19 175 PRO A CA 1
ATOM 1303 C C . PRO A 1 175 ? 45.849 -11.651 -61.499 1.00 84.19 175 PRO A C 1
ATOM 1305 O O . PRO A 1 175 ? 44.912 -12.457 -61.453 1.00 84.19 175 PRO A O 1
ATOM 1308 N N . ARG A 1 176 ? 46.524 -11.264 -60.419 1.00 85.38 176 ARG A N 1
ATOM 1309 C CA . ARG A 1 176 ? 46.243 -11.728 -59.062 1.00 85.38 176 ARG A CA 1
ATOM 1310 C C . ARG A 1 176 ? 45.829 -10.569 -58.193 1.00 85.38 176 ARG A C 1
ATOM 1312 O O . ARG A 1 176 ? 46.406 -9.488 -58.218 1.00 85.38 176 ARG A O 1
ATOM 1319 N N . LEU A 1 177 ? 44.834 -10.845 -57.369 1.00 89.25 177 LEU A N 1
ATOM 1320 C CA . LEU A 1 177 ? 44.424 -9.941 -56.319 1.00 89.25 177 LEU A CA 1
ATOM 1321 C C . LEU A 1 177 ? 45.437 -10.044 -55.171 1.00 89.25 177 LEU A C 1
ATOM 1323 O O . LEU A 1 177 ? 45.580 -11.100 -54.556 1.00 89.25 177 LEU A O 1
ATOM 1327 N N . THR A 1 178 ? 46.171 -8.966 -54.924 1.00 88.44 178 THR A N 1
ATOM 1328 C CA . THR A 1 178 ? 47.204 -8.862 -53.882 1.00 88.44 178 THR A CA 1
ATOM 1329 C C . THR A 1 178 ? 46.677 -8.220 -52.608 1.00 88.44 178 THR A C 1
ATOM 1331 O O . THR A 1 178 ? 47.224 -8.460 -51.534 1.00 88.44 178 THR A O 1
ATOM 1334 N N . GLY A 1 179 ? 45.603 -7.434 -52.713 1.00 86.06 179 GLY A N 1
ATOM 1335 C CA . GLY A 1 179 ? 44.977 -6.752 -51.589 1.00 86.06 179 GLY A CA 1
ATOM 1336 C C . GLY A 1 179 ? 43.458 -6.756 -51.689 1.00 86.06 179 GLY A C 1
ATOM 1337 O O . GLY A 1 179 ? 42.886 -6.521 -52.753 1.00 86.06 179 GLY A O 1
ATOM 1338 N N . LEU A 1 180 ? 42.826 -7.015 -50.549 1.00 87.62 180 LEU A N 1
ATOM 1339 C CA . LEU A 1 180 ? 41.389 -6.943 -50.331 1.00 87.62 180 LEU A CA 1
ATOM 1340 C C . LEU A 1 180 ? 41.166 -6.136 -49.066 1.00 87.62 180 LEU A C 1
ATOM 1342 O O . LEU A 1 180 ? 41.431 -6.620 -47.962 1.00 87.62 180 LEU A O 1
ATOM 1346 N N . GLU A 1 181 ? 40.689 -4.912 -49.241 1.00 84.56 181 GLU A N 1
ATOM 1347 C CA . GLU A 1 181 ? 40.249 -4.094 -48.132 1.00 84.56 181 GLU A CA 1
ATOM 1348 C C . GLU A 1 181 ? 38.750 -3.808 -48.244 1.00 84.56 181 GLU A C 1
ATOM 1350 O O . GLU A 1 181 ? 38.232 -3.562 -49.325 1.00 84.56 181 GLU A O 1
ATOM 1355 N N . PRO A 1 182 ? 38.033 -3.831 -47.127 1.00 76.19 182 PRO A N 1
ATOM 1356 C CA . PRO A 1 182 ? 38.523 -4.327 -45.856 1.00 76.19 182 PRO A CA 1
ATOM 1357 C C . PRO A 1 182 ? 38.614 -5.874 -45.818 1.00 76.19 182 PRO A C 1
ATOM 1359 O O . PRO A 1 182 ? 37.965 -6.578 -46.594 1.00 76.19 182 PRO A O 1
ATOM 1362 N N . GLN A 1 183 ? 39.441 -6.407 -44.911 1.00 78.69 183 GLN A N 1
ATOM 1363 C CA . GLN A 1 183 ? 39.725 -7.846 -44.822 1.00 78.69 183 GLN A CA 1
ATOM 1364 C C . GLN A 1 183 ? 38.491 -8.673 -44.395 1.00 78.69 183 GLN A C 1
ATOM 1366 O O . GLN A 1 183 ? 37.669 -8.192 -43.610 1.00 78.69 183 GLN A O 1
ATOM 1371 N N . PRO A 1 184 ? 38.365 -9.942 -44.832 1.00 77.75 184 PRO A N 1
ATOM 1372 C CA . PRO A 1 184 ? 37.252 -10.806 -44.436 1.00 77.75 184 PRO A CA 1
ATOM 1373 C C . PRO A 1 184 ? 37.151 -10.967 -42.910 1.00 77.75 184 PRO A C 1
ATOM 1375 O O . PRO A 1 184 ? 38.149 -11.214 -42.237 1.00 77.75 184 PRO A O 1
ATOM 1378 N N . GLY A 1 185 ? 35.935 -10.862 -42.366 1.00 69.31 185 GLY A N 1
ATOM 1379 C CA . GLY A 1 185 ? 35.666 -11.060 -40.934 1.00 69.31 185 GLY A CA 1
ATOM 1380 C C . GLY A 1 185 ? 35.820 -9.829 -40.028 1.00 69.31 185 GLY A C 1
ATOM 1381 O O . GLY A 1 185 ? 35.539 -9.937 -38.836 1.00 69.31 185 GLY A O 1
ATOM 1382 N N . PHE A 1 186 ? 36.204 -8.664 -40.558 1.00 69.75 186 PHE A N 1
ATOM 1383 C CA . PHE A 1 186 ? 36.184 -7.406 -39.803 1.00 69.75 186 PHE A CA 1
ATOM 1384 C C . PHE A 1 186 ? 34.798 -6.734 -39.824 1.00 69.75 186 PHE A C 1
ATOM 1386 O O . PHE A 1 186 ? 33.994 -6.939 -40.734 1.00 69.75 186 PHE A O 1
ATOM 1393 N N . ALA A 1 187 ? 34.523 -5.931 -38.793 1.00 74.19 187 ALA A N 1
ATOM 1394 C CA . ALA A 1 187 ? 33.323 -5.105 -38.677 1.00 74.19 187 ALA A CA 1
ATOM 1395 C C . ALA A 1 187 ? 33.529 -3.741 -39.356 1.00 74.19 187 ALA A C 1
ATOM 1397 O O . ALA A 1 187 ? 34.553 -3.092 -39.131 1.00 74.19 187 ALA A O 1
ATOM 1398 N N . PHE A 1 188 ? 32.549 -3.293 -40.148 1.00 81.25 188 PHE A N 1
ATOM 1399 C CA . PHE A 1 188 ? 32.656 -2.080 -40.974 1.00 81.25 188 PHE A CA 1
ATOM 1400 C C . PHE A 1 188 ? 31.630 -1.014 -40.651 1.00 81.25 188 PHE A C 1
ATOM 1402 O O . PHE A 1 188 ? 30.650 -1.257 -39.949 1.00 81.25 188 PHE A O 1
ATOM 1409 N N . ARG A 1 189 ? 31.883 0.182 -41.188 1.00 83.25 189 ARG A N 1
ATOM 1410 C CA . ARG A 1 189 ? 30.938 1.291 -41.180 1.00 83.25 189 ARG A CA 1
ATOM 1411 C C . ARG A 1 189 ? 30.065 1.232 -42.436 1.00 83.25 189 ARG A C 1
ATOM 1413 O O . ARG A 1 189 ? 30.508 0.706 -43.458 1.00 83.25 189 ARG A O 1
ATOM 1420 N N . PRO A 1 190 ? 28.863 1.822 -42.401 1.00 86.62 190 PRO A N 1
ATOM 1421 C CA . PRO A 1 190 ? 27.970 1.859 -43.556 1.00 86.62 190 PRO A CA 1
ATOM 1422 C C . PRO A 1 190 ? 28.564 2.475 -44.826 1.00 86.62 190 PRO A C 1
ATOM 1424 O O . PRO A 1 190 ? 28.201 2.081 -45.930 1.00 86.62 190 PRO A O 1
ATOM 1427 N N . THR A 1 191 ? 29.511 3.398 -44.674 1.00 85.75 191 THR A N 1
ATOM 1428 C CA . THR A 1 191 ? 30.191 4.100 -45.770 1.00 85.75 191 THR A CA 1
ATOM 1429 C C . THR A 1 191 ? 31.614 3.593 -46.023 1.00 85.75 191 THR A C 1
ATOM 1431 O O . THR A 1 191 ? 32.364 4.218 -46.769 1.00 85.75 191 THR A O 1
ATOM 1434 N N . THR A 1 192 ? 32.026 2.475 -45.406 1.00 87.44 192 THR A N 1
ATOM 1435 C CA . THR A 1 192 ? 33.375 1.925 -45.605 1.00 87.44 192 THR A CA 1
ATOM 1436 C C . THR A 1 192 ? 33.573 1.520 -47.072 1.00 87.44 192 THR A C 1
ATOM 1438 O O . THR A 1 192 ? 32.824 0.677 -47.560 1.00 87.44 192 THR A O 1
ATOM 1441 N N . PRO A 1 193 ? 34.569 2.073 -47.784 1.00 90.62 193 PRO A N 1
ATOM 1442 C CA . PRO A 1 193 ? 34.846 1.677 -49.158 1.00 90.62 193 PRO A CA 1
ATOM 1443 C C . PRO A 1 193 ? 35.431 0.263 -49.233 1.00 90.62 193 PRO A C 1
ATOM 1445 O O . PRO A 1 193 ? 36.086 -0.191 -48.295 1.00 90.62 193 PRO A O 1
ATOM 1448 N N . ILE A 1 194 ? 35.223 -0.415 -50.365 1.00 91.44 194 ILE A N 1
ATOM 1449 C CA . ILE A 1 194 ? 35.845 -1.713 -50.659 1.00 91.44 194 ILE A CA 1
ATOM 1450 C C . ILE A 1 194 ? 36.934 -1.501 -51.709 1.00 91.44 194 ILE A C 1
ATOM 1452 O O . ILE A 1 194 ? 36.637 -1.104 -52.829 1.00 91.44 194 ILE A O 1
ATOM 1456 N N . THR A 1 195 ? 38.180 -1.801 -51.376 1.00 92.25 195 THR A N 1
ATOM 1457 C CA . THR A 1 195 ? 39.341 -1.658 -52.252 1.00 92.25 195 THR A CA 1
ATOM 1458 C C . THR A 1 195 ? 39.853 -3.024 -52.698 1.00 92.25 195 THR A C 1
ATOM 1460 O O . THR A 1 195 ? 40.165 -3.891 -51.880 1.00 92.25 195 THR A O 1
ATOM 1463 N N . LEU A 1 196 ? 39.988 -3.198 -54.009 1.00 92.75 196 LEU A N 1
ATOM 1464 C CA . LEU A 1 196 ? 40.637 -4.341 -54.639 1.00 92.75 196 LEU A CA 1
ATOM 1465 C C . LEU A 1 196 ? 41.969 -3.876 -55.232 1.00 92.75 196 LEU A C 1
ATOM 1467 O O . LEU A 1 196 ? 41.993 -2.938 -56.030 1.00 92.75 196 LEU A O 1
ATOM 1471 N N . THR A 1 197 ? 43.062 -4.544 -54.866 1.00 93.75 197 THR A N 1
ATOM 1472 C CA . THR A 1 197 ? 44.411 -4.260 -55.378 1.00 93.75 197 THR A CA 1
ATOM 1473 C C . THR A 1 197 ? 44.926 -5.462 -56.157 1.00 93.75 197 THR A C 1
ATOM 1475 O O . THR A 1 197 ? 44.931 -6.582 -55.645 1.00 93.75 197 THR A O 1
ATOM 1478 N N . PHE A 1 198 ? 45.380 -5.227 -57.380 1.00 91.81 198 PHE A N 1
ATOM 1479 C CA . PHE A 1 198 ? 45.909 -6.222 -58.305 1.00 91.81 198 PHE A CA 1
ATOM 1480 C C . PHE A 1 198 ? 47.437 -6.101 -58.419 1.00 91.81 198 PHE A C 1
ATOM 1482 O O . PHE A 1 198 ? 48.007 -5.036 -58.183 1.00 91.81 198 PHE A O 1
ATOM 1489 N N . ASP A 1 199 ? 48.122 -7.184 -58.787 1.00 90.06 199 ASP A N 1
ATOM 1490 C CA . ASP A 1 199 ? 49.569 -7.184 -59.062 1.00 90.06 199 ASP A CA 1
ATOM 1491 C C . ASP A 1 199 ? 49.959 -6.519 -60.395 1.00 90.06 199 ASP A C 1
ATOM 1493 O O . ASP A 1 199 ? 51.146 -6.317 -60.656 1.00 90.06 199 ASP A O 1
ATOM 1497 N N . GLN A 1 200 ? 48.982 -6.160 -61.231 1.00 88.56 200 GLN A N 1
ATOM 1498 C CA . GLN A 1 200 ? 49.187 -5.563 -62.551 1.00 88.56 200 GLN A CA 1
ATOM 1499 C C . GLN A 1 200 ? 47.980 -4.709 -63.002 1.00 88.56 200 GLN A C 1
ATOM 1501 O O . GLN A 1 200 ? 46.893 -4.859 -62.441 1.00 88.56 200 GLN A O 1
ATOM 1506 N N . PRO A 1 201 ? 48.135 -3.829 -64.017 1.00 91.06 201 PRO A N 1
ATOM 1507 C CA . PRO A 1 201 ? 47.037 -3.015 -64.547 1.00 91.06 201 PRO A CA 1
ATOM 1508 C C . PRO A 1 201 ? 45.892 -3.847 -65.152 1.00 91.06 201 PRO A C 1
ATOM 1510 O O . PRO A 1 201 ? 46.123 -4.752 -65.965 1.00 91.06 201 PRO A O 1
ATOM 1513 N N . MET A 1 202 ? 44.651 -3.504 -64.803 1.00 91.88 202 MET A N 1
ATOM 1514 C CA . MET A 1 202 ? 43.424 -4.184 -65.238 1.00 91.88 202 MET A CA 1
ATOM 1515 C C . MET A 1 202 ? 42.646 -3.382 -66.290 1.00 91.88 202 MET A C 1
ATOM 1517 O O . MET A 1 202 ? 42.828 -2.175 -66.415 1.00 91.88 202 MET A O 1
ATOM 1521 N N . ASP A 1 203 ? 41.770 -4.054 -67.043 1.00 91.75 203 ASP A N 1
ATOM 1522 C CA . ASP A 1 203 ? 40.741 -3.416 -67.877 1.00 91.75 203 ASP A CA 1
ATOM 1523 C C . ASP A 1 203 ? 39.526 -3.031 -67.003 1.00 91.75 203 ASP A C 1
ATOM 1525 O O . ASP A 1 203 ? 38.831 -3.933 -66.509 1.00 91.75 203 ASP A O 1
ATOM 1529 N N . PRO A 1 204 ? 39.240 -1.725 -66.810 1.00 92.00 204 PRO A N 1
ATOM 1530 C CA . PRO A 1 204 ? 38.169 -1.256 -65.932 1.00 92.00 204 PRO A CA 1
ATOM 1531 C C . PRO A 1 204 ? 36.801 -1.864 -66.237 1.00 92.00 204 PRO A C 1
ATOM 1533 O O . PRO A 1 204 ? 36.158 -2.410 -65.343 1.00 92.00 204 PRO A O 1
ATOM 1536 N N . ALA A 1 205 ? 36.381 -1.863 -67.505 1.00 91.38 205 ALA A N 1
ATOM 1537 C CA . ALA A 1 205 ? 35.050 -2.331 -67.898 1.00 91.38 205 ALA A CA 1
ATOM 1538 C C . ALA A 1 205 ? 34.862 -3.834 -67.622 1.00 91.38 205 ALA A C 1
ATOM 1540 O O . ALA A 1 205 ? 33.778 -4.294 -67.245 1.00 91.38 205 ALA A O 1
ATOM 1541 N N . SER A 1 206 ? 35.933 -4.615 -67.782 1.00 92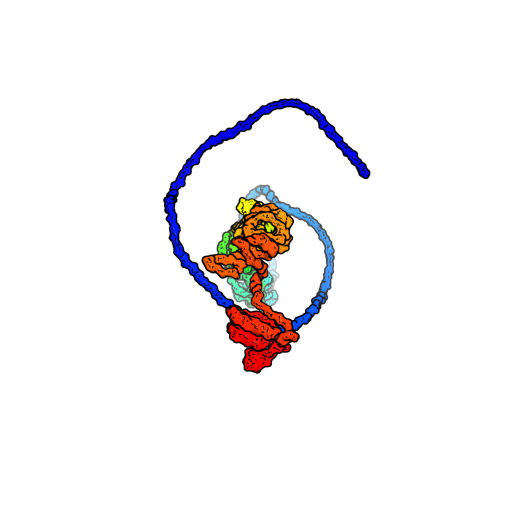.12 206 SER A N 1
ATOM 1542 C CA . SER A 1 206 ? 35.915 -6.047 -67.502 1.00 92.12 206 SER A CA 1
ATOM 1543 C C . SER A 1 206 ? 35.833 -6.348 -66.004 1.00 92.12 206 SER A C 1
ATOM 1545 O O . SER A 1 206 ? 35.106 -7.262 -65.619 1.00 92.12 206 SER A O 1
ATOM 1547 N N . VAL A 1 207 ? 36.534 -5.596 -65.152 1.00 92.19 207 VAL A N 1
ATOM 1548 C CA . VAL A 1 207 ? 36.454 -5.771 -63.691 1.00 92.19 207 VAL A CA 1
ATOM 1549 C C . VAL A 1 207 ? 35.113 -5.272 -63.149 1.00 92.19 207 VAL A C 1
ATOM 1551 O O . VAL A 1 207 ? 34.500 -5.961 -62.339 1.00 92.19 207 VAL A O 1
ATOM 1554 N N . GLU A 1 208 ? 34.614 -4.135 -63.637 1.00 93.25 208 GLU A N 1
ATOM 1555 C CA . GLU A 1 208 ? 33.328 -3.553 -63.226 1.00 93.25 208 GLU A CA 1
ATOM 1556 C C . GLU A 1 208 ? 32.144 -4.476 -63.534 1.00 93.25 208 GLU A C 1
ATOM 1558 O O . GLU A 1 208 ? 31.273 -4.662 -62.690 1.00 93.25 208 GLU A O 1
ATOM 1563 N N . SER A 1 209 ? 32.139 -5.122 -64.703 1.00 91.25 209 SER A N 1
ATOM 1564 C CA . SER A 1 209 ? 31.117 -6.119 -65.062 1.00 91.25 209 SER A CA 1
ATOM 1565 C C . SER A 1 209 ? 31.246 -7.446 -64.303 1.00 91.25 209 SER A C 1
ATOM 1567 O O . SER A 1 209 ? 30.279 -8.205 -64.230 1.00 91.25 209 SER A O 1
ATOM 1569 N N . SER A 1 210 ? 32.418 -7.724 -63.724 1.00 91.44 210 SER A N 1
ATOM 1570 C CA . SER A 1 210 ? 32.704 -8.958 -62.978 1.00 91.44 210 SER A CA 1
ATOM 1571 C C . SER A 1 210 ? 32.535 -8.806 -61.462 1.00 91.44 210 SER A C 1
ATOM 1573 O O . SER A 1 210 ? 32.529 -9.813 -60.750 1.00 91.44 210 SER A O 1
ATOM 1575 N N . PHE A 1 211 ? 32.426 -7.578 -60.951 1.00 93.56 211 PHE A N 1
ATOM 1576 C CA . PHE A 1 211 ? 32.267 -7.287 -59.529 1.00 93.56 211 PHE A CA 1
ATOM 1577 C C . PHE A 1 211 ? 30.786 -7.221 -59.132 1.00 93.56 211 PHE A C 1
ATOM 1579 O O . PHE A 1 211 ? 29.989 -6.522 -59.752 1.00 93.56 211 PHE A O 1
ATOM 1586 N N . ALA A 1 212 ? 30.417 -7.922 -58.061 1.00 92.62 212 ALA A N 1
ATOM 1587 C CA . ALA A 1 212 ? 29.064 -7.927 -57.523 1.00 92.62 212 ALA A CA 1
ATOM 1588 C C . ALA A 1 212 ? 29.056 -7.964 -55.989 1.00 92.62 212 ALA A C 1
ATOM 1590 O O . ALA A 1 212 ? 29.903 -8.597 -55.354 1.00 92.62 212 ALA A O 1
ATOM 1591 N N . LEU A 1 213 ? 28.043 -7.329 -55.396 1.00 92.88 213 LEU A N 1
ATOM 1592 C CA . LEU A 1 213 ? 27.736 -7.389 -53.967 1.00 92.88 213 LEU A CA 1
ATOM 1593 C C . LEU A 1 213 ? 26.396 -8.095 -53.759 1.00 92.88 213 LEU A C 1
ATOM 1595 O O . LEU A 1 213 ? 25.435 -7.849 -54.487 1.00 92.88 213 LEU A O 1
ATOM 1599 N N . VAL A 1 214 ? 26.333 -8.970 -52.758 1.00 91.75 214 VAL A N 1
ATOM 1600 C CA . VAL A 1 214 ? 25.115 -9.681 -52.359 1.00 91.75 214 VAL A CA 1
ATOM 1601 C C . VAL A 1 214 ? 24.897 -9.495 -50.853 1.00 91.75 214 VAL A C 1
ATOM 1603 O O . VAL A 1 214 ? 25.692 -10.027 -50.074 1.00 91.75 214 VAL A O 1
ATOM 1606 N N . PRO A 1 215 ? 23.831 -8.798 -50.414 1.00 93.75 215 PRO A N 1
ATOM 1607 C CA . PRO A 1 215 ? 22.872 -8.021 -51.216 1.00 93.75 215 PRO A CA 1
ATOM 1608 C C . PRO A 1 215 ? 23.517 -6.887 -52.030 1.00 93.75 215 PRO A C 1
ATOM 1610 O O . PRO A 1 215 ? 24.593 -6.406 -51.678 1.00 93.75 215 PRO A O 1
ATOM 1613 N N . ALA A 1 216 ? 22.855 -6.462 -53.111 1.00 91.62 216 ALA A N 1
ATOM 1614 C CA . ALA A 1 216 ? 23.342 -5.370 -53.952 1.00 91.62 216 ALA A CA 1
ATOM 1615 C C . ALA A 1 216 ? 23.312 -4.037 -53.190 1.00 91.62 216 ALA A C 1
ATOM 1617 O O . ALA A 1 216 ? 22.322 -3.718 -52.532 1.00 91.62 216 ALA A O 1
ATOM 1618 N N . VAL A 1 217 ? 24.388 -3.258 -53.307 1.00 92.75 217 VAL A N 1
ATOM 1619 C CA . VAL A 1 217 ? 24.527 -1.931 -52.692 1.00 92.75 217 VAL A CA 1
ATOM 1620 C C . VAL A 1 217 ? 24.821 -0.927 -53.803 1.00 92.75 217 VAL A C 1
ATOM 1622 O O . VAL A 1 217 ? 25.700 -1.198 -54.625 1.00 92.75 217 VAL A O 1
ATOM 1625 N N . PRO A 1 218 ? 24.098 0.203 -53.878 1.00 90.69 218 PRO A N 1
ATOM 1626 C CA . PRO A 1 218 ? 24.396 1.235 -54.860 1.00 90.69 218 PRO A CA 1
ATOM 1627 C C . PRO A 1 218 ? 25.761 1.865 -54.563 1.00 90.69 218 PRO A C 1
ATOM 1629 O O . PRO A 1 218 ? 26.134 2.072 -53.409 1.00 90.69 218 PRO A O 1
ATOM 1632 N N . GLY A 1 219 ? 26.522 2.160 -55.610 1.00 91.19 219 GLY A N 1
ATOM 1633 C CA . GLY A 1 219 ? 27.845 2.756 -55.484 1.00 91.19 219 GLY A CA 1
ATOM 1634 C C . GLY A 1 219 ? 28.518 2.944 -56.833 1.00 91.19 219 GLY A C 1
ATOM 1635 O O . GLY A 1 219 ? 27.951 2.618 -57.877 1.00 91.19 219 GLY A O 1
ATOM 1636 N N . SER A 1 220 ? 29.728 3.483 -56.802 1.00 92.19 220 SER A N 1
ATOM 1637 C CA . SER A 1 220 ? 30.563 3.705 -57.982 1.00 92.19 220 SER A CA 1
ATOM 1638 C C . SER A 1 220 ? 31.949 3.116 -57.773 1.00 92.19 220 SER A C 1
ATOM 1640 O O . SER A 1 220 ? 32.479 3.167 -56.664 1.00 92.19 220 SER A O 1
ATOM 1642 N N . LEU A 1 221 ? 32.555 2.603 -58.840 1.00 94.19 221 LEU A N 1
ATOM 1643 C CA . LEU A 1 221 ? 33.937 2.135 -58.835 1.00 94.19 221 LEU A CA 1
ATOM 1644 C C . LEU A 1 221 ? 34.860 3.275 -59.283 1.00 94.19 221 LEU A C 1
ATOM 1646 O O . LEU A 1 221 ? 34.595 3.951 -60.275 1.00 94.19 221 LEU A O 1
ATOM 1650 N N . ALA A 1 222 ? 35.923 3.510 -58.519 1.00 95.44 222 ALA A N 1
ATOM 1651 C CA . ALA A 1 222 ? 36.929 4.528 -58.785 1.00 95.44 222 ALA A CA 1
ATOM 1652 C C . ALA A 1 222 ? 38.306 3.870 -58.907 1.00 95.44 222 ALA A C 1
ATOM 1654 O O . ALA A 1 222 ? 38.742 3.158 -58.003 1.00 95.44 222 ALA A O 1
ATOM 1655 N N . TRP A 1 223 ? 38.988 4.115 -60.022 1.00 94.62 223 TRP A N 1
ATOM 1656 C CA . TRP A 1 223 ? 40.300 3.542 -60.320 1.00 94.62 223 TRP A CA 1
ATOM 1657 C C . TRP A 1 223 ? 41.433 4.501 -59.967 1.00 94.62 223 TRP A C 1
ATOM 1659 O O . TRP A 1 223 ? 41.304 5.718 -60.116 1.00 94.62 223 TRP A O 1
ATOM 1669 N N . ASN A 1 224 ? 42.567 3.949 -59.537 1.00 94.88 224 ASN A N 1
ATOM 1670 C CA . ASN A 1 224 ? 43.812 4.707 -59.458 1.00 94.88 224 ASN A CA 1
ATOM 1671 C C . ASN A 1 224 ? 44.406 4.963 -60.860 1.00 94.88 224 ASN A C 1
ATOM 1673 O O . ASN A 1 224 ? 43.990 4.363 -61.850 1.00 94.88 224 ASN A O 1
ATOM 1677 N N . GLN A 1 225 ? 45.399 5.856 -60.947 1.00 93.31 225 GLN A N 1
ATOM 1678 C CA . GLN A 1 225 ? 46.000 6.265 -62.229 1.00 93.31 225 GLN A CA 1
ATOM 1679 C C . GLN A 1 225 ? 46.650 5.106 -63.003 1.00 93.31 225 GLN A C 1
ATOM 1681 O O . GLN A 1 225 ? 46.645 5.121 -64.230 1.00 93.31 225 GLN A O 1
ATOM 1686 N N . ASP A 1 226 ? 47.165 4.102 -62.291 1.00 91.75 226 ASP A N 1
ATOM 1687 C CA . ASP A 1 226 ? 47.878 2.964 -62.880 1.00 91.75 226 ASP A CA 1
ATOM 1688 C C . ASP A 1 226 ? 46.968 1.752 -63.166 1.00 91.75 226 ASP A C 1
ATOM 1690 O O . ASP A 1 226 ? 47.450 0.711 -63.610 1.00 91.75 226 ASP A O 1
ATOM 1694 N N . TYR A 1 227 ? 45.658 1.858 -62.902 1.00 92.44 227 TYR A N 1
ATOM 1695 C CA . TYR A 1 227 ? 44.657 0.787 -63.052 1.00 92.44 227 TYR A CA 1
ATOM 1696 C C . TYR A 1 227 ? 44.976 -0.518 -62.300 1.00 92.44 227 TYR A C 1
ATOM 1698 O O . TYR A 1 227 ? 44.492 -1.594 -62.649 1.00 92.44 227 TYR A O 1
ATOM 1706 N N . THR A 1 228 ? 45.795 -0.439 -61.256 1.00 91.94 228 THR A N 1
ATOM 1707 C CA . THR A 1 228 ? 46.158 -1.561 -60.377 1.00 91.94 228 THR A CA 1
ATOM 1708 C C . THR A 1 228 ? 45.267 -1.643 -59.144 1.00 91.94 228 THR A C 1
ATOM 1710 O O . THR A 1 228 ? 45.302 -2.636 -58.424 1.00 91.94 228 THR A O 1
ATOM 1713 N N . GLN A 1 229 ? 44.461 -0.616 -58.880 1.00 94.19 229 GLN A N 1
ATOM 1714 C CA . GLN A 1 229 ? 43.588 -0.550 -57.719 1.00 94.19 229 GLN A CA 1
ATOM 1715 C C . GLN A 1 229 ? 42.235 0.044 -58.100 1.00 94.19 229 GLN A C 1
ATOM 1717 O O . GLN A 1 229 ? 42.171 1.089 -58.751 1.00 94.19 229 GLN A O 1
ATOM 1722 N N . VAL A 1 230 ? 41.164 -0.603 -57.642 1.00 94.88 230 VAL A N 1
ATOM 1723 C CA . VAL A 1 230 ? 39.794 -0.099 -57.756 1.00 94.88 230 VAL A CA 1
ATOM 1724 C C . VAL A 1 230 ? 39.145 -0.026 -56.384 1.00 94.88 230 VAL A C 1
ATOM 1726 O O . VAL A 1 230 ? 39.261 -0.945 -55.576 1.00 94.88 230 VAL A O 1
ATOM 1729 N N . VAL A 1 231 ? 38.456 1.079 -56.128 1.00 95.25 231 VAL A N 1
ATOM 1730 C CA . VAL A 1 231 ? 37.725 1.343 -54.893 1.00 95.25 231 VAL A CA 1
ATOM 1731 C C . VAL A 1 231 ? 36.241 1.437 -55.217 1.00 95.25 231 VAL A C 1
ATOM 1733 O O . VAL A 1 231 ? 35.812 2.327 -55.947 1.00 95.25 231 VAL A O 1
ATOM 1736 N N . PHE A 1 232 ? 35.442 0.533 -54.667 1.00 94.56 232 PHE A N 1
ATOM 1737 C CA . PHE A 1 232 ? 33.995 0.670 -54.621 1.00 94.56 232 PHE A CA 1
ATOM 1738 C C . PHE A 1 232 ? 33.622 1.654 -53.511 1.00 94.56 232 PHE A C 1
ATOM 1740 O O . PHE A 1 232 ? 33.863 1.399 -52.328 1.00 94.56 232 PHE A O 1
ATOM 1747 N N . LEU A 1 233 ? 33.027 2.773 -53.911 1.00 91.38 233 LEU A N 1
ATOM 1748 C CA . LEU A 1 233 ? 32.493 3.815 -53.046 1.00 91.38 233 LEU A CA 1
ATOM 1749 C C . LEU A 1 233 ? 30.970 3.630 -52.954 1.00 91.38 233 LEU A C 1
ATOM 1751 O O . LEU A 1 233 ? 30.280 3.891 -53.947 1.00 91.38 233 LEU A O 1
ATOM 1755 N N . PRO A 1 234 ? 30.427 3.174 -51.808 1.00 91.50 234 PRO A N 1
ATOM 1756 C CA . PRO A 1 234 ? 28.984 3.091 -51.616 1.00 91.50 234 PRO A CA 1
ATOM 1757 C C . PRO A 1 234 ? 28.336 4.474 -51.761 1.00 91.50 234 PRO A C 1
ATOM 1759 O O . PRO A 1 234 ? 28.898 5.477 -51.321 1.00 91.50 234 PRO A O 1
ATOM 1762 N N . SER A 1 235 ? 27.150 4.531 -52.359 1.00 87.06 235 SER A N 1
ATOM 1763 C CA . SER A 1 235 ? 26.352 5.752 -52.488 1.00 87.06 235 SER A CA 1
ATOM 1764 C C . SER A 1 235 ? 25.044 5.650 -51.699 1.00 87.06 235 SER A C 1
ATOM 1766 O O . SER A 1 235 ? 24.617 4.567 -51.291 1.00 87.06 235 SER A O 1
ATOM 1768 N N . GLY A 1 236 ? 24.406 6.796 -51.437 1.00 85.12 236 GLY A N 1
ATOM 1769 C CA . GLY A 1 236 ? 23.222 6.849 -50.576 1.00 85.12 236 GLY A CA 1
ATOM 1770 C C . GLY A 1 236 ? 23.522 6.291 -49.173 1.00 85.12 236 GLY A C 1
ATOM 1771 O O . GLY A 1 236 ? 24.592 6.577 -48.644 1.00 85.12 236 GLY A O 1
ATOM 1772 N N . PRO A 1 237 ? 22.631 5.484 -48.566 1.00 80.88 237 PRO A N 1
ATOM 1773 C CA . PRO A 1 237 ? 22.829 4.949 -47.217 1.00 80.88 237 PRO A CA 1
ATOM 1774 C C . PRO A 1 237 ? 23.892 3.835 -47.136 1.00 80.88 237 PRO A C 1
ATOM 1776 O O . PRO A 1 237 ? 24.073 3.260 -46.067 1.00 80.88 237 PRO A O 1
ATOM 1779 N N . GLY A 1 238 ? 24.567 3.467 -48.229 1.00 88.69 238 GLY A N 1
ATOM 1780 C CA . GLY A 1 238 ? 25.615 2.442 -48.214 1.00 88.69 238 GLY A CA 1
ATOM 1781 C C . GLY A 1 238 ? 25.156 1.083 -47.661 1.00 88.69 238 GLY A C 1
ATOM 1782 O O . GLY A 1 238 ? 24.084 0.588 -48.011 1.00 88.69 238 GLY A O 1
ATOM 1783 N N . PHE A 1 239 ? 25.982 0.462 -46.814 1.00 89.69 239 PHE A N 1
ATOM 1784 C CA . PHE A 1 239 ? 25.694 -0.835 -46.192 1.00 89.69 239 PHE A CA 1
ATOM 1785 C C . PHE A 1 239 ? 24.734 -0.703 -45.000 1.00 89.69 239 PHE A C 1
ATOM 1787 O O . PHE A 1 239 ? 24.859 0.188 -44.163 1.00 89.69 239 PHE A O 1
ATOM 1794 N N . GLU A 1 240 ? 23.792 -1.631 -44.875 1.00 90.31 240 GLU A N 1
ATOM 1795 C CA . GLU A 1 240 ? 22.814 -1.651 -43.790 1.00 90.31 240 GLU A CA 1
ATOM 1796 C C . GLU A 1 240 ? 23.408 -2.288 -42.511 1.00 90.31 240 GLU A C 1
ATOM 1798 O O . GLU A 1 240 ? 23.945 -3.400 -42.563 1.00 90.31 240 GLU A O 1
ATOM 1803 N N . PRO A 1 241 ? 23.354 -1.609 -41.347 1.00 91.19 241 PRO A N 1
ATOM 1804 C CA . PRO A 1 241 ? 23.811 -2.166 -40.075 1.00 91.19 241 PRO A CA 1
ATOM 1805 C C . PRO A 1 241 ? 23.147 -3.502 -39.719 1.00 91.19 241 PRO A C 1
ATOM 1807 O O . PRO A 1 241 ? 21.962 -3.704 -39.957 1.00 91.19 241 PRO A O 1
ATOM 1810 N N . GLY A 1 242 ? 23.897 -4.414 -39.098 1.00 90.19 242 GLY A N 1
ATOM 1811 C CA . GLY A 1 242 ? 23.412 -5.747 -38.714 1.00 90.19 242 GLY A CA 1
ATOM 1812 C C . GLY A 1 242 ? 23.327 -6.751 -39.869 1.00 90.19 242 GLY A C 1
ATOM 1813 O O . GLY A 1 242 ? 23.090 -7.936 -39.624 1.00 90.19 242 GLY A O 1
ATOM 1814 N N . MET A 1 243 ? 23.555 -6.312 -41.111 1.00 91.31 243 MET A N 1
ATOM 1815 C CA . MET A 1 243 ? 23.512 -7.176 -42.286 1.00 91.31 243 MET A CA 1
ATOM 1816 C C . MET A 1 243 ? 24.861 -7.834 -42.577 1.00 91.31 243 MET A C 1
ATOM 1818 O O . MET A 1 243 ? 25.940 -7.351 -42.212 1.00 91.31 243 MET A O 1
ATOM 1822 N N . ARG A 1 244 ? 24.786 -8.974 -43.268 1.00 90.94 244 ARG A N 1
ATOM 1823 C CA . ARG A 1 244 ? 25.942 -9.681 -43.824 1.00 90.94 244 ARG A CA 1
ATOM 1824 C C . ARG A 1 244 ? 25.968 -9.484 -45.331 1.00 90.94 244 ARG A C 1
ATOM 1826 O O . ARG A 1 244 ? 24.958 -9.709 -45.993 1.00 90.94 244 ARG A O 1
ATOM 1833 N N . TYR A 1 245 ? 27.132 -9.129 -45.851 1.00 90.62 245 TYR A N 1
ATOM 1834 C CA . TYR A 1 245 ? 27.373 -8.923 -47.272 1.00 90.62 245 TYR A CA 1
ATOM 1835 C C . TYR A 1 245 ? 28.426 -9.899 -47.774 1.00 90.62 245 TYR A C 1
ATOM 1837 O O . TYR A 1 245 ? 29.336 -10.304 -47.045 1.00 90.62 245 TYR A O 1
ATOM 1845 N N . ARG A 1 246 ? 28.300 -10.266 -49.045 1.00 90.62 246 ARG A N 1
ATOM 1846 C CA . ARG A 1 246 ? 29.294 -11.023 -49.794 1.00 90.62 246 ARG A CA 1
ATOM 1847 C C . ARG A 1 246 ? 29.696 -10.219 -51.017 1.00 90.62 246 ARG A C 1
ATOM 1849 O O . ARG A 1 246 ? 28.845 -9.900 -51.843 1.00 90.62 246 ARG A O 1
ATOM 1856 N N . ALA A 1 247 ? 30.978 -9.919 -51.131 1.00 90.94 247 ALA A N 1
ATOM 1857 C CA . ALA A 1 247 ? 31.554 -9.369 -52.344 1.00 90.94 247 ALA A CA 1
ATOM 1858 C C . ALA A 1 247 ? 32.116 -10.511 -53.192 1.00 90.94 247 ALA A C 1
ATOM 1860 O O . ALA A 1 247 ? 32.726 -11.449 -52.669 1.00 90.94 247 ALA A O 1
ATOM 1861 N N . ARG A 1 248 ? 31.866 -10.446 -54.497 1.00 91.38 248 ARG A N 1
ATOM 1862 C CA . ARG A 1 248 ? 32.308 -11.423 -55.486 1.00 91.38 248 ARG A CA 1
ATOM 1863 C C . ARG A 1 248 ? 32.973 -10.695 -56.641 1.00 91.38 248 ARG A C 1
ATOM 1865 O O . ARG A 1 248 ? 32.373 -9.806 -57.233 1.00 91.38 248 ARG A O 1
ATOM 1872 N N . LEU A 1 249 ? 34.174 -11.130 -56.992 1.00 92.00 249 LEU A N 1
ATOM 1873 C CA . LEU A 1 249 ? 34.795 -10.854 -58.279 1.00 92.00 249 LEU A CA 1
ATOM 1874 C C . LEU A 1 249 ? 34.768 -12.156 -59.084 1.00 92.00 249 LEU A C 1
ATOM 1876 O O . LEU A 1 249 ? 35.384 -13.139 -58.672 1.00 92.00 249 LEU A O 1
ATOM 1880 N N . ALA A 1 250 ? 34.016 -12.194 -60.183 1.00 90.12 250 ALA A N 1
ATOM 1881 C CA . ALA A 1 250 ? 33.958 -13.362 -61.057 1.00 90.12 250 ALA A CA 1
ATOM 1882 C C . ALA A 1 250 ? 35.321 -13.658 -61.717 1.00 90.12 250 ALA A C 1
ATOM 1884 O O . ALA A 1 250 ? 36.211 -12.804 -61.788 1.00 90.12 250 ALA A O 1
ATOM 1885 N N . ASP A 1 251 ? 35.488 -14.893 -62.187 1.00 86.69 251 ASP A N 1
ATOM 1886 C CA . ASP A 1 251 ? 36.557 -15.219 -63.126 1.00 86.69 251 ASP A CA 1
ATOM 1887 C C . ASP A 1 251 ? 36.323 -14.493 -64.463 1.00 86.69 251 ASP A C 1
ATOM 1889 O O . ASP A 1 251 ? 35.233 -13.997 -64.748 1.00 86.69 251 ASP A O 1
ATOM 1893 N N . GLY A 1 252 ? 37.362 -14.376 -65.288 1.00 85.00 252 GLY A N 1
ATOM 1894 C CA . GLY A 1 252 ? 37.234 -13.726 -66.594 1.00 85.00 252 GLY A CA 1
ATOM 1895 C C . GLY A 1 252 ? 37.571 -12.228 -66.632 1.00 85.00 252 GLY A C 1
ATOM 1896 O O . GLY A 1 252 ? 37.555 -11.655 -67.722 1.00 85.00 252 GLY A O 1
ATOM 1897 N N . ALA A 1 253 ? 37.935 -11.593 -65.510 1.00 88.75 253 ALA A N 1
ATOM 1898 C CA . ALA A 1 253 ? 38.285 -10.168 -65.475 1.00 88.75 253 ALA A CA 1
ATOM 1899 C C . ALA A 1 253 ? 39.657 -9.903 -66.126 1.00 88.75 253 ALA A C 1
ATOM 1901 O O . ALA A 1 253 ? 40.645 -10.546 -65.765 1.00 88.75 253 ALA A O 1
ATOM 1902 N N . ARG A 1 254 ? 39.726 -8.989 -67.100 1.00 88.31 254 ARG A N 1
ATOM 1903 C CA . ARG A 1 254 ? 40.863 -8.848 -68.028 1.00 88.31 254 ARG A CA 1
ATOM 1904 C C . ARG A 1 254 ? 41.998 -7.954 -67.520 1.00 88.31 254 ARG A C 1
ATOM 1906 O O . ARG A 1 254 ? 41.761 -6.928 -66.890 1.00 88.31 254 ARG A O 1
ATOM 1913 N N . ALA A 1 255 ? 43.234 -8.312 -67.872 1.00 83.94 255 ALA A N 1
ATOM 1914 C CA . ALA A 1 255 ? 44.389 -7.411 -67.810 1.00 83.94 255 ALA A CA 1
ATOM 1915 C C . ALA A 1 255 ? 44.272 -6.305 -68.877 1.00 83.94 255 ALA A C 1
ATOM 1917 O O . ALA A 1 255 ? 43.758 -6.564 -69.963 1.00 83.94 255 ALA A O 1
ATOM 1918 N N . GLY A 1 256 ? 44.796 -5.103 -68.615 1.00 78.25 256 GLY A N 1
ATOM 1919 C CA . GLY A 1 256 ? 44.559 -3.937 -69.482 1.00 78.25 256 GLY A CA 1
ATOM 1920 C C . GLY A 1 256 ? 45.059 -4.079 -70.931 1.00 78.25 256 GLY A C 1
ATOM 1921 O O . GLY A 1 256 ? 44.326 -3.794 -71.871 1.00 78.25 256 GLY A O 1
ATOM 1922 N N . LEU A 1 257 ? 46.302 -4.532 -71.137 1.00 66.56 257 LEU A N 1
ATOM 1923 C CA . LEU A 1 257 ? 46.945 -4.586 -72.468 1.00 66.56 257 LEU A CA 1
ATOM 1924 C C . LEU A 1 257 ? 47.158 -6.010 -73.008 1.00 66.56 257 LEU A C 1
ATOM 1926 O O . LEU A 1 257 ? 47.666 -6.183 -74.114 1.00 66.56 257 LEU A O 1
ATOM 1930 N N . LEU A 1 258 ? 46.805 -7.038 -72.233 1.00 67.69 258 LEU A N 1
ATOM 1931 C CA . LEU A 1 258 ? 47.093 -8.440 -72.543 1.00 67.69 258 LEU A CA 1
ATOM 1932 C C . LEU A 1 258 ? 45.794 -9.259 -72.510 1.00 67.69 258 LEU A C 1
ATOM 1934 O O . LEU A 1 258 ? 44.980 -9.044 -71.615 1.00 67.69 258 LEU A O 1
ATOM 1938 N N . PRO A 1 259 ? 45.595 -10.238 -73.416 1.00 69.81 259 PRO A N 1
ATOM 1939 C CA . PRO A 1 259 ? 44.384 -11.060 -73.476 1.00 69.81 259 PRO A CA 1
ATOM 1940 C C . PRO A 1 259 ? 44.380 -12.132 -72.370 1.00 69.81 259 PRO A C 1
ATOM 1942 O O . PRO A 1 259 ? 44.377 -13.330 -72.638 1.00 69.81 259 PRO A O 1
ATOM 1945 N N . ARG A 1 260 ? 44.444 -11.707 -71.106 1.00 79.44 260 ARG A N 1
ATOM 1946 C CA . ARG A 1 260 ? 44.518 -12.571 -69.921 1.00 79.44 260 ARG A CA 1
ATOM 1947 C C . ARG A 1 260 ? 43.416 -12.227 -68.955 1.00 79.44 260 ARG A C 1
ATOM 1949 O O . ARG A 1 260 ? 43.094 -11.055 -68.802 1.00 79.44 260 ARG A O 1
ATOM 1956 N N . THR A 1 261 ? 42.910 -13.238 -68.267 1.00 84.56 261 THR A N 1
ATOM 1957 C CA . THR A 1 261 ? 41.806 -13.088 -67.328 1.00 84.56 261 THR A CA 1
ATOM 1958 C C . THR A 1 261 ? 42.144 -13.647 -65.955 1.00 84.56 261 THR A C 1
ATOM 1960 O O . THR A 1 261 ? 42.980 -14.544 -65.832 1.00 84.56 261 THR A O 1
ATOM 1963 N N . THR A 1 262 ? 41.458 -13.162 -64.922 1.00 83.44 262 THR A N 1
ATOM 1964 C CA . THR A 1 262 ? 41.407 -13.843 -63.625 1.00 83.44 262 THR A CA 1
ATOM 1965 C C . THR A 1 262 ? 40.897 -15.273 -63.829 1.00 83.44 262 THR A C 1
ATOM 1967 O O . THR A 1 262 ? 39.921 -15.501 -64.547 1.00 83.44 262 THR A O 1
ATOM 1970 N N . ARG A 1 263 ? 41.591 -16.259 -63.250 1.00 79.38 263 ARG A N 1
ATOM 1971 C CA . ARG A 1 263 ? 41.259 -17.685 -63.426 1.00 79.38 263 ARG A CA 1
ATOM 1972 C C . ARG A 1 263 ? 40.177 -18.162 -62.465 1.00 79.38 263 ARG A C 1
ATOM 1974 O O . ARG A 1 263 ? 39.352 -18.985 -62.833 1.00 79.38 263 ARG A O 1
ATOM 1981 N N . ASN A 1 264 ? 40.223 -17.671 -61.231 1.00 83.56 264 ASN A N 1
ATOM 1982 C CA . ASN A 1 264 ? 39.332 -18.096 -60.162 1.00 83.56 264 ASN A CA 1
ATOM 1983 C C . ASN A 1 264 ? 38.469 -16.916 -59.734 1.00 83.56 264 ASN A C 1
ATOM 1985 O O . ASN A 1 264 ? 38.988 -15.815 -59.535 1.00 83.56 264 ASN A O 1
ATOM 1989 N N . ALA A 1 265 ? 37.178 -17.169 -59.535 1.00 87.19 265 ALA A N 1
ATOM 1990 C CA . ALA A 1 265 ? 36.324 -16.228 -58.838 1.00 87.19 265 ALA A CA 1
ATOM 1991 C C . ALA A 1 265 ? 36.796 -16.082 -57.383 1.00 87.19 265 ALA A C 1
ATOM 1993 O O . ALA A 1 265 ? 37.139 -17.068 -56.724 1.00 87.19 265 ALA A O 1
ATOM 1994 N N . VAL A 1 266 ? 36.796 -14.851 -56.882 1.00 88.50 266 VAL A N 1
ATOM 1995 C CA . VAL A 1 266 ? 37.126 -14.530 -55.493 1.00 88.50 266 VAL A CA 1
ATOM 1996 C C . VAL A 1 266 ? 35.852 -14.084 -54.797 1.00 88.50 266 VAL A C 1
ATOM 1998 O O . VAL A 1 266 ? 35.190 -13.149 -55.241 1.00 88.50 266 VAL A O 1
ATOM 2001 N N . GLU A 1 267 ? 35.513 -14.745 -53.694 1.00 90.00 267 GLU A N 1
ATOM 2002 C CA . GLU A 1 267 ? 34.391 -14.370 -52.838 1.00 90.00 267 GLU A CA 1
ATOM 2003 C C . GLU A 1 267 ? 34.869 -14.142 -51.413 1.00 90.00 267 GLU A C 1
ATOM 2005 O O . GLU A 1 267 ? 35.603 -14.959 -50.855 1.00 90.00 267 GLU A O 1
ATOM 2010 N N . TRP A 1 268 ? 34.400 -13.062 -50.794 1.00 89.44 268 TRP A N 1
ATOM 2011 C CA . TRP A 1 268 ? 34.609 -12.832 -49.374 1.00 89.44 268 TRP A CA 1
ATOM 2012 C C . TRP A 1 268 ? 33.377 -12.231 -48.713 1.00 89.44 268 TRP A C 1
ATOM 2014 O O . TRP A 1 268 ? 32.577 -11.531 -49.335 1.00 89.44 268 TRP A O 1
ATOM 2024 N N . GLY A 1 269 ? 33.208 -12.561 -47.435 1.00 88.44 269 GLY A N 1
ATOM 2025 C CA . GLY A 1 269 ? 32.085 -12.120 -46.625 1.00 88.44 269 GLY A CA 1
ATOM 2026 C C . GLY A 1 269 ? 32.508 -11.135 -45.547 1.00 88.44 269 GLY A C 1
ATOM 2027 O O . GLY A 1 269 ? 33.604 -11.232 -44.988 1.00 88.44 269 GLY A O 1
ATOM 2028 N N . PHE A 1 270 ? 31.596 -10.229 -45.218 1.00 88.12 270 PHE A N 1
ATOM 2029 C CA . PHE A 1 270 ? 31.723 -9.335 -44.082 1.00 88.12 270 PHE A CA 1
ATOM 2030 C C . PHE A 1 270 ? 30.380 -9.033 -43.430 1.00 88.12 270 PHE A C 1
ATOM 2032 O O . PHE A 1 270 ? 29.319 -9.268 -44.007 1.00 88.12 270 PHE A O 1
ATOM 2039 N N . SER A 1 271 ? 30.426 -8.531 -42.199 1.00 88.44 271 SER A N 1
ATOM 2040 C CA . SER A 1 271 ? 29.234 -8.229 -41.411 1.00 88.44 271 SER A CA 1
ATOM 2041 C C . SER A 1 271 ? 29.349 -6.873 -40.746 1.00 88.44 271 SER A C 1
ATOM 2043 O O . SER A 1 271 ? 30.389 -6.550 -40.170 1.00 88.44 271 SER A O 1
ATOM 2045 N N . LEU A 1 272 ? 28.260 -6.115 -40.766 1.00 90.12 272 LEU A N 1
ATOM 2046 C CA . LEU A 1 272 ? 28.160 -4.876 -40.016 1.00 90.12 272 LEU A CA 1
ATOM 2047 C C . LEU A 1 272 ? 27.601 -5.160 -38.613 1.00 90.12 272 LEU A C 1
ATOM 2049 O O . LEU A 1 272 ? 26.643 -5.928 -38.491 1.00 90.12 272 LEU A O 1
ATOM 2053 N N . PRO A 1 273 ? 28.140 -4.537 -37.548 1.00 90.75 273 PRO A N 1
ATOM 2054 C CA . PRO A 1 273 ? 27.485 -4.515 -36.243 1.00 90.75 273 PRO A CA 1
ATOM 2055 C C . PRO A 1 273 ? 26.034 -4.013 -36.349 1.00 90.75 273 PRO A C 1
ATOM 2057 O O . PRO A 1 273 ? 25.738 -3.190 -37.223 1.00 90.75 273 PRO A O 1
ATOM 2060 N N . PRO A 1 274 ? 25.107 -4.458 -35.484 1.00 92.50 274 PRO A N 1
ATOM 2061 C CA . PRO A 1 274 ? 23.760 -3.891 -35.452 1.00 92.50 274 PRO A CA 1
ATOM 2062 C C . PRO A 1 274 ? 23.814 -2.393 -35.130 1.00 92.50 274 PRO A C 1
ATOM 2064 O O . PRO A 1 274 ? 24.754 -1.933 -34.484 1.00 92.50 274 PRO A O 1
ATOM 2067 N N . LEU A 1 275 ? 22.821 -1.620 -35.579 1.00 92.38 275 LEU A N 1
ATOM 2068 C CA . LEU A 1 275 ? 22.770 -0.174 -35.323 1.00 92.38 275 LEU A CA 1
ATOM 2069 C C . LEU A 1 275 ? 22.807 0.116 -33.812 1.00 92.38 275 LEU A C 1
ATOM 2071 O O . LEU A 1 275 ? 23.706 0.805 -33.327 1.00 92.38 275 LEU A O 1
ATOM 2075 N N . LEU A 1 276 ? 21.859 -0.477 -33.086 1.00 94.38 276 LEU A N 1
ATOM 2076 C CA . LEU A 1 276 ? 21.759 -0.431 -31.632 1.00 94.38 276 LEU A CA 1
ATOM 2077 C C . LEU A 1 276 ? 22.595 -1.560 -31.014 1.00 94.38 276 LEU A C 1
ATOM 2079 O O . LEU A 1 276 ? 22.456 -2.721 -31.399 1.00 94.38 276 LEU A O 1
ATOM 2083 N N . ALA A 1 277 ? 23.449 -1.215 -30.057 1.00 93.31 277 ALA A N 1
ATOM 2084 C CA . ALA A 1 277 ? 24.183 -2.161 -29.226 1.00 93.31 277 ALA A CA 1
ATOM 2085 C C . ALA A 1 277 ? 23.326 -2.617 -28.037 1.00 93.31 277 ALA A C 1
ATOM 2087 O O . ALA A 1 277 ? 23.122 -3.815 -27.852 1.00 93.31 277 ALA A O 1
ATOM 2088 N N . ASP A 1 278 ? 22.797 -1.666 -27.265 1.00 92.56 278 ASP A N 1
ATOM 2089 C CA . ASP A 1 278 ? 21.883 -1.912 -26.150 1.00 92.56 278 ASP A CA 1
ATOM 2090 C C . ASP A 1 278 ? 20.950 -0.711 -25.911 1.00 92.56 278 ASP A C 1
ATOM 2092 O O . ASP A 1 278 ? 21.180 0.397 -26.403 1.00 92.56 278 ASP A O 1
ATOM 2096 N N . SER A 1 279 ? 19.866 -0.948 -25.173 1.00 93.12 279 SER A N 1
ATOM 2097 C CA . SER A 1 279 ? 18.998 0.105 -24.649 1.00 93.12 279 SER A CA 1
ATOM 2098 C C . SER A 1 279 ? 18.646 -0.175 -23.194 1.00 93.12 279 SER A C 1
ATOM 2100 O O . SER A 1 279 ? 18.425 -1.326 -22.808 1.00 93.12 279 SER A O 1
ATOM 2102 N N . SER A 1 280 ? 18.539 0.884 -22.400 1.00 91.31 280 SER A N 1
ATOM 2103 C CA . SER A 1 280 ? 18.049 0.839 -21.028 1.00 91.31 280 SER A CA 1
ATOM 2104 C C . SER A 1 280 ? 16.910 1.847 -20.860 1.00 91.31 280 SER A C 1
ATOM 2106 O O . SER A 1 280 ? 17.069 3.003 -21.233 1.00 91.31 280 SER A O 1
ATOM 2108 N N . PRO A 1 281 ? 15.760 1.470 -20.291 1.00 93.94 281 PRO A N 1
ATOM 2109 C CA . PRO A 1 281 ? 15.368 0.106 -19.967 1.00 93.94 281 PRO A CA 1
ATOM 2110 C C . PRO A 1 281 ? 15.267 -0.778 -21.223 1.00 93.94 281 PRO A C 1
ATOM 2112 O O . PRO A 1 281 ? 15.069 -0.293 -22.338 1.00 93.94 281 PRO A O 1
ATOM 2115 N N . ALA A 1 282 ? 15.381 -2.093 -21.039 1.00 92.12 282 ALA A N 1
ATOM 2116 C CA . ALA A 1 282 ? 15.150 -3.040 -22.125 1.00 92.12 282 ALA A CA 1
ATOM 2117 C C . ALA A 1 282 ? 13.671 -2.995 -22.572 1.00 92.12 282 ALA A C 1
ATOM 2119 O O . ALA A 1 282 ? 12.795 -2.689 -21.749 1.00 92.12 282 ALA A O 1
ATOM 2120 N N . PRO A 1 283 ? 13.350 -3.316 -23.839 1.00 92.25 283 PRO A N 1
ATOM 2121 C CA . PRO A 1 283 ? 11.966 -3.338 -24.302 1.00 92.25 283 PRO A CA 1
ATOM 2122 C C . PRO A 1 283 ? 11.077 -4.249 -23.443 1.00 92.25 283 PRO A C 1
ATOM 2124 O O . PRO A 1 283 ? 11.416 -5.402 -23.188 1.00 92.25 283 PRO A O 1
ATOM 2127 N N . GLY A 1 284 ? 9.934 -3.727 -22.996 1.00 91.00 284 GLY A N 1
ATOM 2128 C CA . GLY A 1 284 ? 8.974 -4.435 -22.145 1.00 91.00 284 GLY A CA 1
ATOM 2129 C C . GLY A 1 284 ? 9.269 -4.378 -20.642 1.00 91.00 284 GLY A C 1
ATOM 2130 O O . GLY A 1 284 ? 8.553 -5.012 -19.870 1.00 91.00 284 GLY A O 1
ATOM 2131 N N . THR A 1 285 ? 10.285 -3.627 -20.201 1.00 95.25 285 THR A N 1
ATOM 2132 C CA . THR A 1 285 ? 10.601 -3.489 -18.768 1.00 95.25 285 THR A CA 1
ATOM 2133 C C . THR A 1 285 ? 9.438 -2.845 -18.010 1.00 95.25 285 THR A C 1
ATOM 2135 O O . THR A 1 285 ? 8.879 -1.836 -18.442 1.00 95.25 285 THR A O 1
ATOM 2138 N N . ALA A 1 286 ? 9.096 -3.405 -16.852 1.00 94.50 286 ALA A N 1
ATOM 2139 C CA . ALA A 1 286 ? 8.063 -2.896 -15.957 1.00 94.50 286 ALA A CA 1
ATOM 2140 C C . ALA A 1 286 ? 8.636 -2.600 -14.565 1.00 94.50 286 ALA A C 1
ATOM 2142 O O . ALA A 1 286 ? 9.739 -3.030 -14.233 1.00 94.50 286 ALA A O 1
ATOM 2143 N N . GLY A 1 287 ? 7.868 -1.883 -13.743 1.00 92.06 287 GLY A N 1
ATOM 2144 C CA . GLY A 1 287 ? 8.240 -1.602 -12.355 1.00 92.06 287 GLY A CA 1
ATOM 2145 C C . GLY A 1 287 ? 9.315 -0.525 -12.204 1.00 92.06 287 GLY A C 1
ATOM 2146 O O . GLY A 1 287 ? 10.006 -0.494 -11.191 1.00 92.06 287 GLY A O 1
ATOM 2147 N N . LEU A 1 288 ? 9.473 0.349 -13.200 1.00 94.25 288 LEU A N 1
ATOM 2148 C CA . LEU A 1 288 ? 10.449 1.435 -13.135 1.00 94.25 288 LEU A CA 1
ATOM 2149 C C . LEU A 1 288 ? 10.018 2.528 -12.151 1.00 94.25 288 LEU A C 1
ATOM 2151 O O . LEU A 1 288 ? 8.824 2.782 -11.972 1.00 94.25 288 LEU A O 1
ATOM 2155 N N . GLY A 1 289 ? 11.006 3.193 -11.551 1.00 93.56 289 GLY A N 1
ATOM 2156 C CA . GLY A 1 289 ? 10.795 4.405 -10.759 1.00 93.56 289 GLY A CA 1
ATOM 2157 C C . GLY A 1 289 ? 10.189 5.556 -11.577 1.00 93.56 289 GLY A C 1
ATOM 2158 O O . GLY A 1 289 ? 10.057 5.446 -12.799 1.00 93.56 289 GLY A O 1
ATOM 2159 N N . PRO A 1 290 ? 9.839 6.682 -10.935 1.00 93.12 290 PRO A N 1
ATOM 2160 C CA . PRO A 1 290 ? 9.221 7.819 -11.604 1.00 93.12 290 PRO A CA 1
ATOM 2161 C C . PRO A 1 290 ? 10.203 8.630 -12.458 1.00 93.12 290 PRO A C 1
ATOM 2163 O O . PRO A 1 290 ? 9.762 9.407 -13.293 1.00 93.12 290 PRO A O 1
ATOM 2166 N N . LEU A 1 291 ? 11.518 8.476 -12.279 1.00 93.81 291 LEU A N 1
ATOM 2167 C CA . LEU A 1 291 ? 12.547 9.191 -13.047 1.00 93.81 291 LEU A CA 1
ATOM 2168 C C . LEU A 1 291 ? 13.564 8.207 -13.656 1.00 93.81 291 LEU A C 1
ATOM 2170 O O . LEU A 1 291 ? 14.740 8.234 -13.291 1.00 93.81 291 LEU A O 1
ATOM 2174 N N . PRO A 1 292 ? 13.139 7.283 -14.538 1.00 94.81 292 PRO A N 1
ATOM 2175 C CA . PRO A 1 292 ? 14.062 6.334 -15.139 1.00 94.81 292 PRO A CA 1
ATOM 2176 C C . PRO A 1 292 ? 14.980 7.052 -16.136 1.00 94.81 292 PRO A C 1
ATOM 2178 O O . PRO A 1 292 ? 14.513 7.828 -16.970 1.00 94.81 292 PRO A O 1
ATOM 2181 N N . LEU A 1 293 ? 16.279 6.752 -16.089 1.00 95.12 293 LEU A N 1
ATOM 2182 C CA . LEU A 1 293 ? 17.205 7.136 -17.153 1.00 95.12 293 LEU A CA 1
ATOM 2183 C C . LEU A 1 293 ? 16.918 6.275 -18.385 1.00 95.12 293 LEU A C 1
ATOM 2185 O O . LEU A 1 293 ? 17.028 5.048 -18.324 1.00 95.12 293 LEU A O 1
ATOM 2189 N N . LEU A 1 294 ? 16.566 6.920 -19.495 1.00 95.88 294 LEU A N 1
ATOM 2190 C CA . LEU A 1 294 ? 16.423 6.256 -20.785 1.00 95.88 294 LEU A CA 1
ATOM 2191 C C . LEU A 1 294 ? 17.747 6.390 -21.536 1.00 95.88 294 LEU A C 1
ATOM 2193 O O . LEU A 1 294 ? 18.254 7.496 -21.671 1.00 95.88 294 LEU A O 1
ATOM 2197 N N . SER A 1 295 ? 18.317 5.301 -22.034 1.00 95.12 295 SER A N 1
ATOM 2198 C CA . SER A 1 295 ? 19.554 5.315 -22.806 1.00 95.12 295 SER A CA 1
ATOM 2199 C C . SER A 1 295 ? 19.522 4.326 -23.964 1.00 95.12 295 SER A C 1
ATOM 2201 O O . SER A 1 295 ? 18.876 3.279 -23.911 1.00 95.12 295 SER A O 1
ATOM 2203 N N . ALA A 1 296 ? 20.235 4.680 -25.027 1.00 96.00 296 ALA A N 1
ATOM 2204 C CA . ALA A 1 296 ? 20.458 3.856 -26.201 1.00 96.00 296 ALA A CA 1
ATOM 2205 C C . ALA A 1 296 ? 21.927 3.984 -26.609 1.00 96.00 296 ALA A C 1
ATOM 2207 O O . ALA A 1 296 ? 22.412 5.084 -26.890 1.00 96.00 296 ALA A O 1
ATOM 2208 N N . ARG A 1 297 ? 22.645 2.862 -26.636 1.00 95.81 297 ARG A N 1
ATOM 2209 C CA . ARG A 1 297 ? 24.039 2.808 -27.071 1.00 95.81 297 ARG A CA 1
ATOM 2210 C C . ARG A 1 297 ? 24.117 2.255 -28.479 1.00 95.81 297 ARG A C 1
ATOM 2212 O O . ARG A 1 297 ? 23.555 1.204 -28.769 1.00 95.81 297 ARG A O 1
ATOM 2219 N N . PHE A 1 298 ? 24.869 2.918 -29.341 1.00 95.06 298 PHE A N 1
ATOM 2220 C CA . PHE A 1 298 ? 25.026 2.566 -30.745 1.00 95.06 298 PHE A CA 1
ATOM 2221 C C . PHE A 1 298 ? 26.434 2.040 -31.020 1.00 95.06 298 PHE A C 1
ATOM 2223 O O . PHE A 1 298 ? 27.406 2.452 -30.387 1.00 95.06 298 PHE A O 1
ATOM 2230 N N . ASN A 1 299 ? 26.559 1.136 -31.995 1.00 92.69 299 ASN A N 1
ATOM 2231 C CA . ASN A 1 299 ? 27.868 0.635 -32.442 1.00 92.69 299 ASN A CA 1
ATOM 2232 C C . ASN A 1 299 ? 28.606 1.618 -33.370 1.00 92.69 299 ASN A C 1
ATOM 2234 O O . ASN A 1 299 ? 29.726 1.348 -33.803 1.00 92.69 299 ASN A O 1
ATOM 2238 N N . TYR A 1 300 ? 27.974 2.749 -33.685 1.00 90.69 300 TYR A N 1
ATOM 2239 C CA . TYR A 1 300 ? 28.433 3.742 -34.648 1.00 90.69 300 TYR A CA 1
ATOM 2240 C C . TYR A 1 300 ? 28.442 5.133 -34.014 1.00 90.69 300 TYR A C 1
ATOM 2242 O O . TYR A 1 300 ? 27.664 5.416 -33.102 1.00 90.69 300 TYR A O 1
ATOM 2250 N N . ALA A 1 301 ? 29.324 6.003 -34.508 1.00 90.88 301 ALA A N 1
ATOM 2251 C CA . ALA A 1 301 ? 29.336 7.407 -34.116 1.00 90.88 301 ALA A CA 1
ATOM 2252 C C . ALA A 1 301 ? 28.063 8.103 -34.622 1.00 90.88 301 ALA A C 1
ATOM 2254 O O . ALA A 1 301 ? 27.642 7.878 -35.757 1.00 90.88 301 ALA A O 1
ATOM 2255 N N . LEU A 1 302 ? 27.462 8.930 -33.769 1.00 93.06 302 LEU A N 1
ATOM 2256 C CA . LEU A 1 302 ? 26.218 9.637 -34.055 1.00 93.06 302 LEU A CA 1
ATOM 2257 C C . LEU A 1 302 ? 26.501 11.098 -34.395 1.00 93.06 302 LEU A C 1
ATOM 2259 O O . LEU A 1 302 ? 27.323 11.729 -33.729 1.00 93.06 302 LEU A O 1
ATOM 2263 N N . ASP A 1 303 ? 25.735 11.648 -35.332 1.00 93.50 303 ASP A N 1
ATOM 2264 C CA . ASP A 1 303 ? 25.436 13.077 -35.332 1.00 93.50 303 ASP A CA 1
ATOM 2265 C C . ASP A 1 303 ? 24.447 13.325 -34.184 1.00 93.50 303 ASP A C 1
ATOM 2267 O O . ASP A 1 303 ? 23.251 13.015 -34.269 1.00 93.50 303 ASP A O 1
ATOM 2271 N N . CYS A 1 304 ? 24.987 13.789 -33.058 1.00 93.50 304 CYS A N 1
ATOM 2272 C CA . CYS A 1 304 ? 24.239 13.934 -31.817 1.00 93.50 304 CYS A CA 1
ATOM 2273 C C . CYS A 1 304 ? 23.160 15.019 -31.886 1.00 93.50 304 CYS A C 1
ATOM 2275 O O . CYS A 1 304 ? 22.106 14.836 -31.270 1.00 93.50 304 CYS A O 1
ATOM 2277 N N . ASP A 1 305 ? 23.379 16.099 -32.638 1.00 92.31 305 ASP A N 1
ATOM 2278 C CA . ASP A 1 305 ? 22.415 17.193 -32.752 1.00 92.31 305 ASP A CA 1
ATOM 2279 C C . ASP A 1 305 ? 21.194 16.732 -33.554 1.00 92.31 305 ASP A C 1
ATOM 2281 O O . ASP A 1 305 ? 20.059 16.831 -33.076 1.00 92.31 305 ASP A O 1
ATOM 2285 N N . ALA A 1 306 ? 21.419 16.144 -34.733 1.00 93.81 306 ALA A N 1
ATOM 2286 C CA . ALA A 1 306 ? 20.341 15.652 -35.588 1.00 93.81 306 ALA A CA 1
ATOM 2287 C C . ALA A 1 306 ? 19.607 14.450 -34.966 1.00 93.81 306 ALA A C 1
ATOM 2289 O O . ALA A 1 306 ? 18.375 14.389 -34.976 1.00 93.81 306 ALA A O 1
ATOM 2290 N N . THR A 1 307 ? 20.343 13.506 -34.365 1.00 95.06 307 THR A N 1
ATOM 2291 C CA . THR A 1 307 ? 19.742 12.322 -33.725 1.00 95.06 307 THR A CA 1
ATOM 2292 C C . THR A 1 307 ? 18.859 12.714 -32.547 1.00 95.06 307 THR A C 1
ATOM 2294 O O . THR A 1 307 ? 17.726 12.238 -32.453 1.00 95.06 307 THR A O 1
ATOM 2297 N N . SER A 1 308 ? 19.319 13.623 -31.685 1.00 95.31 308 SER A N 1
ATOM 2298 C CA . SER A 1 308 ? 18.567 14.038 -30.494 1.00 95.31 308 SER A CA 1
ATOM 2299 C C . SER A 1 308 ? 17.250 14.740 -30.825 1.00 95.31 308 SER A C 1
ATOM 2301 O O . SER A 1 308 ? 16.285 14.601 -30.077 1.00 95.31 308 SER A O 1
ATOM 2303 N N . GLN A 1 309 ? 17.171 15.434 -31.965 1.00 94.56 309 GLN A N 1
ATOM 2304 C CA . GLN A 1 309 ? 15.936 16.072 -32.440 1.00 94.56 309 GLN A CA 1
ATOM 2305 C C . GLN A 1 309 ? 14.853 15.071 -32.874 1.00 94.56 309 GLN A C 1
ATOM 2307 O O . GLN A 1 309 ? 13.685 15.440 -32.969 1.00 94.56 309 GLN A O 1
ATOM 2312 N N . SER A 1 310 ? 15.210 13.808 -33.121 1.00 95.81 310 SER A N 1
ATOM 2313 C CA . SER A 1 310 ? 14.262 12.758 -33.520 1.00 95.81 310 SER A CA 1
ATOM 2314 C C . SER A 1 310 ? 13.595 12.031 -32.344 1.00 95.81 310 SER A C 1
ATOM 2316 O O . SER A 1 310 ? 12.770 11.136 -32.561 1.00 95.81 310 SER A O 1
ATOM 2318 N N . PHE A 1 311 ? 13.994 12.347 -31.107 1.00 96.88 311 PHE A N 1
ATOM 2319 C CA . PHE A 1 311 ? 13.499 11.663 -29.922 1.00 96.88 311 PHE A CA 1
ATOM 2320 C C . PHE A 1 311 ? 12.021 11.961 -29.683 1.00 96.88 311 PHE A C 1
ATOM 2322 O O . PHE A 1 311 ? 11.593 13.115 -29.663 1.00 96.88 311 PHE A O 1
ATOM 2329 N N . VAL A 1 312 ? 11.249 10.905 -29.437 1.00 96.38 312 VAL A N 1
ATOM 2330 C CA . VAL A 1 312 ? 9.846 11.000 -29.051 1.00 96.38 312 VAL A CA 1
ATOM 2331 C C . VAL A 1 312 ? 9.565 10.054 -27.892 1.00 96.38 312 VAL A C 1
ATOM 2333 O O . VAL A 1 312 ? 9.944 8.884 -27.907 1.00 96.38 312 VAL A O 1
ATOM 2336 N N . ILE A 1 313 ? 8.832 10.566 -26.906 1.00 96.88 313 ILE A N 1
ATOM 2337 C CA . ILE A 1 313 ? 8.236 9.793 -25.820 1.00 96.88 313 ILE A CA 1
ATOM 2338 C C . ILE A 1 313 ? 6.725 10.029 -25.802 1.00 96.88 313 ILE A C 1
ATOM 2340 O O . ILE A 1 313 ? 6.254 11.146 -26.003 1.00 96.88 313 ILE A O 1
ATOM 2344 N N . THR A 1 314 ? 5.956 8.961 -25.617 1.00 96.62 314 THR A N 1
ATOM 2345 C CA . THR A 1 314 ? 4.492 8.984 -25.546 1.00 96.62 314 THR A CA 1
ATOM 2346 C C . THR A 1 314 ? 4.024 8.212 -24.311 1.00 96.62 314 THR A C 1
ATOM 2348 O O . THR A 1 314 ? 4.363 7.033 -24.203 1.00 96.62 314 THR A O 1
ATOM 2351 N N . PRO A 1 315 ? 3.219 8.812 -23.413 1.00 97.25 315 PRO A N 1
ATOM 2352 C CA . PRO A 1 315 ? 2.845 10.234 -23.362 1.00 97.25 315 PRO A CA 1
ATOM 2353 C C . PRO A 1 315 ? 4.056 11.191 -23.321 1.00 97.25 315 PRO A C 1
ATOM 2355 O O . PRO A 1 315 ? 5.121 10.775 -22.864 1.00 97.25 315 PRO A O 1
ATOM 2358 N N . PRO A 1 316 ? 3.930 12.442 -23.809 1.00 96.06 316 PRO A N 1
ATOM 2359 C CA . PRO A 1 316 ? 5.042 13.392 -23.833 1.00 96.06 316 PRO A CA 1
ATOM 2360 C C . PRO A 1 316 ? 5.466 13.789 -22.415 1.00 96.06 316 PRO A C 1
ATOM 2362 O O . PRO A 1 316 ? 4.626 14.103 -21.572 1.00 96.06 316 PRO A O 1
ATOM 2365 N N . VAL A 1 317 ? 6.776 13.795 -22.166 1.00 96.56 317 VAL A N 1
ATOM 2366 C CA . VAL A 1 317 ? 7.384 14.126 -20.870 1.00 96.56 317 VAL A CA 1
ATOM 2367 C C . VAL A 1 317 ? 8.561 15.076 -21.111 1.00 96.56 317 VAL A C 1
ATOM 2369 O O . VAL A 1 317 ? 9.396 14.776 -21.965 1.00 96.56 317 VAL A O 1
ATOM 2372 N N . PRO A 1 318 ? 8.656 16.215 -20.401 1.00 96.56 318 PRO A N 1
ATOM 2373 C CA . PRO A 1 318 ? 9.819 17.088 -20.494 1.00 96.56 318 PRO A CA 1
ATOM 2374 C C . PRO A 1 318 ? 11.053 16.439 -19.856 1.00 96.56 318 PRO A C 1
ATOM 2376 O O . PRO A 1 318 ? 10.963 15.674 -18.894 1.00 96.56 318 PRO A O 1
ATOM 2379 N N . GLY A 1 319 ? 12.226 16.771 -20.379 1.00 95.75 319 GLY A N 1
ATOM 2380 C CA . GLY A 1 319 ? 13.498 16.281 -19.867 1.00 95.75 319 GLY A CA 1
ATOM 2381 C C . GLY A 1 319 ? 14.671 16.833 -20.658 1.00 95.75 319 GLY A C 1
ATOM 2382 O O . GLY A 1 319 ? 14.492 17.632 -21.578 1.00 95.75 319 GLY A O 1
ATOM 2383 N N . SER A 1 320 ? 15.870 16.411 -20.284 1.00 95.75 320 SER A N 1
ATOM 2384 C CA . SER A 1 320 ? 17.109 16.769 -20.967 1.00 95.75 320 SER A CA 1
ATOM 2385 C C . SER A 1 320 ? 17.676 15.565 -21.700 1.00 95.75 320 SER A C 1
ATOM 2387 O O . SER A 1 320 ? 17.694 14.457 -21.161 1.00 95.75 320 SER A O 1
ATOM 2389 N N . VAL A 1 321 ? 18.174 15.806 -22.907 1.00 96.62 321 VAL A N 1
ATOM 2390 C CA . VAL A 1 321 ? 18.899 14.820 -23.706 1.00 96.62 321 VAL A CA 1
ATOM 2391 C C . VAL A 1 321 ? 20.397 15.076 -23.571 1.00 96.62 321 VAL A C 1
ATOM 2393 O O . VAL A 1 321 ? 20.825 16.227 -23.616 1.00 96.62 321 VAL A O 1
ATOM 2396 N N . ASP A 1 322 ? 21.178 14.010 -23.426 1.00 96.62 322 ASP A N 1
ATOM 2397 C CA . ASP A 1 322 ? 22.637 14.030 -23.530 1.00 96.62 322 ASP A CA 1
ATOM 2398 C C . ASP A 1 322 ? 23.085 12.964 -24.534 1.00 96.62 322 ASP A C 1
ATOM 2400 O O . ASP A 1 322 ? 22.552 11.852 -24.556 1.00 96.62 322 ASP A O 1
ATOM 2404 N N . CYS A 1 323 ? 24.046 13.307 -25.386 1.00 95.31 323 CYS A N 1
ATOM 2405 C CA . CYS A 1 323 ? 24.551 12.428 -26.432 1.00 95.31 323 CYS A CA 1
ATOM 2406 C C . CYS A 1 323 ? 26.065 12.571 -26.542 1.00 95.31 323 CYS A C 1
ATOM 2408 O O . CYS A 1 323 ? 26.578 13.636 -26.884 1.00 95.31 323 CYS A O 1
ATOM 2410 N N . GLN A 1 324 ? 26.786 11.490 -26.244 1.00 91.56 324 GLN A N 1
ATOM 2411 C CA . GLN A 1 324 ? 28.246 11.465 -26.243 1.00 91.56 324 GLN A CA 1
ATOM 2412 C C . GLN A 1 324 ? 28.767 10.105 -26.704 1.00 91.56 324 GLN A C 1
ATOM 2414 O O . GLN A 1 324 ? 28.322 9.059 -26.235 1.00 91.56 324 GLN A O 1
ATOM 2419 N N . ALA A 1 325 ? 29.750 10.116 -27.610 1.00 82.25 325 ALA A N 1
ATOM 2420 C CA . ALA A 1 325 ? 30.511 8.932 -28.024 1.00 82.25 325 ALA A CA 1
ATOM 2421 C C . ALA A 1 325 ? 29.643 7.707 -28.404 1.00 82.25 325 ALA A C 1
ATOM 2423 O O . ALA A 1 325 ? 29.931 6.579 -28.004 1.00 82.25 325 ALA A O 1
ATOM 2424 N N . GLY A 1 326 ? 28.560 7.926 -29.161 1.00 88.19 326 GLY A N 1
ATOM 2425 C CA . GLY A 1 326 ? 27.642 6.859 -29.584 1.00 88.19 326 GLY A CA 1
ATOM 2426 C C . GLY A 1 326 ? 26.650 6.403 -28.509 1.00 88.19 326 GLY A C 1
ATOM 2427 O O . GLY A 1 326 ? 25.914 5.446 -28.725 1.00 88.19 326 GLY A O 1
ATOM 2428 N N . THR A 1 327 ? 26.610 7.068 -27.355 1.00 94.12 327 THR A N 1
ATOM 2429 C CA . THR A 1 327 ? 25.611 6.843 -26.307 1.00 94.12 327 THR A CA 1
ATOM 2430 C C . THR A 1 327 ? 24.670 8.030 -26.264 1.00 94.12 327 THR A C 1
ATOM 2432 O O . THR A 1 327 ? 25.099 9.160 -26.049 1.00 94.12 327 THR A O 1
ATOM 2435 N N . TRP A 1 328 ? 23.389 7.762 -26.466 1.00 96.75 328 TRP A N 1
ATOM 2436 C CA . TRP A 1 328 ? 22.314 8.730 -26.331 1.00 96.75 328 TRP A CA 1
ATOM 2437 C C . TRP A 1 328 ? 21.549 8.449 -25.037 1.00 96.75 328 TRP A C 1
ATOM 2439 O O . TRP A 1 328 ? 21.328 7.286 -24.688 1.00 96.75 328 TRP A O 1
ATOM 2449 N N . SER A 1 329 ? 21.136 9.489 -24.319 1.00 96.56 329 SER A N 1
ATOM 2450 C CA . SER A 1 329 ? 20.343 9.356 -23.103 1.00 96.56 329 SER A CA 1
ATOM 2451 C C . SER A 1 329 ? 19.347 10.495 -22.914 1.00 96.56 329 SER A C 1
ATOM 2453 O O . SER A 1 329 ? 19.571 11.619 -23.353 1.00 96.56 329 SER A O 1
ATOM 2455 N N . PHE A 1 330 ? 18.249 10.200 -22.227 1.00 97.25 330 PHE A N 1
ATOM 2456 C CA . PHE A 1 330 ? 17.221 11.145 -21.829 1.00 97.25 330 PHE A CA 1
ATOM 2457 C C . PHE A 1 330 ? 16.917 10.988 -20.343 1.00 97.25 330 PHE A C 1
ATOM 2459 O O . PHE A 1 330 ? 16.592 9.898 -19.865 1.00 97.25 330 PHE A O 1
ATOM 2466 N N . THR A 1 331 ? 17.000 12.106 -19.625 1.00 96.69 331 THR A N 1
ATOM 2467 C CA . THR A 1 331 ? 16.641 12.211 -18.210 1.00 96.69 331 THR A CA 1
ATOM 2468 C C . THR A 1 331 ? 15.351 13.022 -18.091 1.00 96.69 331 THR A C 1
ATOM 2470 O O . THR A 1 331 ? 15.368 14.222 -18.388 1.00 96.69 331 THR A O 1
ATOM 2473 N N . PRO A 1 332 ? 14.228 12.410 -17.671 1.00 96.69 332 PRO A N 1
ATOM 2474 C CA . PRO A 1 332 ? 12.997 13.141 -17.389 1.00 96.69 332 PRO A CA 1
ATOM 2475 C C . PRO A 1 332 ? 13.227 14.220 -16.323 1.00 96.69 332 PRO A C 1
ATOM 2477 O O . PRO A 1 332 ? 13.883 13.966 -15.316 1.00 96.69 332 PRO A O 1
ATOM 2480 N N . SER A 1 333 ? 12.671 15.417 -16.519 1.00 95.50 333 SER A N 1
ATOM 2481 C CA . SER A 1 333 ? 12.736 16.502 -15.523 1.00 95.50 333 SER A CA 1
ATOM 2482 C C . SER A 1 333 ? 11.535 16.520 -14.578 1.00 95.50 333 SER A C 1
ATOM 2484 O O . SER A 1 333 ? 11.555 17.204 -13.556 1.00 95.50 333 SER A O 1
ATOM 2486 N N . VAL A 1 334 ? 10.492 15.759 -14.910 1.00 93.81 334 VAL A N 1
ATOM 2487 C CA . VAL A 1 334 ? 9.299 15.555 -14.087 1.00 93.81 334 VAL A CA 1
ATOM 2488 C C . VAL A 1 334 ? 9.060 14.065 -13.895 1.00 93.81 334 VAL A C 1
ATOM 2490 O O . VAL A 1 334 ? 9.353 13.262 -14.782 1.00 93.81 334 VAL A O 1
ATOM 2493 N N . ALA A 1 335 ? 8.512 13.709 -12.735 1.00 92.19 335 ALA A N 1
ATOM 2494 C CA . ALA A 1 335 ? 8.124 12.341 -12.430 1.00 92.19 335 ALA A CA 1
ATOM 2495 C C . ALA A 1 335 ? 7.106 11.827 -13.459 1.00 92.19 335 ALA A C 1
ATOM 2497 O O . ALA A 1 335 ? 6.073 12.456 -13.701 1.00 92.19 335 ALA A O 1
ATOM 2498 N N . LEU A 1 336 ? 7.395 10.670 -14.047 1.00 94.38 336 LEU A N 1
ATOM 2499 C CA . LEU A 1 336 ? 6.455 9.924 -14.866 1.00 94.38 336 LEU A CA 1
ATOM 2500 C C . LEU A 1 336 ? 5.280 9.464 -13.995 1.00 94.38 336 LEU A C 1
ATOM 2502 O O . LEU A 1 336 ? 5.436 9.177 -12.804 1.00 94.38 336 LEU A O 1
ATOM 2506 N N . ALA A 1 337 ? 4.097 9.375 -14.601 1.00 93.81 337 ALA A N 1
ATOM 2507 C CA . ALA A 1 337 ? 2.903 8.912 -13.914 1.00 93.81 337 ALA A CA 1
ATOM 2508 C C . ALA A 1 337 ? 3.102 7.464 -13.425 1.00 93.81 337 ALA A C 1
ATOM 2510 O O . ALA A 1 337 ? 3.685 6.654 -14.155 1.00 93.81 337 ALA A O 1
ATOM 2511 N N . PRO A 1 338 ? 2.647 7.116 -12.211 1.00 93.69 338 PRO A N 1
ATOM 2512 C CA . PRO A 1 338 ? 2.704 5.745 -11.714 1.00 93.69 338 PRO A CA 1
ATOM 2513 C C . PRO A 1 338 ? 1.743 4.830 -12.490 1.00 93.69 338 PRO A C 1
ATOM 2515 O O . PRO A 1 338 ? 0.735 5.291 -13.021 1.00 93.69 338 PRO A O 1
ATOM 2518 N N . ASP A 1 339 ? 2.058 3.534 -12.538 1.00 94.31 339 ASP A N 1
ATOM 2519 C CA . ASP A 1 339 ? 1.330 2.489 -13.284 1.00 94.31 339 ASP A CA 1
ATOM 2520 C C . ASP A 1 339 ? 0.975 2.854 -14.741 1.00 94.31 339 ASP A C 1
ATOM 2522 O O . ASP A 1 339 ? -0.065 2.474 -15.287 1.00 94.31 339 ASP A O 1
ATOM 2526 N N . ALA A 1 340 ? 1.847 3.610 -15.400 1.00 95.75 340 ALA A N 1
ATOM 2527 C CA . ALA A 1 340 ? 1.626 4.085 -16.755 1.00 95.75 340 ALA A CA 1
ATOM 2528 C C . ALA A 1 340 ? 2.580 3.399 -17.735 1.00 95.75 340 ALA A C 1
ATOM 2530 O O . ALA A 1 340 ? 3.758 3.171 -17.450 1.00 95.75 340 ALA A O 1
ATOM 2531 N N . ALA A 1 341 ? 2.049 3.065 -18.911 1.00 96.81 341 ALA A N 1
ATOM 2532 C CA . ALA A 1 341 ? 2.838 2.572 -20.030 1.00 96.81 341 ALA A CA 1
ATOM 2533 C C . ALA A 1 341 ? 3.350 3.750 -20.864 1.00 96.81 341 ALA A C 1
ATOM 2535 O O . ALA A 1 341 ? 2.585 4.650 -21.215 1.00 96.81 341 ALA A O 1
ATOM 2536 N N . TYR A 1 342 ? 4.631 3.701 -21.210 1.00 96.88 342 TYR A N 1
ATOM 2537 C CA . TYR A 1 342 ? 5.308 4.676 -22.050 1.00 96.88 342 TYR A CA 1
ATOM 2538 C C . TYR A 1 342 ? 5.942 3.984 -23.253 1.00 96.88 342 TYR A C 1
ATOM 2540 O O . TYR A 1 342 ? 6.426 2.855 -23.159 1.00 96.88 342 TYR A O 1
ATOM 2548 N N . SER A 1 343 ? 5.965 4.685 -24.381 1.00 95.50 343 SER A N 1
ATOM 2549 C CA . SER A 1 343 ? 6.733 4.329 -25.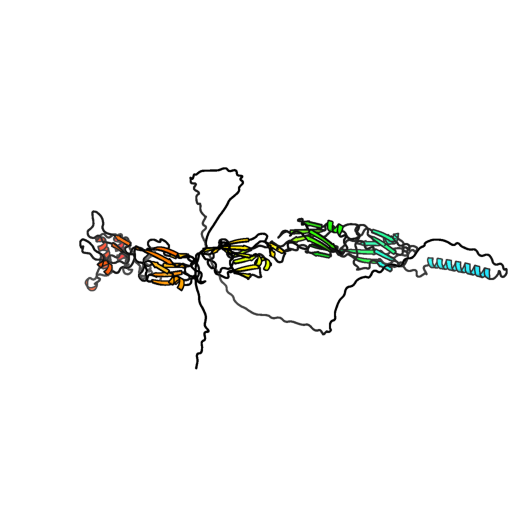570 1.00 95.50 343 SER A CA 1
ATOM 2550 C C . SER A 1 343 ? 7.757 5.426 -25.815 1.00 95.50 343 SER A C 1
ATOM 2552 O O . SER A 1 343 ? 7.373 6.577 -26.001 1.00 95.50 343 SER A O 1
ATOM 2554 N N . ALA A 1 344 ? 9.040 5.082 -25.814 1.00 95.25 344 ALA A N 1
ATOM 2555 C CA . ALA A 1 344 ? 10.135 6.008 -26.079 1.00 95.25 344 ALA A CA 1
ATOM 2556 C C . ALA A 1 344 ? 10.982 5.496 -27.242 1.00 95.25 344 ALA A C 1
ATOM 2558 O O . ALA A 1 344 ? 11.107 4.289 -27.452 1.00 95.25 344 ALA A O 1
ATOM 2559 N N . GLY A 1 345 ? 11.557 6.407 -28.014 1.00 94.38 345 GLY A N 1
ATOM 2560 C CA . GLY A 1 345 ? 12.425 6.024 -29.112 1.00 94.38 345 GLY A CA 1
ATOM 2561 C C . GLY A 1 345 ? 12.974 7.204 -29.886 1.00 94.38 345 GLY A C 1
ATOM 2562 O O . GLY A 1 345 ? 12.520 8.337 -29.744 1.00 94.38 345 GLY A O 1
ATOM 2563 N N . LEU A 1 346 ? 13.948 6.905 -30.733 1.00 96.19 346 LEU A N 1
ATOM 2564 C CA . LEU A 1 346 ? 14.465 7.816 -31.744 1.00 96.19 346 LEU A CA 1
ATOM 2565 C C . LEU A 1 346 ? 13.771 7.449 -33.050 1.00 96.19 346 LEU A C 1
ATOM 2567 O O . LEU A 1 346 ? 13.886 6.311 -33.495 1.00 96.19 346 LEU A O 1
ATOM 2571 N N . GLN A 1 347 ? 13.024 8.369 -33.661 1.00 95.44 347 GLN A N 1
ATOM 2572 C CA . GLN A 1 347 ? 12.360 8.059 -34.933 1.00 95.44 347 GLN A CA 1
ATOM 2573 C C . GLN A 1 347 ? 13.382 7.809 -36.046 1.00 95.44 347 GLN A C 1
ATOM 2575 O O . GLN A 1 347 ? 13.175 6.948 -36.902 1.00 95.44 347 GLN A O 1
ATOM 2580 N N . GLN A 1 348 ? 14.488 8.558 -36.024 1.00 94.88 348 GLN A N 1
ATOM 2581 C CA . GLN A 1 348 ? 15.562 8.504 -37.009 1.00 94.88 348 GLN A CA 1
ATOM 2582 C C . GLN A 1 348 ? 16.922 8.632 -36.315 1.00 94.88 348 GLN A C 1
ATOM 2584 O O . GLN A 1 348 ? 17.106 9.461 -35.435 1.00 94.88 348 GLN A O 1
ATOM 2589 N N . VAL A 1 349 ? 17.901 7.840 -36.727 1.00 94.94 349 VAL A N 1
ATOM 2590 C CA . VAL A 1 349 ? 19.276 7.896 -36.228 1.00 94.94 349 VAL A CA 1
ATOM 2591 C C . VAL A 1 349 ? 20.165 8.424 -37.341 1.00 94.94 349 VAL A C 1
ATOM 2593 O O . VAL A 1 349 ? 20.164 7.885 -38.450 1.00 94.94 349 VAL A O 1
ATOM 2596 N N . TYR A 1 350 ? 20.925 9.471 -37.033 1.00 93.06 350 TYR A N 1
ATOM 2597 C CA . TYR A 1 350 ? 21.868 10.100 -37.947 1.00 93.06 350 TYR A CA 1
ATOM 2598 C C . TYR A 1 350 ? 23.272 9.680 -37.530 1.00 93.06 350 TYR A C 1
ATOM 2600 O O . TYR A 1 350 ? 23.703 9.930 -36.403 1.00 93.06 350 TYR A O 1
ATOM 2608 N N . LEU A 1 351 ? 23.970 8.985 -38.421 1.00 90.94 351 LEU A N 1
ATOM 2609 C CA . LEU A 1 351 ? 25.349 8.576 -38.188 1.00 90.94 351 LEU A CA 1
ATOM 2610 C C . LEU A 1 351 ? 26.294 9.668 -38.690 1.00 90.94 351 LEU A C 1
ATOM 2612 O O . LEU A 1 351 ? 26.038 10.292 -39.718 1.00 90.94 351 LEU A O 1
ATOM 2616 N N . ASP A 1 352 ? 27.391 9.884 -37.972 1.00 87.62 352 ASP A N 1
ATOM 2617 C CA . ASP A 1 352 ? 28.372 10.906 -38.338 1.00 87.62 352 ASP A CA 1
ATOM 2618 C C . ASP A 1 352 ? 28.996 10.601 -39.716 1.00 87.62 352 ASP A C 1
ATOM 2620 O O . ASP A 1 352 ? 29.523 9.507 -39.951 1.00 87.62 352 ASP A O 1
ATOM 2624 N N . GLY A 1 353 ? 28.903 11.562 -40.640 1.00 81.81 353 GLY A N 1
ATOM 2625 C CA . GLY A 1 353 ? 29.367 11.440 -42.027 1.00 81.81 353 GLY A CA 1
ATOM 2626 C C . GLY A 1 353 ? 28.499 10.580 -42.962 1.00 81.81 353 GLY A C 1
ATOM 2627 O O . GLY A 1 353 ? 28.902 10.349 -44.103 1.00 81.81 353 GLY A O 1
ATOM 2628 N N . ASP A 1 354 ? 27.336 10.099 -42.515 1.00 85.19 354 ASP A N 1
ATOM 2629 C CA . ASP A 1 354 ? 26.401 9.297 -43.320 1.00 85.19 354 ASP A CA 1
ATOM 2630 C C . ASP A 1 354 ? 25.394 10.226 -44.035 1.00 85.19 354 ASP A C 1
ATOM 2632 O O . ASP A 1 354 ? 24.819 11.110 -43.398 1.00 85.19 354 ASP A O 1
ATOM 2636 N N . PRO A 1 355 ? 25.155 10.087 -45.354 1.00 78.81 355 PRO A N 1
ATOM 2637 C CA . PRO A 1 355 ? 24.360 11.063 -46.108 1.00 78.81 355 PRO A CA 1
ATOM 2638 C C . PRO A 1 355 ? 22.840 10.916 -45.929 1.00 78.81 355 PRO A C 1
ATOM 2640 O O . PRO A 1 355 ? 22.090 11.741 -46.450 1.00 78.81 355 PRO A O 1
ATOM 2643 N N . ALA A 1 356 ? 22.364 9.869 -45.247 1.00 84.88 356 ALA A N 1
ATOM 2644 C CA . ALA A 1 356 ? 20.941 9.609 -45.043 1.00 84.88 356 ALA A CA 1
ATOM 2645 C C . ALA A 1 356 ? 20.657 9.058 -43.632 1.00 84.88 356 ALA A C 1
ATOM 2647 O O . ALA A 1 356 ? 21.438 8.246 -43.132 1.00 84.88 356 ALA A O 1
ATOM 2648 N N . PRO A 1 357 ? 19.532 9.448 -42.998 1.00 90.88 357 PRO A N 1
ATOM 2649 C CA . PRO A 1 357 ? 19.127 8.895 -41.712 1.00 90.88 357 PRO A CA 1
ATOM 2650 C C . PRO A 1 357 ? 18.659 7.444 -41.828 1.00 90.88 357 PRO A C 1
ATOM 2652 O O . PRO A 1 357 ? 18.253 6.973 -42.893 1.00 90.88 357 PRO A O 1
ATOM 2655 N N . ARG A 1 358 ? 18.667 6.749 -40.690 1.00 91.00 358 ARG A N 1
ATOM 2656 C CA . ARG A 1 358 ? 18.201 5.364 -40.558 1.00 91.00 358 ARG A CA 1
ATOM 2657 C C . ARG A 1 358 ? 17.037 5.280 -39.577 1.00 91.00 358 ARG A C 1
ATOM 2659 O O . ARG A 1 358 ? 17.033 6.039 -38.613 1.00 91.00 358 ARG A O 1
ATOM 2666 N N . PRO A 1 359 ? 16.104 4.325 -39.734 1.00 93.38 359 PRO A N 1
ATOM 2667 C CA . PRO A 1 359 ? 15.073 4.082 -38.731 1.00 93.38 359 PRO A CA 1
ATOM 2668 C C . PRO A 1 359 ? 15.700 3.841 -37.355 1.00 93.38 359 PRO A C 1
ATOM 2670 O O . PRO A 1 359 ? 16.580 2.989 -37.206 1.00 93.38 359 PRO A O 1
ATOM 2673 N N . GLY A 1 360 ? 15.278 4.621 -36.362 1.00 92.19 360 GLY A N 1
ATOM 2674 C CA . GLY A 1 360 ? 15.798 4.492 -35.008 1.00 92.19 360 GLY A CA 1
ATOM 2675 C C . GLY A 1 360 ? 15.030 3.476 -34.156 1.00 92.19 360 GLY A C 1
ATOM 2676 O O . GLY A 1 360 ? 13.975 2.973 -34.554 1.00 92.19 360 GLY A O 1
ATOM 2677 N N . PRO A 1 361 ? 15.572 3.124 -32.978 1.00 93.38 361 PRO A N 1
ATOM 2678 C CA . PRO A 1 361 ? 14.927 2.195 -32.061 1.00 93.38 361 PRO A CA 1
ATOM 2679 C C . PRO A 1 361 ? 13.708 2.817 -31.371 1.00 93.38 361 PRO A C 1
ATOM 2681 O O . PRO A 1 361 ? 13.727 3.981 -30.972 1.00 93.38 361 PRO A O 1
ATOM 2684 N N . SER A 1 362 ? 12.689 1.992 -31.130 1.00 92.75 362 SER A N 1
ATOM 2685 C CA . SER A 1 362 ? 11.556 2.302 -30.254 1.00 92.75 362 SER A CA 1
ATOM 2686 C C . SER A 1 362 ? 11.339 1.173 -29.255 1.00 92.75 362 SER A C 1
ATOM 2688 O O . SER A 1 362 ? 11.341 0.003 -29.645 1.00 92.75 362 SER A O 1
ATOM 2690 N N . TRP A 1 363 ? 11.101 1.503 -27.992 1.00 93.12 363 TRP A N 1
ATOM 2691 C CA . TRP A 1 363 ? 10.824 0.532 -26.942 1.00 93.12 363 TRP A CA 1
ATOM 2692 C C . TRP A 1 363 ? 9.703 1.004 -26.020 1.00 93.12 363 TRP A C 1
ATOM 2694 O O . TRP A 1 363 ? 9.450 2.197 -25.851 1.00 93.12 363 TRP A O 1
ATOM 2704 N N . GLN A 1 364 ? 9.023 0.034 -25.414 1.00 95.31 364 GLN A N 1
ATOM 2705 C CA . GLN A 1 364 ? 7.969 0.275 -24.437 1.00 95.31 364 GLN A CA 1
ATOM 2706 C C . GLN A 1 364 ? 8.451 -0.082 -23.037 1.00 95.31 364 GLN A C 1
ATOM 2708 O O . GLN A 1 364 ? 9.226 -1.025 -22.868 1.00 95.31 364 GLN A O 1
ATOM 2713 N N . PHE A 1 365 ? 7.970 0.645 -22.037 1.00 96.06 365 PHE A N 1
ATOM 2714 C CA . PHE A 1 365 ? 8.211 0.351 -20.630 1.00 96.06 365 PHE A CA 1
ATOM 2715 C C . PHE A 1 365 ? 7.025 0.781 -19.764 1.00 96.06 365 PHE A C 1
ATOM 2717 O O . PHE A 1 365 ? 6.153 1.529 -20.208 1.00 96.06 365 PHE A O 1
ATOM 2724 N N . ARG A 1 366 ? 6.979 0.302 -18.519 1.00 96.88 366 ARG A N 1
ATOM 2725 C CA . ARG A 1 366 ? 5.930 0.633 -17.548 1.00 96.88 366 ARG A CA 1
ATOM 2726 C C . ARG A 1 366 ? 6.527 1.056 -16.206 1.00 96.88 366 ARG A C 1
ATOM 2728 O O . ARG A 1 366 ? 7.418 0.390 -15.675 1.00 96.88 366 ARG A O 1
ATOM 2735 N N . THR A 1 367 ? 6.016 2.145 -15.644 1.00 96.12 367 THR A N 1
ATOM 2736 C CA . THR A 1 367 ? 6.344 2.591 -14.282 1.00 96.12 367 THR A CA 1
ATOM 2737 C C . THR A 1 367 ? 5.673 1.703 -13.232 1.00 96.12 367 THR A C 1
ATOM 2739 O O . THR A 1 367 ? 4.653 1.066 -13.495 1.00 96.12 367 THR A O 1
ATOM 2742 N N . ALA A 1 368 ? 6.244 1.609 -12.031 1.00 94.50 368 ALA A N 1
ATOM 2743 C CA . ALA A 1 368 ? 5.625 0.853 -10.946 1.00 94.50 368 ALA A CA 1
ATOM 2744 C C . ALA A 1 368 ? 4.296 1.497 -10.492 1.00 94.50 368 ALA A C 1
ATOM 2746 O O . ALA A 1 368 ? 4.095 2.699 -10.696 1.00 94.50 368 ALA A O 1
ATOM 2747 N N . PRO A 1 369 ? 3.404 0.735 -9.827 1.00 92.88 369 PRO A N 1
ATOM 2748 C CA . PRO A 1 369 ? 2.242 1.298 -9.137 1.00 92.88 369 PRO A CA 1
ATOM 2749 C C . PRO A 1 369 ? 2.634 2.409 -8.155 1.00 92.88 369 PRO A C 1
ATOM 2751 O O . PRO A 1 369 ? 3.788 2.439 -7.724 1.00 92.88 369 PRO A O 1
ATOM 2754 N N . PRO A 1 370 ? 1.724 3.303 -7.739 1.00 92.25 370 PRO A N 1
ATOM 2755 C CA . PRO A 1 370 ? 2.053 4.297 -6.721 1.00 92.25 370 PRO A CA 1
ATOM 2756 C C . PRO A 1 370 ? 2.352 3.624 -5.374 1.00 92.25 370 PRO A C 1
ATOM 2758 O O . PRO A 1 370 ? 1.907 2.502 -5.114 1.00 92.25 370 PRO A O 1
ATOM 2761 N N . LEU A 1 371 ? 3.110 4.307 -4.515 1.00 93.69 371 LEU A N 1
ATOM 2762 C CA . LEU A 1 371 ? 3.248 3.913 -3.115 1.00 93.69 371 LEU A CA 1
ATOM 2763 C C . LEU A 1 371 ? 1.931 4.222 -2.395 1.00 93.69 371 LEU A C 1
ATOM 2765 O O . LEU A 1 371 ? 1.446 5.352 -2.456 1.00 93.69 371 LEU A O 1
ATOM 2769 N N . LEU A 1 372 ? 1.346 3.221 -1.744 1.00 94.19 372 LEU A N 1
ATOM 2770 C CA . LEU A 1 372 ? 0.033 3.318 -1.108 1.00 94.19 372 LEU A CA 1
ATOM 2771 C C . LEU A 1 372 ? 0.065 2.703 0.286 1.00 94.19 372 LEU A C 1
ATOM 2773 O O . LEU A 1 372 ? 0.739 1.697 0.501 1.00 94.19 372 LEU A O 1
ATOM 2777 N N . VAL A 1 373 ? -0.738 3.256 1.193 1.00 95.62 373 VAL A N 1
ATOM 2778 C CA . VAL A 1 373 ? -1.145 2.568 2.423 1.00 95.62 373 VAL A CA 1
ATOM 2779 C C . VAL A 1 373 ? -2.321 1.659 2.079 1.00 95.62 373 VAL A C 1
ATOM 2781 O O . VAL A 1 373 ? -3.347 2.134 1.593 1.00 95.62 373 VAL A O 1
ATOM 2784 N N . VAL A 1 374 ? -2.151 0.356 2.286 1.00 96.06 374 VAL A N 1
ATOM 2785 C CA . VAL A 1 374 ? -3.136 -0.680 1.933 1.00 96.06 374 VAL A CA 1
ATOM 2786 C C . VAL A 1 374 ? -3.952 -1.158 3.122 1.00 96.06 374 VAL A C 1
ATOM 2788 O O . VAL A 1 374 ? -5.054 -1.656 2.919 1.00 96.06 374 VAL A O 1
ATOM 2791 N N . ASP A 1 375 ? -3.431 -1.001 4.338 1.00 95.38 375 ASP A N 1
ATOM 2792 C CA . ASP A 1 375 ? -4.121 -1.406 5.558 1.00 95.38 375 ASP A CA 1
ATOM 2793 C C . ASP A 1 375 ? -3.661 -0.576 6.760 1.00 95.38 375 ASP A C 1
ATOM 2795 O O . ASP A 1 375 ? -2.523 -0.096 6.797 1.00 95.38 375 ASP A O 1
ATOM 2799 N N . VAL A 1 376 ? -4.562 -0.388 7.724 1.00 95.00 376 VAL A N 1
ATOM 2800 C CA . VAL A 1 376 ? -4.311 0.358 8.959 1.00 95.00 376 VAL A CA 1
ATOM 2801 C C . VAL A 1 376 ? -5.032 -0.302 10.129 1.00 95.00 376 VAL A C 1
ATOM 2803 O O . VAL A 1 376 ? -6.208 -0.648 10.031 1.00 95.00 376 VAL A O 1
ATOM 2806 N N . ALA A 1 377 ? -4.331 -0.432 11.250 1.00 94.50 377 ALA A N 1
ATOM 2807 C CA . ALA A 1 377 ? -4.884 -0.912 12.507 1.00 94.50 377 ALA A CA 1
ATOM 2808 C C . ALA A 1 377 ? -4.537 0.085 13.626 1.00 94.50 377 ALA A C 1
ATOM 2810 O O . ALA A 1 377 ? -3.391 0.519 13.689 1.00 94.50 377 ALA A O 1
ATOM 2811 N N . PRO A 1 378 ? -5.465 0.460 14.518 1.00 94.50 378 PRO A N 1
ATOM 2812 C CA . PRO A 1 378 ? -6.902 0.211 14.441 1.00 94.50 378 PRO A CA 1
ATOM 2813 C C . PRO A 1 378 ? -7.525 0.768 13.152 1.00 94.50 378 PRO A C 1
ATOM 2815 O O . PRO A 1 378 ? -7.057 1.766 12.596 1.00 94.50 378 PRO A O 1
ATOM 2818 N N . GLY A 1 379 ? -8.567 0.094 12.669 1.00 83.69 379 GLY A N 1
ATOM 2819 C CA . GLY A 1 379 ? -9.324 0.516 11.495 1.00 83.69 379 GLY A CA 1
ATOM 2820 C C . GLY A 1 379 ? -10.135 1.789 11.754 1.00 83.69 379 GLY A C 1
ATOM 2821 O O . GLY A 1 379 ? -10.287 2.243 12.888 1.00 83.69 379 GLY A O 1
ATOM 2822 N N . VAL A 1 380 ? -10.685 2.370 10.687 1.00 79.12 380 VAL A N 1
ATOM 2823 C CA . VAL A 1 380 ? -11.543 3.564 10.785 1.00 79.12 380 VAL A CA 1
ATOM 2824 C C . VAL A 1 380 ? -12.796 3.243 11.605 1.00 79.12 380 VAL A C 1
ATOM 2826 O O . VAL A 1 380 ? -13.397 2.188 11.412 1.00 79.12 380 VAL A O 1
ATOM 2829 N N . ASP A 1 381 ? -13.170 4.148 12.514 1.00 77.19 381 ASP A N 1
ATOM 2830 C CA . ASP A 1 381 ? -14.329 4.030 13.416 1.00 77.19 381 ASP A CA 1
ATOM 2831 C C . ASP A 1 381 ? -14.305 2.779 14.320 1.00 77.19 381 ASP A C 1
ATOM 2833 O O . ASP A 1 381 ? -15.329 2.360 14.867 1.00 77.19 381 ASP A O 1
ATOM 2837 N N . GLN A 1 382 ? -13.132 2.162 14.494 1.00 80.38 382 GLN A N 1
ATOM 2838 C CA . GLN A 1 382 ? -12.969 1.038 15.402 1.00 80.38 382 GLN A CA 1
ATOM 2839 C C . GLN A 1 382 ? -12.881 1.532 16.848 1.00 80.38 382 GLN A C 1
ATOM 2841 O O . GLN A 1 382 ? -12.066 2.394 17.179 1.00 80.38 382 GLN A O 1
ATOM 2846 N N . LEU A 1 383 ? -13.682 0.914 17.718 1.00 87.75 383 LEU A N 1
ATOM 2847 C CA . LEU A 1 383 ? -13.592 1.110 19.158 1.00 87.75 383 LEU A CA 1
ATOM 2848 C C . LEU A 1 383 ? -12.524 0.177 19.750 1.00 87.75 383 LEU A C 1
ATOM 2850 O O . LEU A 1 383 ? -12.619 -1.047 19.642 1.00 87.75 383 LEU A O 1
ATOM 2854 N N . VAL A 1 384 ? -11.510 0.759 20.381 1.00 90.31 384 VAL A N 1
ATOM 2855 C CA . VAL A 1 384 ? -10.331 0.059 20.899 1.00 90.31 384 VAL A CA 1
ATOM 2856 C C . VAL A 1 384 ? -10.478 -0.200 22.395 1.00 90.31 384 VAL A C 1
ATOM 2858 O O . VAL A 1 384 ? -10.494 0.733 23.197 1.00 90.31 384 VAL A O 1
ATOM 2861 N N . ALA A 1 385 ? -10.579 -1.469 22.790 1.00 87.31 385 ALA A N 1
ATOM 2862 C CA . ALA A 1 385 ? -10.681 -1.846 24.201 1.00 87.31 385 ALA A CA 1
ATOM 2863 C C . ALA A 1 385 ? -9.319 -1.916 24.913 1.00 87.31 385 ALA A C 1
ATOM 2865 O O . ALA A 1 385 ? -9.235 -1.576 26.087 1.00 87.31 385 ALA A O 1
ATOM 2866 N N . ASP A 1 386 ? -8.252 -2.319 24.222 1.00 87.00 386 ASP A N 1
ATOM 2867 C CA . ASP A 1 386 ? -6.908 -2.386 24.803 1.00 87.00 386 ASP A CA 1
ATOM 2868 C C . ASP A 1 386 ? -6.186 -1.034 24.663 1.00 87.00 386 ASP A C 1
ATOM 2870 O O . ASP A 1 386 ? -5.897 -0.580 23.556 1.00 87.00 386 ASP A O 1
ATOM 2874 N N . LEU A 1 387 ? -5.878 -0.383 25.787 1.00 88.38 387 LEU A N 1
ATOM 2875 C CA . LEU A 1 387 ? -5.235 0.939 25.820 1.00 88.38 387 LEU A CA 1
ATOM 2876 C C . LEU A 1 387 ? -3.759 0.923 25.415 1.00 88.38 387 LEU A C 1
ATOM 2878 O O . LEU A 1 387 ? -3.174 1.992 25.268 1.00 88.38 387 LEU A O 1
ATOM 2882 N N . TRP A 1 388 ? -3.162 -0.252 25.223 1.00 89.56 388 TRP A N 1
ATOM 2883 C CA . TRP A 1 388 ? -1.810 -0.411 24.682 1.00 89.56 388 TRP A CA 1
ATOM 2884 C C . TRP A 1 388 ? -1.814 -0.805 23.209 1.00 89.56 388 TRP A C 1
ATOM 2886 O O . TRP A 1 388 ? -0.754 -1.092 22.645 1.00 89.56 388 TRP A O 1
ATOM 2896 N N . THR A 1 389 ? -2.994 -0.813 22.577 1.00 91.56 389 THR A N 1
ATOM 2897 C CA . THR A 1 389 ? -3.136 -1.177 21.168 1.00 91.56 389 THR A CA 1
ATOM 2898 C C . THR A 1 389 ? -2.186 -0.336 20.316 1.00 91.56 389 THR A C 1
ATOM 2900 O O . THR A 1 389 ? -2.278 0.897 20.323 1.00 91.56 389 THR A O 1
ATOM 2903 N N . PRO A 1 390 ? -1.274 -0.976 19.569 1.00 96.31 390 PRO A N 1
ATOM 2904 C CA . PRO A 1 390 ? -0.378 -0.266 18.678 1.00 96.31 390 PRO A CA 1
ATOM 2905 C C . PRO A 1 390 ? -1.131 0.275 17.462 1.00 96.31 390 PRO A C 1
ATOM 2907 O O . PRO A 1 390 ? -2.132 -0.299 17.031 1.00 96.31 390 PRO A O 1
ATOM 2910 N N . VAL A 1 391 ? -0.588 1.328 16.855 1.00 96.94 391 VAL A N 1
ATOM 2911 C CA . VAL A 1 391 ? -1.024 1.787 15.534 1.00 96.94 391 VAL A CA 1
ATOM 2912 C C . VAL A 1 391 ? -0.112 1.168 14.482 1.00 96.94 391 VAL A C 1
ATOM 2914 O O . VAL A 1 391 ? 1.083 1.456 14.452 1.00 96.94 391 VAL A O 1
ATOM 2917 N N . ALA A 1 392 ? -0.663 0.323 13.618 1.00 97.31 392 ALA A N 1
ATOM 2918 C CA . ALA A 1 392 ? 0.030 -0.274 12.489 1.00 97.31 392 ALA A CA 1
ATOM 2919 C C . ALA A 1 392 ? -0.427 0.356 11.165 1.00 97.31 392 ALA A C 1
ATOM 2921 O O . ALA A 1 392 ? -1.623 0.499 10.915 1.00 97.31 392 ALA A O 1
ATOM 2922 N N . VAL A 1 393 ? 0.527 0.708 10.303 1.00 97.38 393 VAL A N 1
ATOM 2923 C CA . VAL A 1 393 ? 0.292 1.252 8.958 1.00 97.38 393 VAL A CA 1
ATOM 2924 C C . VAL A 1 393 ? 1.040 0.387 7.952 1.00 97.38 393 VAL A C 1
ATOM 2926 O O . VAL A 1 393 ? 2.270 0.337 7.964 1.00 97.38 393 VAL A O 1
ATOM 2929 N N . THR A 1 394 ? 0.302 -0.292 7.077 1.00 97.62 394 THR A N 1
ATOM 2930 C CA . THR A 1 394 ? 0.858 -1.225 6.091 1.00 97.62 394 THR A CA 1
ATOM 2931 C C . THR A 1 394 ? 0.860 -0.606 4.702 1.00 97.62 394 THR A C 1
ATOM 2933 O O . THR A 1 394 ? -0.169 -0.145 4.205 1.00 97.62 394 THR A O 1
ATOM 2936 N N . PHE A 1 395 ? 2.016 -0.637 4.048 1.00 97.12 395 PHE A N 1
ATOM 2937 C CA . PHE A 1 395 ? 2.238 -0.137 2.696 1.00 97.12 395 PHE A CA 1
ATOM 2938 C C . PHE A 1 395 ? 2.186 -1.273 1.664 1.00 97.12 395 PHE A C 1
ATOM 2940 O O . PHE A 1 395 ? 2.490 -2.424 1.971 1.00 97.12 395 PHE A O 1
ATOM 2947 N N . ASN A 1 396 ? 1.848 -0.962 0.407 1.00 95.38 396 ASN A N 1
ATOM 2948 C CA . ASN A 1 396 ? 1.859 -1.950 -0.685 1.00 95.38 396 ASN A CA 1
ATOM 2949 C C . ASN A 1 396 ? 3.265 -2.463 -1.047 1.00 95.38 396 ASN A C 1
ATOM 2951 O O . ASN A 1 396 ? 3.388 -3.437 -1.790 1.00 95.38 396 ASN A O 1
ATOM 2955 N N . ARG A 1 397 ? 4.317 -1.792 -0.569 1.00 94.25 397 ARG A N 1
ATOM 2956 C CA . ARG A 1 397 ? 5.729 -2.178 -0.677 1.00 94.25 397 ARG A CA 1
ATOM 2957 C C . ARG A 1 397 ? 6.570 -1.400 0.347 1.00 94.25 397 ARG A C 1
ATOM 2959 O O . ARG A 1 397 ? 6.069 -0.402 0.863 1.00 94.25 397 ARG A O 1
ATOM 2966 N N . PRO A 1 398 ? 7.822 -1.811 0.627 1.00 95.81 398 PRO A N 1
ATOM 2967 C CA . PRO A 1 398 ? 8.645 -1.153 1.638 1.00 95.81 398 PRO A CA 1
ATOM 2968 C C . PRO A 1 398 ? 8.937 0.318 1.285 1.00 95.81 398 PRO A C 1
ATOM 2970 O O . PRO A 1 398 ? 9.531 0.573 0.229 1.00 95.81 398 PRO A O 1
ATOM 2973 N N . PRO A 1 399 ? 8.538 1.288 2.130 1.00 96.62 399 PRO A N 1
ATOM 2974 C CA . PRO A 1 399 ? 9.020 2.659 2.030 1.00 96.62 399 PRO A CA 1
ATOM 2975 C C . PRO A 1 399 ? 10.455 2.779 2.577 1.00 96.62 399 PRO A C 1
ATOM 2977 O O . PRO A 1 399 ? 10.989 1.864 3.204 1.00 96.62 399 PRO A O 1
ATOM 2980 N N . VAL A 1 400 ? 11.082 3.935 2.366 1.00 96.50 400 VAL A N 1
ATOM 2981 C CA . VAL A 1 400 ? 12.320 4.333 3.047 1.00 96.50 400 VAL A CA 1
ATOM 2982 C C . VAL A 1 400 ? 11.960 4.749 4.472 1.00 96.50 400 VAL A C 1
ATOM 2984 O O . VAL A 1 400 ? 11.278 5.760 4.662 1.00 96.50 400 VAL A O 1
ATOM 2987 N N . ALA A 1 401 ? 12.401 3.967 5.460 1.00 95.50 401 ALA A N 1
ATOM 2988 C CA . ALA A 1 401 ? 11.968 4.069 6.854 1.00 95.50 401 ALA A CA 1
ATOM 2989 C C . ALA A 1 401 ? 12.120 5.482 7.438 1.00 95.50 401 ALA A C 1
ATOM 2991 O O . ALA A 1 401 ? 11.164 6.015 8.007 1.00 95.50 401 ALA A O 1
ATOM 2992 N N . GLU A 1 402 ? 13.257 6.146 7.199 1.00 94.69 402 GLU A N 1
ATOM 2993 C CA . GLU A 1 402 ? 13.518 7.485 7.738 1.00 94.69 402 GLU A CA 1
ATOM 2994 C C . GLU A 1 402 ? 12.522 8.532 7.213 1.00 94.69 402 GLU A C 1
ATOM 2996 O O . GLU A 1 402 ? 12.196 9.498 7.906 1.00 94.69 402 GLU A O 1
ATOM 3001 N N . THR A 1 403 ? 11.995 8.340 5.996 1.00 96.12 403 THR A N 1
ATOM 3002 C CA . THR A 1 403 ? 10.993 9.250 5.416 1.00 96.12 403 THR A CA 1
ATOM 3003 C C . THR A 1 403 ? 9.615 9.097 6.051 1.00 96.12 403 THR A C 1
ATOM 3005 O O . THR A 1 403 ? 8.810 10.022 5.965 1.00 96.12 403 THR A O 1
ATOM 3008 N N . VAL A 1 404 ? 9.343 7.956 6.689 1.00 97.19 404 VAL A N 1
ATOM 3009 C CA . VAL A 1 404 ? 8.087 7.685 7.399 1.00 97.19 404 VAL A CA 1
ATOM 3010 C C . VAL A 1 404 ? 8.190 8.130 8.848 1.00 97.19 404 VAL A C 1
ATOM 3012 O O . VAL A 1 404 ? 7.311 8.836 9.326 1.00 97.19 404 VAL A O 1
ATOM 3015 N N . GLU A 1 405 ? 9.277 7.773 9.530 1.00 95.50 405 GLU A N 1
ATOM 3016 C CA . GLU A 1 405 ? 9.480 8.065 10.953 1.00 95.50 405 GLU A CA 1
ATOM 3017 C C . GLU A 1 405 ? 9.465 9.569 11.247 1.00 95.50 405 GLU A C 1
ATOM 3019 O O . GLU A 1 405 ? 8.831 10.003 12.202 1.00 95.50 405 GLU A O 1
ATOM 3024 N N . GLY A 1 406 ? 10.066 10.387 10.375 1.00 93.31 406 GLY A N 1
ATOM 3025 C CA . GLY A 1 406 ? 10.020 11.848 10.500 1.00 93.31 406 GLY A CA 1
ATOM 3026 C C . GLY A 1 406 ? 8.676 12.493 10.129 1.00 93.31 406 GLY A C 1
ATOM 3027 O O . GLY A 1 406 ? 8.552 13.712 10.219 1.00 93.31 406 GLY A O 1
ATOM 3028 N N . ARG A 1 407 ? 7.694 11.709 9.663 1.00 96.81 407 ARG A N 1
ATOM 3029 C CA . ARG A 1 407 ? 6.401 12.179 9.121 1.00 96.81 407 ARG A CA 1
ATOM 3030 C C . ARG A 1 407 ? 5.183 11.540 9.771 1.00 96.81 407 ARG A C 1
ATOM 3032 O O . ARG A 1 407 ? 4.055 11.921 9.449 1.00 96.81 407 ARG A O 1
ATOM 3039 N N . PHE A 1 408 ? 5.392 10.554 10.633 1.00 97.88 408 PHE A N 1
ATOM 3040 C CA . PHE A 1 408 ? 4.341 9.879 11.368 1.00 97.88 408 PHE A CA 1
ATOM 3041 C C . PHE A 1 408 ? 4.167 10.521 12.745 1.00 97.88 408 PHE A C 1
ATOM 3043 O O . PHE A 1 408 ? 5.139 10.849 13.419 1.00 97.88 408 PHE A O 1
ATOM 3050 N N . GLY A 1 409 ? 2.923 10.659 13.192 1.00 96.50 409 GLY A N 1
ATOM 3051 C CA . GLY A 1 409 ? 2.626 11.078 14.555 1.00 96.50 409 GLY A CA 1
ATOM 3052 C C . GLY A 1 409 ? 1.258 10.606 15.015 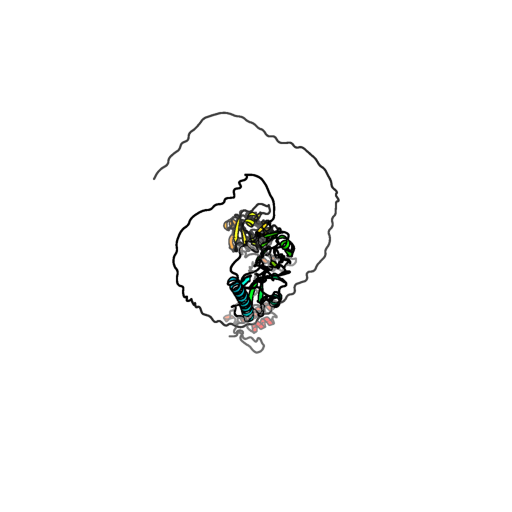1.00 96.50 409 GLY A C 1
ATOM 3053 O O . GLY A 1 409 ? 0.305 10.571 14.235 1.00 96.50 409 GLY A O 1
ATOM 3054 N N . LEU A 1 410 ? 1.151 10.280 16.300 1.00 97.31 410 LEU A N 1
ATOM 3055 C CA . LEU A 1 410 ? -0.111 10.032 16.984 1.00 97.31 410 LEU A CA 1
ATOM 3056 C C . LEU A 1 410 ? -0.403 11.206 17.917 1.00 97.31 410 LEU A C 1
ATOM 3058 O O . LEU A 1 410 ? 0.469 11.632 18.669 1.00 97.31 410 LEU A O 1
ATOM 3062 N N . ALA A 1 411 ? -1.624 11.727 17.871 1.00 96.56 411 ALA A N 1
ATOM 3063 C CA . ALA A 1 411 ? -2.075 12.772 18.778 1.00 96.56 411 ALA A CA 1
ATOM 3064 C C . ALA A 1 411 ? -3.463 12.452 19.329 1.00 96.56 411 ALA A C 1
ATOM 3066 O O . ALA A 1 411 ? -4.253 11.741 18.700 1.00 96.56 411 ALA A O 1
ATOM 3067 N N . ASP A 1 412 ? -3.755 12.989 20.506 1.00 94.06 412 ASP A N 1
ATOM 3068 C CA . ASP A 1 412 ? -5.090 12.955 21.088 1.00 94.06 412 ASP A CA 1
ATOM 3069 C C . ASP A 1 412 ? -6.017 14.012 20.447 1.00 94.06 412 ASP A C 1
ATOM 3071 O O . ASP A 1 412 ? -5.595 14.800 19.592 1.00 94.06 412 ASP A O 1
ATOM 3075 N N . ALA A 1 413 ? -7.306 13.998 20.799 1.00 88.62 413 ALA A N 1
ATOM 3076 C CA . ALA A 1 413 ? -8.312 14.906 20.236 1.00 88.62 413 ALA A CA 1
ATOM 3077 C C . ALA A 1 413 ? -7.969 16.399 20.398 1.00 88.62 413 ALA A C 1
ATOM 3079 O O . ALA A 1 413 ? -8.353 17.208 19.550 1.00 88.62 413 ALA A O 1
ATOM 3080 N N . ASP A 1 414 ? -7.214 16.746 21.443 1.00 88.81 414 ASP A N 1
ATOM 3081 C CA . ASP A 1 414 ? -6.783 18.112 21.750 1.00 88.81 414 ASP A CA 1
ATOM 3082 C C . ASP A 1 414 ? -5.514 18.513 20.973 1.00 88.81 414 ASP A C 1
ATOM 3084 O O . ASP A 1 414 ? -5.075 19.663 21.020 1.00 88.81 414 ASP A O 1
ATOM 3088 N N . GLY A 1 415 ? -4.929 17.577 20.218 1.00 89.88 415 GLY A N 1
ATOM 3089 C CA . GLY A 1 415 ? -3.702 17.771 19.454 1.00 89.88 415 GLY A CA 1
ATOM 3090 C C . GLY A 1 415 ? -2.431 17.539 20.267 1.00 89.88 415 GLY A C 1
ATOM 3091 O O . GLY A 1 415 ? -1.347 17.860 19.779 1.00 89.88 415 GLY A O 1
ATOM 3092 N N . THR A 1 416 ? -2.537 16.978 21.474 1.00 94.69 416 THR A N 1
ATOM 3093 C CA . THR A 1 416 ? -1.370 16.624 22.285 1.00 94.69 416 THR A CA 1
ATOM 3094 C C . THR A 1 416 ? -0.704 15.383 21.687 1.00 94.69 416 THR A C 1
ATOM 3096 O O . THR A 1 416 ? -1.389 14.371 21.508 1.00 94.69 416 THR A O 1
ATOM 3099 N N . PRO A 1 417 ? 0.603 15.415 21.370 1.00 95.75 417 PRO A N 1
ATOM 3100 C CA . PRO A 1 417 ? 1.316 14.237 20.886 1.00 95.75 417 PRO A CA 1
ATOM 3101 C C . PRO A 1 417 ? 1.291 13.101 21.912 1.00 95.75 417 PRO A C 1
ATOM 3103 O O . PRO A 1 417 ? 1.440 13.330 23.112 1.00 95.75 417 PRO A O 1
ATOM 3106 N N . VAL A 1 418 ? 1.113 11.874 21.429 1.00 96.81 418 VAL A N 1
ATOM 3107 C CA . VAL A 1 418 ? 1.281 10.654 22.219 1.00 96.81 418 VAL A CA 1
ATOM 3108 C C . VAL A 1 418 ? 2.703 10.159 22.003 1.00 96.81 418 VAL A C 1
ATOM 3110 O O . VAL A 1 418 ? 3.112 9.939 20.866 1.00 96.81 418 VAL A O 1
ATOM 3113 N N . GLU A 1 419 ? 3.446 9.979 23.090 1.00 95.81 419 GLU A N 1
ATOM 3114 C CA . GLU A 1 419 ? 4.792 9.405 23.050 1.00 95.81 419 GLU A CA 1
ATOM 3115 C C . GLU A 1 419 ? 4.732 7.900 22.750 1.00 95.81 419 GLU A C 1
ATOM 3117 O O . GLU A 1 419 ? 3.859 7.179 23.246 1.00 95.81 419 GLU A O 1
ATOM 3122 N N . GLY A 1 420 ? 5.669 7.410 21.942 1.00 96.00 420 GLY A N 1
ATOM 3123 C CA . GLY A 1 420 ? 5.702 6.014 21.519 1.00 96.00 420 GLY A CA 1
ATOM 3124 C C . GLY A 1 420 ? 6.967 5.642 20.760 1.00 96.00 420 GLY A C 1
ATOM 3125 O O . GLY A 1 420 ? 7.748 6.499 20.354 1.00 96.00 420 GLY A O 1
ATOM 3126 N N . GLU A 1 421 ? 7.152 4.343 20.569 1.00 97.06 421 GLU A N 1
ATOM 3127 C CA . GLU A 1 421 ? 8.275 3.764 19.837 1.00 97.06 421 GLU A CA 1
ATOM 3128 C C . GLU A 1 421 ? 7.805 3.237 18.479 1.00 97.06 421 GLU A C 1
ATOM 3130 O O . GLU A 1 421 ? 6.766 2.579 18.379 1.00 97.06 421 GLU A O 1
ATOM 3135 N N . ILE A 1 422 ? 8.577 3.517 17.426 1.00 97.50 422 ILE A N 1
ATOM 3136 C CA . ILE A 1 422 ? 8.330 2.989 16.082 1.00 97.50 422 ILE A CA 1
ATOM 3137 C C . ILE A 1 422 ? 9.180 1.738 15.870 1.00 97.50 422 ILE A C 1
ATOM 3139 O O . ILE A 1 422 ? 10.371 1.706 16.170 1.00 97.50 422 ILE A O 1
ATOM 3143 N N . SER A 1 423 ? 8.553 0.709 15.314 1.00 97.50 423 SER A N 1
ATOM 3144 C CA . SER A 1 423 ? 9.196 -0.517 14.854 1.00 97.50 423 SER A CA 1
ATOM 3145 C C . SER A 1 423 ? 8.666 -0.904 13.474 1.00 97.50 423 SER A C 1
ATOM 3147 O O . SER A 1 423 ? 7.610 -0.431 13.052 1.00 97.50 423 SER A O 1
ATOM 3149 N N . TRP A 1 424 ? 9.405 -1.755 12.764 1.00 97.75 424 TRP A N 1
ATOM 3150 C CA . TRP A 1 424 ? 9.050 -2.211 11.423 1.00 97.75 424 TRP A CA 1
ATOM 3151 C C . TRP A 1 424 ? 8.851 -3.721 11.395 1.00 97.75 424 TRP A C 1
ATOM 3153 O O . TRP A 1 424 ? 9.714 -4.485 11.826 1.00 97.75 424 TRP A O 1
ATOM 3163 N N . GLU A 1 425 ? 7.725 -4.148 10.837 1.00 97.31 425 GLU A N 1
ATOM 3164 C CA . GLU A 1 425 ? 7.339 -5.550 10.693 1.00 97.31 425 GLU A CA 1
ATOM 3165 C C . GLU A 1 425 ? 7.152 -5.908 9.203 1.00 97.31 425 GLU A C 1
ATOM 3167 O O . GLU A 1 425 ? 7.271 -5.063 8.308 1.00 97.31 425 GLU A O 1
ATOM 3172 N N . ASN A 1 426 ? 6.906 -7.191 8.910 1.00 95.50 426 ASN A N 1
ATOM 3173 C CA . ASN A 1 426 ? 6.598 -7.691 7.560 1.00 95.50 426 ASN A CA 1
ATOM 3174 C C . ASN A 1 426 ? 7.633 -7.299 6.486 1.00 95.50 426 ASN A C 1
ATOM 3176 O O . ASN A 1 426 ? 7.289 -6.833 5.398 1.00 95.50 426 ASN A O 1
ATOM 3180 N N . GLY A 1 427 ? 8.923 -7.450 6.805 1.00 93.00 427 GLY A N 1
ATOM 3181 C CA . GLY A 1 427 ? 10.010 -7.115 5.878 1.00 93.00 427 GLY A CA 1
ATOM 3182 C C . GLY A 1 427 ? 10.112 -5.619 5.556 1.00 93.00 427 GLY A C 1
ATOM 3183 O O . GLY A 1 427 ? 10.572 -5.270 4.472 1.00 93.00 427 GLY A O 1
ATOM 3184 N N . GLY A 1 428 ? 9.659 -4.750 6.468 1.00 95.69 428 GLY A N 1
ATOM 3185 C CA . GLY A 1 428 ? 9.704 -3.294 6.311 1.00 95.69 428 GLY A CA 1
ATOM 3186 C C . GLY A 1 428 ? 8.482 -2.698 5.615 1.00 95.69 428 GLY A C 1
ATOM 3187 O O . GLY A 1 428 ? 8.516 -1.537 5.234 1.00 95.69 428 GLY A O 1
ATOM 3188 N N . THR A 1 429 ? 7.406 -3.465 5.420 1.00 97.50 429 THR A N 1
ATOM 3189 C CA . THR A 1 429 ? 6.162 -2.960 4.806 1.00 97.50 429 THR A CA 1
ATOM 3190 C C . THR A 1 429 ? 5.154 -2.436 5.819 1.00 97.50 429 THR A C 1
ATOM 3192 O O . THR A 1 429 ? 4.256 -1.693 5.432 1.00 97.50 429 THR A O 1
ATOM 3195 N N . THR A 1 430 ? 5.290 -2.787 7.099 1.00 98.06 430 THR A N 1
ATOM 3196 C CA . THR A 1 430 ? 4.378 -2.337 8.154 1.00 98.06 430 THR A CA 1
ATOM 3197 C C . THR A 1 430 ? 5.142 -1.525 9.187 1.00 98.06 430 THR A C 1
ATOM 3199 O O . THR A 1 430 ? 6.015 -2.059 9.868 1.00 98.06 430 THR A O 1
ATOM 3202 N N . LEU A 1 431 ? 4.790 -0.246 9.320 1.00 98.06 431 LEU A N 1
ATOM 3203 C CA . LEU A 1 431 ? 5.178 0.570 10.467 1.00 98.06 431 LEU A CA 1
ATOM 3204 C C . LEU A 1 431 ? 4.278 0.201 11.642 1.00 98.06 431 LEU A C 1
ATOM 3206 O O . LEU A 1 431 ? 3.062 0.143 11.473 1.00 98.06 431 LEU A O 1
ATOM 3210 N N . VAL A 1 432 ? 4.854 0.003 12.825 1.00 98.25 432 VAL A N 1
ATOM 3211 C CA . VAL A 1 432 ? 4.124 -0.249 14.069 1.00 98.25 432 VAL A CA 1
ATOM 3212 C C . VAL A 1 432 ? 4.577 0.737 15.137 1.00 98.25 432 VAL A C 1
ATOM 3214 O O . VAL A 1 432 ? 5.705 0.667 15.625 1.00 98.25 432 VAL A O 1
ATOM 3217 N N . PHE A 1 433 ? 3.677 1.643 15.509 1.00 98.25 433 PHE A N 1
ATOM 3218 C CA . PHE A 1 433 ? 3.848 2.605 16.590 1.00 98.25 433 PHE A CA 1
ATOM 3219 C C . PHE A 1 433 ? 3.248 2.055 17.888 1.00 98.25 433 PHE A C 1
ATOM 3221 O O . PHE A 1 433 ? 2.048 1.774 17.955 1.00 98.25 433 PHE A O 1
ATOM 3228 N N . ARG A 1 434 ? 4.073 1.916 18.928 1.00 97.00 434 ARG A N 1
ATOM 3229 C CA . ARG A 1 434 ? 3.678 1.422 20.253 1.00 97.00 434 ARG A CA 1
ATOM 3230 C C . ARG A 1 434 ? 3.695 2.576 21.255 1.00 97.00 434 ARG A C 1
ATOM 3232 O O . ARG A 1 434 ? 4.777 3.099 21.514 1.00 97.00 434 ARG A O 1
ATOM 3239 N N . PRO A 1 435 ? 2.544 2.986 21.817 1.00 95.88 435 PRO A N 1
ATOM 3240 C CA . PRO A 1 435 ? 2.519 4.004 22.864 1.00 95.88 435 PRO A CA 1
ATOM 3241 C C . PRO A 1 435 ? 3.404 3.601 24.054 1.00 95.88 435 PRO A C 1
ATOM 3243 O O . PRO A 1 435 ? 3.381 2.442 24.470 1.00 95.88 435 PRO A O 1
ATOM 3246 N N . THR A 1 436 ? 4.170 4.539 24.622 1.00 94.06 436 THR A N 1
ATOM 3247 C CA . THR A 1 436 ? 4.970 4.277 25.841 1.00 94.06 436 THR A CA 1
ATOM 3248 C C . THR A 1 436 ? 4.134 4.324 27.120 1.00 94.06 436 THR A C 1
ATOM 3250 O O . THR A 1 436 ? 4.559 3.824 28.162 1.00 94.06 436 THR A O 1
ATOM 3253 N N . GLY A 1 437 ? 2.936 4.906 27.047 1.00 88.69 437 GLY A N 1
ATOM 3254 C CA . GLY A 1 437 ? 1.940 4.918 28.112 1.00 88.69 437 GLY A CA 1
ATOM 3255 C C . GLY A 1 437 ? 0.567 4.495 27.596 1.00 88.69 437 GLY A C 1
ATOM 3256 O O . GLY A 1 437 ? 0.267 4.659 26.413 1.00 88.69 437 GLY A O 1
ATOM 3257 N N . ALA A 1 438 ? -0.272 3.988 28.502 1.00 88.31 438 ALA A N 1
ATOM 3258 C CA . ALA A 1 438 ? -1.652 3.631 28.196 1.00 88.31 438 ALA A CA 1
ATOM 3259 C C . ALA A 1 438 ? -2.417 4.836 27.624 1.00 88.31 438 ALA A C 1
ATOM 3261 O O . ALA A 1 438 ? -2.366 5.946 28.167 1.00 88.31 438 ALA A O 1
ATOM 3262 N N . LEU A 1 439 ? -3.157 4.606 26.541 1.00 90.25 439 LEU A N 1
ATOM 3263 C CA . LEU A 1 439 ? -4.102 5.578 26.002 1.00 90.25 439 LEU A CA 1
ATOM 3264 C C . LEU A 1 439 ? -5.208 5.880 27.033 1.00 90.25 439 LEU A C 1
ATOM 3266 O O . LEU A 1 439 ? -5.530 5.060 27.884 1.00 90.25 439 LEU A O 1
ATOM 3270 N N . LYS A 1 440 ? -5.824 7.058 26.966 1.00 87.31 440 LYS A N 1
ATOM 3271 C CA . LYS A 1 440 ? -6.937 7.458 27.838 1.00 87.31 440 LYS A CA 1
ATOM 3272 C C . LYS A 1 440 ? -8.203 6.682 27.434 1.00 87.31 440 LYS A C 1
ATOM 3274 O O . LYS A 1 440 ? -8.452 6.553 26.232 1.00 87.31 440 LYS A O 1
ATOM 3279 N N . PRO A 1 441 ? -9.017 6.180 28.379 1.00 85.69 441 PRO A N 1
ATOM 3280 C CA . PRO A 1 441 ? -10.311 5.571 28.065 1.00 85.69 441 PRO A CA 1
ATOM 3281 C C . PRO A 1 441 ? -11.336 6.632 27.629 1.00 85.69 441 PRO A C 1
ATOM 3283 O O . PRO A 1 441 ? -11.222 7.790 28.029 1.00 85.69 441 PRO A O 1
ATOM 3286 N N . LEU A 1 442 ? -12.345 6.228 26.841 1.00 84.31 442 LEU A N 1
ATOM 3287 C CA . LEU A 1 442 ? -13.387 7.121 26.298 1.00 84.31 442 LEU A CA 1
ATOM 3288 C C . LEU A 1 442 ? -12.820 8.367 25.601 1.00 84.31 442 LEU A C 1
ATOM 3290 O O . LEU A 1 442 ? -13.350 9.471 25.735 1.00 84.31 442 LEU A O 1
ATOM 3294 N N . PHE A 1 443 ? -11.720 8.195 24.873 1.00 89.06 443 PHE A N 1
ATOM 3295 C CA . PHE A 1 443 ? -10.994 9.296 24.262 1.00 89.06 443 PHE A CA 1
ATOM 3296 C C . PHE A 1 443 ? -10.772 9.049 22.774 1.00 89.06 443 PHE A C 1
ATOM 3298 O O . PHE A 1 443 ? -10.547 7.916 22.343 1.00 89.06 443 PHE A O 1
ATOM 3305 N N . SER A 1 444 ? -10.801 10.131 21.999 1.00 92.38 444 SER A N 1
ATOM 3306 C CA . SER A 1 444 ? -10.519 10.089 20.569 1.00 92.38 444 SER A CA 1
ATOM 3307 C C . SER A 1 444 ? -9.048 10.379 20.303 1.00 92.38 444 SER A C 1
ATOM 3309 O O . SER A 1 444 ? -8.466 11.324 20.840 1.00 92.38 444 SER A O 1
ATOM 3311 N N . TYR A 1 445 ? -8.465 9.585 19.417 1.00 94.62 445 TYR A N 1
ATOM 3312 C CA . TYR A 1 445 ? -7.096 9.718 18.942 1.00 94.62 445 TYR A CA 1
ATOM 3313 C C . TYR A 1 445 ? -7.073 9.849 17.428 1.00 94.62 445 TYR A C 1
ATOM 3315 O O . TYR A 1 445 ? -8.016 9.482 16.730 1.00 94.62 445 TYR A O 1
ATOM 3323 N N . ARG A 1 446 ? -5.980 10.393 16.901 1.00 94.00 446 ARG A N 1
ATOM 3324 C CA . ARG A 1 446 ? -5.764 10.546 15.468 1.00 94.00 446 ARG A CA 1
ATOM 3325 C C . ARG A 1 446 ? -4.299 10.356 15.147 1.00 94.00 446 ARG A C 1
ATOM 3327 O O . ARG A 1 446 ? -3.460 11.148 15.576 1.00 94.00 446 ARG A O 1
ATOM 3334 N N . TRP A 1 447 ? -4.003 9.356 14.331 1.00 95.06 447 TRP A N 1
ATOM 3335 C CA . TRP A 1 447 ? -2.688 9.271 13.716 1.00 95.06 447 TRP A CA 1
ATOM 3336 C C . TRP A 1 447 ? -2.663 10.083 12.423 1.00 95.06 447 TRP A C 1
ATOM 3338 O O . TRP A 1 447 ? -3.683 10.263 11.742 1.00 95.06 447 TRP A O 1
ATOM 3348 N N . ARG A 1 448 ? -1.486 10.609 12.103 1.00 95.38 448 ARG A N 1
ATOM 3349 C CA . ARG A 1 448 ? -1.193 11.356 10.887 1.00 95.38 448 ARG A CA 1
ATOM 3350 C C . ARG A 1 448 ? 0.078 10.812 10.262 1.00 95.38 448 ARG A C 1
ATOM 3352 O O . ARG A 1 448 ? 1.034 10.503 10.965 1.00 95.38 448 ARG A O 1
ATOM 3359 N N . LEU A 1 449 ? 0.065 10.725 8.942 1.00 97.31 449 LEU A N 1
ATOM 3360 C CA . LEU A 1 449 ? 1.234 10.459 8.125 1.00 97.31 449 LEU A CA 1
ATOM 3361 C C . LEU A 1 449 ? 1.296 11.539 7.051 1.00 97.31 449 LEU A C 1
ATOM 3363 O O . LEU A 1 449 ? 0.397 11.627 6.216 1.00 97.31 449 LEU A O 1
ATOM 3367 N N . GLU A 1 450 ? 2.305 12.399 7.097 1.00 96.75 450 GLU A N 1
ATOM 3368 C CA . GLU A 1 450 ? 2.427 13.494 6.133 1.00 96.75 450 GLU A CA 1
ATOM 3369 C C . GLU A 1 450 ? 2.732 13.000 4.709 1.00 96.75 450 GLU A C 1
ATOM 3371 O O . GLU A 1 450 ? 3.265 11.909 4.499 1.00 96.75 450 GLU A O 1
ATOM 3376 N N . ALA A 1 451 ? 2.423 13.836 3.714 1.00 94.81 451 ALA A N 1
ATOM 3377 C CA . ALA A 1 451 ? 2.837 13.601 2.335 1.00 94.81 451 ALA A CA 1
ATOM 3378 C C . ALA A 1 451 ? 4.373 13.599 2.208 1.00 94.81 451 ALA A C 1
ATOM 3380 O O . ALA A 1 451 ? 5.090 14.180 3.025 1.00 94.81 451 ALA A O 1
ATOM 3381 N N . GLY A 1 452 ? 4.887 12.987 1.140 1.00 92.12 452 GLY A N 1
ATOM 3382 C CA . GLY A 1 452 ? 6.324 12.958 0.859 1.00 92.12 452 GLY A CA 1
ATOM 3383 C C . GLY A 1 452 ? 7.086 11.789 1.489 1.00 92.12 452 GLY A C 1
ATOM 3384 O O . GLY A 1 452 ? 8.314 11.798 1.452 1.00 92.12 452 GLY A O 1
ATOM 3385 N N . VAL A 1 453 ? 6.388 10.790 2.037 1.00 95.69 453 VAL A N 1
ATOM 3386 C CA . VAL A 1 453 ? 6.948 9.453 2.311 1.00 95.69 453 VAL A CA 1
ATOM 3387 C C . VAL A 1 453 ? 7.399 8.827 0.999 1.00 95.69 453 VAL A C 1
ATOM 3389 O O . VAL A 1 453 ? 6.600 8.798 0.069 1.00 95.69 453 VAL A O 1
ATOM 3392 N N . GLN A 1 454 ? 8.631 8.328 0.914 1.00 93.94 454 GLN A N 1
ATOM 3393 C CA . GLN A 1 454 ? 9.199 7.795 -0.329 1.00 93.94 454 GLN A CA 1
ATOM 3394 C C . GLN A 1 454 ? 9.479 6.298 -0.244 1.00 93.94 454 GLN A C 1
ATOM 3396 O O . GLN A 1 454 ? 9.650 5.754 0.842 1.00 93.94 454 GLN A O 1
ATOM 3401 N N . ASP A 1 455 ? 9.570 5.636 -1.393 1.00 93.69 455 ASP A N 1
ATOM 3402 C CA . ASP A 1 455 ? 10.115 4.284 -1.516 1.00 93.69 455 ASP A CA 1
ATOM 3403 C C . ASP A 1 455 ? 11.473 4.266 -2.231 1.00 93.69 455 ASP A C 1
ATOM 3405 O O . ASP A 1 455 ? 11.952 5.279 -2.743 1.00 93.69 455 ASP A O 1
ATOM 3409 N N . ALA A 1 456 ? 12.096 3.088 -2.291 1.00 91.44 456 ALA A N 1
ATOM 3410 C CA . ALA A 1 456 ? 13.380 2.897 -2.966 1.00 91.44 456 ALA A CA 1
ATOM 3411 C C . ALA A 1 456 ? 13.327 3.134 -4.489 1.00 91.44 456 ALA A C 1
ATOM 3413 O O . ALA A 1 456 ? 14.369 3.294 -5.121 1.00 91.44 456 ALA A O 1
ATOM 3414 N N . LEU A 1 457 ? 12.132 3.145 -5.090 1.00 91.31 457 LEU A N 1
ATOM 3415 C CA . LEU A 1 457 ? 11.945 3.474 -6.501 1.00 91.31 457 LEU A CA 1
ATOM 3416 C C . LEU A 1 457 ? 11.860 4.989 -6.722 1.00 91.31 457 LEU A C 1
ATOM 3418 O O . LEU A 1 457 ? 11.953 5.419 -7.867 1.00 91.31 457 LEU A O 1
ATOM 3422 N N . GLY A 1 458 ? 11.704 5.788 -5.662 1.00 88.75 458 GLY A N 1
ATOM 3423 C CA . GLY A 1 458 ? 11.562 7.241 -5.704 1.00 88.75 458 GLY A CA 1
ATOM 3424 C C . GLY A 1 458 ? 10.116 7.727 -5.826 1.00 88.75 458 GLY A C 1
ATOM 3425 O O . GLY A 1 458 ? 9.904 8.925 -6.020 1.00 88.75 458 GLY A O 1
ATOM 3426 N N . PHE A 1 459 ? 9.111 6.846 -5.729 1.00 91.69 459 PHE A N 1
ATOM 3427 C CA . PHE A 1 459 ? 7.720 7.296 -5.636 1.00 91.69 459 PHE A CA 1
ATOM 3428 C C . PHE A 1 459 ? 7.449 7.858 -4.251 1.00 91.69 459 PHE A C 1
ATOM 3430 O O . PHE A 1 459 ? 7.902 7.302 -3.254 1.00 91.69 459 PHE A O 1
ATOM 3437 N N . ALA A 1 460 ? 6.664 8.934 -4.205 1.00 92.38 460 ALA A N 1
ATOM 3438 C CA . ALA A 1 460 ? 6.246 9.564 -2.967 1.00 92.38 460 ALA A CA 1
ATOM 3439 C C . ALA A 1 460 ? 4.738 9.411 -2.737 1.00 92.38 460 ALA A C 1
ATOM 3441 O O . ALA A 1 460 ? 3.948 9.476 -3.682 1.00 92.38 460 ALA A O 1
ATOM 3442 N N . LEU A 1 461 ? 4.335 9.272 -1.475 1.00 93.12 461 LEU A N 1
ATOM 3443 C CA . LEU A 1 461 ? 2.945 9.406 -1.060 1.00 93.12 461 LEU A CA 1
ATOM 3444 C C . LEU A 1 461 ? 2.494 10.851 -1.320 1.00 93.12 461 LEU A C 1
ATOM 3446 O O . LEU A 1 461 ? 3.038 11.791 -0.736 1.00 93.12 461 LEU A O 1
ATOM 3450 N N . ALA A 1 462 ? 1.529 11.022 -2.223 1.00 85.38 462 ALA A N 1
ATOM 3451 C CA . ALA A 1 462 ? 1.123 12.339 -2.714 1.00 85.38 462 ALA A CA 1
ATOM 3452 C C . ALA A 1 462 ? 0.343 13.161 -1.677 1.00 85.38 462 ALA A C 1
ATOM 3454 O O . ALA A 1 462 ? 0.474 14.382 -1.629 1.00 85.38 462 ALA A O 1
ATOM 3455 N N . GLU A 1 463 ? -0.456 12.496 -0.843 1.00 91.75 463 GLU A N 1
ATOM 3456 C CA . GLU A 1 463 ? -1.358 13.139 0.109 1.00 91.75 463 GLU A CA 1
ATOM 3457 C C . GLU A 1 463 ? -1.052 12.707 1.540 1.00 91.75 463 GLU A C 1
ATOM 3459 O O . GLU A 1 463 ? -0.691 11.558 1.799 1.00 91.75 463 GLU A O 1
ATOM 3464 N N . ALA A 1 464 ? -1.228 13.637 2.478 1.00 95.00 464 ALA A N 1
ATOM 3465 C CA . ALA A 1 464 ? -1.153 13.319 3.892 1.00 95.00 464 ALA A CA 1
ATOM 3466 C C . ALA A 1 464 ? -2.372 12.483 4.301 1.00 95.00 464 ALA A C 1
ATOM 3468 O O . ALA A 1 464 ? -3.514 12.798 3.960 1.00 95.00 464 ALA A O 1
ATOM 3469 N N . LEU A 1 465 ? -2.133 11.440 5.086 1.00 94.56 465 LEU A N 1
ATOM 3470 C CA . LEU A 1 465 ? -3.166 10.591 5.652 1.00 94.56 465 LEU A CA 1
ATOM 3471 C C . LEU A 1 465 ? -3.412 10.975 7.106 1.00 94.56 465 LEU A C 1
ATOM 3473 O O . LEU A 1 465 ? -2.506 11.323 7.857 1.00 94.56 465 LEU A O 1
ATOM 3477 N N . SER A 1 466 ? -4.677 10.928 7.499 1.00 93.12 466 SER A N 1
ATOM 3478 C CA . SER A 1 466 ? -5.122 11.256 8.846 1.00 93.12 466 SER A CA 1
ATOM 3479 C C . SER A 1 466 ? -6.369 10.443 9.132 1.00 93.12 466 SER A C 1
ATOM 3481 O O . SER A 1 466 ? -7.364 10.556 8.400 1.00 93.12 466 SER A O 1
ATOM 3483 N N . ARG A 1 467 ? -6.319 9.597 10.160 1.00 92.44 467 ARG A N 1
ATOM 3484 C CA . ARG A 1 467 ? -7.440 8.727 10.533 1.00 92.44 467 ARG A CA 1
ATOM 3485 C C . ARG A 1 467 ? -7.660 8.758 12.043 1.00 92.44 467 ARG A C 1
ATOM 3487 O O . ARG A 1 467 ? -6.683 8.670 12.790 1.00 92.44 467 ARG A O 1
ATOM 3494 N N . PRO A 1 468 ? -8.913 8.945 12.488 1.00 93.25 468 PRO A N 1
ATOM 3495 C CA . PRO A 1 468 ? -9.255 8.850 13.892 1.00 93.25 468 PRO A CA 1
ATOM 3496 C C . PRO A 1 468 ? -9.481 7.393 14.315 1.00 93.25 468 PRO A C 1
ATOM 3498 O O . PRO A 1 468 ? -9.810 6.550 13.479 1.00 93.25 468 PRO A O 1
ATOM 3501 N N . PHE A 1 469 ? -9.356 7.135 15.611 1.00 94.31 469 PHE A N 1
ATOM 3502 C CA . PHE A 1 469 ? -9.901 5.958 16.286 1.00 94.31 469 PHE A CA 1
ATOM 3503 C C . PHE A 1 469 ? -10.280 6.332 17.724 1.00 94.31 469 PHE A C 1
ATOM 3505 O O . PHE A 1 469 ? -9.722 7.280 18.284 1.00 94.31 469 PHE A O 1
ATOM 3512 N N . ASP A 1 470 ? -11.206 5.583 18.318 1.00 92.25 470 ASP A N 1
ATOM 3513 C CA . ASP A 1 470 ? -11.735 5.869 19.653 1.00 92.25 470 ASP A CA 1
ATOM 3514 C C . ASP A 1 470 ? -11.418 4.727 20.616 1.00 92.25 470 ASP A C 1
ATOM 3516 O O . ASP A 1 470 ? -11.467 3.552 20.248 1.00 92.25 470 ASP A O 1
ATOM 3520 N N . THR A 1 471 ? -11.123 5.045 21.874 1.00 90.38 471 THR A N 1
ATOM 3521 C CA . THR A 1 471 ? -10.978 4.031 22.925 1.00 90.38 471 THR A CA 1
ATOM 3522 C C . THR A 1 471 ? -12.322 3.732 23.593 1.00 90.38 471 THR A C 1
ATOM 3524 O O . THR A 1 471 ? -13.150 4.613 23.831 1.00 90.38 471 THR A O 1
ATOM 3527 N N . ALA A 1 472 ? -12.557 2.461 23.921 1.00 86.69 472 ALA A N 1
ATOM 3528 C CA . ALA A 1 472 ? -13.794 2.006 24.542 1.00 86.69 472 ALA A CA 1
ATOM 3529 C C . ALA A 1 472 ? -13.939 2.501 25.988 1.00 86.69 472 ALA A C 1
ATOM 3531 O O . ALA A 1 472 ? -12.947 2.735 26.688 1.00 86.69 472 ALA A O 1
ATOM 3532 N N . ALA A 1 473 ? -15.187 2.538 26.464 1.00 82.94 473 ALA A N 1
ATOM 3533 C CA . ALA A 1 473 ? -15.485 2.554 27.893 1.00 82.94 473 ALA A CA 1
ATOM 3534 C C . ALA A 1 473 ? -14.873 1.329 28.576 1.00 82.94 473 ALA A C 1
ATOM 3536 O O . ALA A 1 473 ? -14.867 0.244 27.998 1.00 82.94 473 ALA A O 1
ATOM 3537 N N . ILE A 1 474 ? -14.403 1.482 29.814 1.00 83.38 474 ILE A N 1
ATOM 3538 C CA . ILE A 1 474 ? -13.898 0.358 30.616 1.00 83.38 474 ILE A CA 1
ATOM 3539 C C . ILE A 1 474 ? -15.036 -0.600 31.009 1.00 83.38 474 ILE A C 1
ATOM 3541 O O . ILE A 1 474 ? -14.839 -1.813 31.057 1.00 83.38 474 ILE A O 1
ATOM 3545 N N . VAL A 1 475 ? -16.248 -0.081 31.224 1.00 85.50 475 VAL A N 1
ATOM 3546 C CA . VAL A 1 475 ? -17.429 -0.881 31.582 1.00 85.50 475 VAL A CA 1
ATOM 3547 C C . VAL A 1 475 ? -18.306 -1.130 30.360 1.00 85.50 475 VAL A C 1
ATOM 3549 O O . VAL A 1 475 ? -18.639 -0.201 29.627 1.00 85.50 475 VAL A O 1
ATOM 3552 N N . GLY A 1 476 ? -18.690 -2.391 30.162 1.00 82.19 476 GLY A N 1
ATOM 3553 C CA . GLY A 1 476 ? -19.630 -2.834 29.138 1.00 82.19 476 GLY A CA 1
ATOM 3554 C C . GLY A 1 476 ? -21.054 -2.925 29.687 1.00 82.19 476 GLY A C 1
ATOM 3555 O O . GLY A 1 476 ? -21.784 -1.935 29.735 1.00 82.19 476 GLY A O 1
ATOM 3556 N N . VAL A 1 477 ? -21.467 -4.130 30.090 1.00 87.75 477 VAL A N 1
ATOM 3557 C CA . VAL A 1 477 ? -22.842 -4.423 30.533 1.00 87.75 477 VAL A CA 1
ATOM 3558 C C . VAL A 1 477 ? -22.942 -4.402 32.059 1.00 87.75 477 VAL A C 1
ATOM 3560 O O . VAL A 1 477 ? -22.103 -4.965 32.758 1.00 87.75 477 VAL A O 1
ATOM 3563 N N . ARG A 1 478 ? -24.005 -3.768 32.565 1.00 94.44 478 ARG A N 1
ATOM 3564 C CA . ARG A 1 478 ? -24.392 -3.749 33.982 1.00 94.44 478 ARG A CA 1
ATOM 3565 C C . ARG A 1 478 ? -25.712 -4.489 34.136 1.00 94.44 478 ARG A C 1
ATOM 3567 O O . ARG A 1 478 ? -26.655 -4.191 33.404 1.00 94.44 478 ARG A O 1
ATOM 3574 N N . ASP A 1 479 ? -25.775 -5.427 35.068 1.00 94.62 479 ASP A N 1
ATOM 3575 C CA . ASP A 1 479 ? -26.974 -6.212 35.351 1.00 94.62 479 ASP A CA 1
ATOM 3576 C C . ASP A 1 479 ? -27.115 -6.428 36.866 1.00 94.62 479 ASP A C 1
ATOM 3578 O O . ASP A 1 479 ? -26.286 -7.122 37.435 1.00 94.62 479 ASP A O 1
ATOM 3582 N N . PRO A 1 480 ? -28.119 -5.864 37.552 1.00 95.38 480 PRO A N 1
ATOM 3583 C CA . PRO A 1 480 ? -29.180 -5.027 37.008 1.00 95.38 480 PRO A CA 1
ATOM 3584 C C . PRO A 1 480 ? -28.669 -3.740 36.354 1.00 95.38 480 PRO A C 1
ATOM 3586 O O . PRO A 1 480 ? -27.724 -3.100 36.827 1.00 95.38 480 PRO A O 1
ATOM 3589 N N . GLY A 1 481 ? -29.304 -3.381 35.239 1.00 93.00 481 GLY A N 1
ATOM 3590 C CA . GLY A 1 481 ? -28.999 -2.154 34.515 1.00 93.00 481 GLY A CA 1
ATOM 3591 C C . GLY A 1 481 ? -29.463 -0.898 35.265 1.00 93.00 481 GLY A C 1
ATOM 3592 O O . GLY A 1 481 ? -30.209 -0.998 36.242 1.00 93.00 481 GLY A O 1
ATOM 3593 N N . PRO A 1 482 ? -29.041 0.293 34.807 1.00 93.38 482 PRO A N 1
ATOM 3594 C CA . PRO A 1 482 ? -29.548 1.564 35.311 1.00 93.38 482 PRO A CA 1
ATOM 3595 C C . PRO A 1 482 ? -31.069 1.629 35.230 1.00 93.38 482 PRO A C 1
ATOM 3597 O O . PRO A 1 482 ? -31.647 1.296 34.197 1.00 93.38 482 PRO A O 1
ATOM 3600 N N . ASP A 1 483 ? -31.679 2.056 36.328 1.00 90.56 483 ASP A N 1
ATOM 3601 C CA . ASP A 1 483 ? -33.113 2.268 36.499 1.00 90.56 483 ASP A CA 1
ATOM 3602 C C . ASP A 1 483 ? -33.951 1.016 36.196 1.00 90.56 483 ASP A C 1
ATOM 3604 O O . ASP A 1 483 ? -35.111 1.098 35.802 1.00 90.56 483 ASP A O 1
ATOM 3608 N N . ALA A 1 484 ? -33.355 -0.169 36.381 1.00 92.50 484 ALA A N 1
ATOM 3609 C CA . ALA A 1 484 ? -34.082 -1.422 36.296 1.00 92.50 484 ALA A CA 1
ATOM 3610 C C . ALA A 1 484 ? -35.117 -1.502 37.426 1.00 92.50 484 ALA A C 1
ATOM 3612 O O . ALA A 1 484 ? -34.770 -1.451 38.609 1.00 92.50 484 ALA A O 1
ATOM 3613 N N . ASP A 1 485 ? -36.376 -1.681 37.041 1.00 86.31 485 ASP A N 1
ATOM 3614 C CA . ASP A 1 485 ? -37.491 -1.872 37.959 1.00 86.31 485 ASP A CA 1
ATOM 3615 C C . ASP A 1 485 ? -37.787 -3.363 38.153 1.00 86.31 485 ASP A C 1
ATOM 3617 O O . ASP A 1 485 ? -37.762 -4.148 37.203 1.00 86.31 485 ASP A O 1
ATOM 3621 N N . VAL A 1 486 ? -38.129 -3.743 39.389 1.00 86.19 486 VAL A N 1
ATOM 3622 C CA . VAL A 1 486 ? -38.549 -5.107 39.761 1.00 86.19 486 VAL A CA 1
ATOM 3623 C C . VAL A 1 486 ? -37.433 -6.141 39.538 1.00 86.19 486 VAL A C 1
ATOM 3625 O O . VAL A 1 486 ? -37.583 -7.150 38.849 1.00 86.19 486 VAL A O 1
ATOM 3628 N N . VAL A 1 487 ? -36.278 -5.891 40.151 1.00 91.94 487 VAL A N 1
ATOM 3629 C CA . VAL A 1 487 ? -35.158 -6.837 40.188 1.00 91.94 487 VAL A CA 1
ATOM 3630 C C . VAL A 1 487 ? -35.453 -7.963 41.174 1.00 91.94 487 VAL A C 1
ATOM 3632 O O . VAL A 1 487 ? -35.755 -7.705 42.340 1.00 91.94 487 VAL A O 1
ATOM 3635 N N . SER A 1 488 ? -35.319 -9.213 40.722 1.00 90.44 488 SER A N 1
ATOM 3636 C CA . SER A 1 488 ? -35.563 -10.371 41.584 1.00 90.44 488 SER A CA 1
ATOM 3637 C C . SER A 1 488 ? -34.647 -10.389 42.807 1.00 90.44 488 SER A C 1
ATOM 3639 O O . SER A 1 488 ? -33.450 -10.117 42.689 1.00 90.44 488 SER A O 1
ATOM 3641 N N . LEU A 1 489 ? -35.188 -10.756 43.972 1.00 91.75 489 LEU A N 1
ATOM 3642 C CA . LEU A 1 489 ? -34.468 -10.681 45.250 1.00 91.75 489 LEU A CA 1
ATOM 3643 C C . LEU A 1 489 ? -33.221 -11.573 45.337 1.00 91.75 489 LEU A C 1
ATOM 3645 O O . LEU A 1 489 ? -32.343 -11.300 46.150 1.00 91.75 489 LEU A O 1
ATOM 3649 N N . THR A 1 490 ? -33.094 -12.589 44.482 1.00 89.50 490 THR A N 1
ATOM 3650 C CA . THR A 1 490 ? -31.904 -13.458 44.404 1.00 89.50 490 THR A CA 1
ATOM 3651 C C . THR A 1 490 ? -31.000 -13.159 43.208 1.00 89.50 490 THR A C 1
ATOM 3653 O O . THR A 1 490 ? -30.063 -13.912 42.947 1.00 89.50 490 THR A O 1
ATOM 3656 N N . ARG A 1 491 ? -31.283 -12.120 42.413 1.00 93.69 491 ARG A N 1
ATOM 3657 C CA . ARG A 1 491 ? -30.503 -11.832 41.202 1.00 93.69 491 ARG A CA 1
ATOM 3658 C C . ARG A 1 491 ? -29.122 -11.277 41.582 1.00 93.69 491 ARG A C 1
ATOM 3660 O O . ARG A 1 491 ? -29.081 -10.231 42.216 1.00 93.69 491 ARG A O 1
ATOM 3667 N N . PRO A 1 492 ? -27.997 -11.894 41.190 1.00 96.50 492 PRO A N 1
ATOM 3668 C CA . PRO A 1 492 ? -26.683 -11.321 41.475 1.00 96.50 492 PRO A CA 1
ATOM 3669 C C . PRO A 1 492 ? -26.463 -10.020 40.692 1.00 96.50 492 PRO A C 1
ATOM 3671 O O . PRO A 1 492 ? -27.004 -9.847 39.599 1.00 96.50 492 PRO A O 1
ATOM 3674 N N . LEU A 1 493 ? -25.630 -9.130 41.233 1.00 96.75 493 LEU A N 1
ATOM 3675 C CA . LEU A 1 493 ? -25.109 -7.969 40.516 1.00 96.75 493 LEU A CA 1
ATOM 3676 C C . LEU A 1 493 ? -23.916 -8.405 39.659 1.00 96.75 493 LEU A C 1
ATOM 3678 O O . LEU A 1 493 ? -22.948 -8.953 40.174 1.00 96.75 493 LEU A O 1
ATOM 3682 N N . ARG A 1 494 ? -23.964 -8.139 38.359 1.00 97.44 494 ARG A N 1
ATOM 3683 C CA . ARG A 1 494 ? -22.941 -8.480 37.371 1.00 97.44 494 ARG A CA 1
ATOM 3684 C C . ARG A 1 494 ? -22.440 -7.210 36.687 1.00 97.44 494 ARG A C 1
ATOM 3686 O O . ARG A 1 494 ? -23.231 -6.440 36.137 1.00 97.44 494 ARG A O 1
ATOM 3693 N N . LEU A 1 495 ? -21.126 -7.004 36.716 1.00 95.88 495 LEU A N 1
ATOM 3694 C CA . LEU A 1 495 ? -20.428 -5.892 36.067 1.00 95.88 495 LEU A CA 1
ATOM 3695 C C . LEU A 1 495 ? -19.437 -6.454 35.054 1.00 95.88 495 LEU A C 1
ATOM 3697 O O . LEU A 1 495 ? -18.375 -6.940 35.436 1.00 95.88 495 LEU A O 1
ATOM 3701 N N . SER A 1 496 ? -19.794 -6.412 33.773 1.00 93.88 496 SER A N 1
ATOM 3702 C CA . SER A 1 496 ? -18.920 -6.868 32.692 1.00 93.88 496 SER A CA 1
ATOM 3703 C C . SER A 1 496 ? -18.035 -5.727 32.209 1.00 93.88 496 SER A C 1
ATOM 3705 O O . SER A 1 496 ? -18.536 -4.698 31.747 1.00 93.88 496 SER A O 1
ATOM 3707 N N . PHE A 1 497 ? -16.723 -5.921 32.278 1.00 92.00 497 PHE A N 1
ATOM 3708 C CA . PHE A 1 497 ? -15.725 -4.980 31.785 1.00 92.00 497 PHE A CA 1
ATOM 3709 C C . PHE A 1 497 ? -15.352 -5.296 30.332 1.00 92.00 497 PHE A C 1
ATOM 3711 O O . PHE A 1 497 ? -15.466 -6.432 29.875 1.00 92.00 497 PHE A O 1
ATOM 3718 N N . THR A 1 498 ? -14.941 -4.280 29.575 1.00 88.62 498 THR A N 1
ATOM 3719 C CA . THR A 1 498 ? -14.510 -4.447 28.172 1.00 88.62 498 THR A CA 1
ATOM 3720 C C . THR A 1 498 ? -13.060 -4.905 28.049 1.00 88.62 498 THR A C 1
ATOM 3722 O O . THR A 1 498 ? -12.584 -5.135 26.939 1.00 88.62 498 THR A O 1
ATOM 3725 N N . ARG A 1 499 ? -12.350 -4.990 29.177 1.00 87.50 499 ARG A N 1
ATOM 3726 C CA . ARG A 1 499 ? -10.936 -5.341 29.273 1.00 87.50 499 ARG A CA 1
ATOM 3727 C C . ARG A 1 499 ? -10.612 -5.916 30.658 1.00 87.50 499 ARG A C 1
ATOM 3729 O O . ARG A 1 499 ? -11.394 -5.700 31.588 1.00 87.50 499 ARG A O 1
ATOM 3736 N N . PRO A 1 500 ? -9.444 -6.559 30.814 1.00 89.38 500 PRO A N 1
ATOM 3737 C CA . PRO A 1 500 ? -8.980 -7.051 32.104 1.00 89.38 500 PRO A CA 1
ATOM 3738 C C . PRO A 1 500 ? -8.818 -5.931 33.135 1.00 89.38 500 PRO A C 1
ATOM 3740 O O . PRO A 1 500 ? -8.223 -4.890 32.846 1.00 89.38 500 PRO A O 1
ATOM 3743 N N . MET A 1 501 ? -9.309 -6.171 34.350 1.00 91.94 501 MET A N 1
ATOM 3744 C CA . MET A 1 501 ? -9.284 -5.209 35.455 1.00 91.94 501 MET A CA 1
ATOM 3745 C C . MET A 1 501 ? -8.328 -5.614 36.578 1.00 91.94 501 MET A C 1
ATOM 3747 O O . MET A 1 501 ? -8.082 -6.805 36.782 1.00 91.94 501 MET A O 1
ATOM 3751 N N . ASP A 1 502 ? -7.851 -4.634 37.351 1.00 94.31 502 ASP A N 1
ATOM 3752 C CA . ASP A 1 502 ? -7.281 -4.892 38.674 1.00 94.31 502 ASP A CA 1
ATOM 3753 C C . ASP A 1 502 ? -8.428 -5.238 39.636 1.00 94.31 502 ASP A C 1
ATOM 3755 O O . ASP A 1 502 ? -9.231 -4.384 40.022 1.00 94.31 502 ASP A O 1
ATOM 3759 N N . ARG A 1 503 ? -8.534 -6.524 39.982 1.00 95.62 503 ARG A N 1
ATOM 3760 C CA . ARG A 1 503 ? -9.658 -7.061 40.757 1.00 95.62 503 ARG A CA 1
ATOM 3761 C C . ARG A 1 503 ? -9.722 -6.471 42.160 1.00 95.62 503 ARG A C 1
ATOM 3763 O O . ARG A 1 503 ? -10.807 -6.087 42.583 1.00 95.62 503 ARG A O 1
ATOM 3770 N N . ASP A 1 504 ? -8.580 -6.312 42.822 1.00 95.38 504 ASP A N 1
ATOM 3771 C CA . ASP A 1 504 ? -8.516 -5.759 44.178 1.00 95.38 504 ASP A CA 1
ATOM 3772 C C . ASP A 1 504 ? -8.980 -4.297 44.178 1.00 95.38 504 ASP A C 1
ATOM 3774 O O . ASP A 1 504 ? -9.726 -3.859 45.056 1.00 95.38 504 ASP A O 1
ATOM 3778 N N . SER A 1 505 ? -8.587 -3.546 43.145 1.00 95.94 505 SER A N 1
ATOM 3779 C CA . SER A 1 505 ? -9.026 -2.166 42.947 1.00 95.94 505 SER A CA 1
ATOM 3780 C C . SER A 1 505 ? -10.538 -2.067 42.714 1.00 95.94 505 SER A C 1
ATOM 3782 O O . SER A 1 505 ? -11.197 -1.230 43.334 1.00 95.94 505 SER A O 1
ATOM 3784 N N . VAL A 1 506 ? -11.104 -2.931 41.862 1.00 96.06 506 VAL A N 1
ATOM 3785 C CA . VAL A 1 506 ? -12.551 -2.972 41.589 1.00 96.06 506 VAL A CA 1
ATOM 3786 C C . VAL A 1 506 ? -13.341 -3.340 42.845 1.00 96.06 506 VAL A C 1
ATOM 3788 O O . VAL A 1 506 ? -14.338 -2.687 43.145 1.00 96.06 506 VAL A O 1
ATOM 3791 N N . GLU A 1 507 ? -12.906 -4.364 43.580 1.00 95.25 507 GLU A N 1
ATOM 3792 C CA . GLU A 1 507 ? -13.575 -4.835 44.797 1.00 95.25 507 GLU A CA 1
ATOM 3793 C C . GLU A 1 507 ? -13.566 -3.772 45.899 1.00 95.25 507 GLU A C 1
ATOM 3795 O O . GLU A 1 507 ? -14.596 -3.528 46.525 1.00 95.25 507 GLU A O 1
ATOM 3800 N N . ALA A 1 508 ? -12.440 -3.079 46.088 1.00 94.50 508 ALA A N 1
ATOM 3801 C CA . ALA A 1 508 ? -12.335 -1.983 47.048 1.00 94.50 508 ALA A CA 1
ATOM 3802 C C . ALA A 1 508 ? -13.152 -0.742 46.644 1.00 94.50 508 ALA A C 1
ATOM 3804 O O . ALA A 1 508 ? -13.628 -0.011 47.512 1.00 94.50 508 ALA A O 1
ATOM 3805 N N . GLY A 1 509 ? -13.300 -0.492 45.339 1.00 94.75 509 GLY A N 1
ATOM 3806 C CA . GLY A 1 509 ? -14.012 0.668 44.798 1.00 94.75 509 GLY A CA 1
ATOM 3807 C C . GLY A 1 509 ? -15.513 0.461 44.573 1.00 94.75 509 GLY A C 1
ATOM 3808 O O . GLY A 1 509 ? -16.195 1.407 44.167 1.00 94.75 509 GLY A O 1
ATOM 3809 N N . LEU A 1 510 ? -16.040 -0.751 44.784 1.00 95.94 510 LEU A N 1
ATOM 3810 C CA . LEU A 1 510 ? -17.461 -1.062 44.635 1.00 95.94 510 LEU A CA 1
ATOM 3811 C C . LEU A 1 510 ? -18.226 -0.728 45.921 1.00 95.94 510 LEU A C 1
ATOM 3813 O O . LEU A 1 510 ? -18.015 -1.326 46.972 1.00 95.94 510 LEU A O 1
ATOM 3817 N N . VAL A 1 511 ? -19.188 0.189 45.820 1.00 95.94 511 VAL A N 1
ATOM 3818 C CA . VAL A 1 511 ? -20.021 0.627 46.945 1.00 95.94 511 VAL A CA 1
ATOM 3819 C C . VAL A 1 511 ? -21.501 0.439 46.619 1.00 95.94 511 VAL A C 1
ATOM 3821 O O . VAL A 1 511 ? -22.003 0.945 45.614 1.00 95.94 511 VAL A O 1
ATOM 3824 N N . LEU A 1 512 ? -22.219 -0.251 47.510 1.00 96.44 512 LEU A N 1
ATOM 3825 C CA . LEU A 1 512 ? -23.669 -0.454 47.451 1.00 96.44 512 LEU A CA 1
ATOM 3826 C C . LEU A 1 512 ? -24.362 0.342 48.559 1.00 96.44 512 LEU A C 1
ATOM 3828 O O . LEU A 1 512 ? -23.907 0.366 49.701 1.00 96.44 512 LEU A O 1
ATOM 3832 N N . THR A 1 513 ? -25.457 1.023 48.225 1.00 96.50 513 THR A N 1
ATOM 3833 C CA . THR A 1 513 ? -26.282 1.776 49.181 1.00 96.50 513 THR A CA 1
ATOM 3834 C C . THR A 1 513 ? -27.759 1.405 49.005 1.00 96.50 513 THR A C 1
ATOM 3836 O O . THR A 1 513 ? -28.277 1.645 47.916 1.00 96.50 513 THR A O 1
ATOM 3839 N N . PRO A 1 514 ? -28.460 0.882 50.032 1.00 95.81 514 PRO A N 1
ATOM 3840 C CA . PRO A 1 514 ? -27.963 0.522 51.366 1.00 95.81 514 PRO A CA 1
ATOM 3841 C C . PRO A 1 514 ? -26.821 -0.500 51.330 1.00 95.81 514 PRO A C 1
ATOM 3843 O O . PRO A 1 514 ? -26.748 -1.307 50.408 1.00 95.81 514 PRO A O 1
ATOM 3846 N N . ALA A 1 515 ? -25.931 -0.452 52.322 1.00 93.25 515 ALA A N 1
ATOM 3847 C CA . ALA A 1 515 ? -24.838 -1.415 52.418 1.00 93.25 515 ALA A CA 1
ATOM 3848 C C . ALA A 1 515 ? -25.389 -2.810 52.747 1.00 93.25 515 ALA A C 1
ATOM 3850 O O . ALA A 1 515 ? -26.248 -2.951 53.618 1.00 93.25 515 ALA A O 1
ATOM 3851 N N . LEU A 1 516 ? -24.876 -3.834 52.067 1.00 92.31 516 LEU A N 1
ATOM 3852 C CA . LEU A 1 516 ? -25.197 -5.235 52.326 1.00 92.31 516 LEU A CA 1
ATOM 3853 C C . LEU A 1 516 ? -23.945 -6.106 52.219 1.00 92.31 516 LEU A C 1
ATOM 3855 O O . LEU A 1 516 ? -22.994 -5.743 51.528 1.00 92.31 516 LEU A O 1
ATOM 3859 N N . GLN A 1 517 ? -23.961 -7.251 52.899 1.00 92.69 517 GLN A N 1
ATOM 3860 C CA . GLN A 1 517 ? -22.912 -8.259 52.766 1.00 92.69 517 GLN A CA 1
ATOM 3861 C C . GLN A 1 517 ? -23.228 -9.223 51.623 1.00 92.69 517 GLN A C 1
ATOM 3863 O O . GLN A 1 517 ? -24.390 -9.485 51.300 1.00 92.69 517 GLN A O 1
ATOM 3868 N N . GLY A 1 518 ? -22.179 -9.744 51.002 1.00 93.56 518 GLY A N 1
ATOM 3869 C CA . GLY A 1 518 ? -22.283 -10.678 49.896 1.00 93.56 518 GLY A CA 1
ATOM 3870 C C . GLY A 1 518 ? -20.922 -11.218 49.492 1.00 93.56 518 GLY A C 1
ATOM 3871 O O . GLY A 1 518 ? -19.885 -10.753 49.966 1.00 93.56 518 GLY A O 1
ATOM 3872 N N . GLU A 1 519 ? -20.951 -12.211 48.618 1.00 96.00 519 GLU A N 1
ATOM 3873 C CA . GLU A 1 519 ? -19.766 -12.840 48.050 1.00 96.00 519 GLU A CA 1
ATOM 3874 C C . GLU A 1 519 ? -19.443 -12.206 46.695 1.00 96.00 519 GLU A C 1
ATOM 3876 O O . GLU A 1 519 ? -20.341 -12.005 45.872 1.00 96.00 519 GLU A O 1
ATOM 3881 N N . ILE A 1 520 ? -18.166 -11.898 46.457 1.00 96.81 520 ILE A N 1
ATOM 3882 C CA . ILE A 1 520 ? -17.670 -11.472 45.148 1.00 96.81 520 ILE A CA 1
ATOM 3883 C C . ILE A 1 520 ? -16.972 -12.653 44.479 1.00 96.81 520 ILE A C 1
ATOM 3885 O O . ILE A 1 520 ? -16.085 -13.279 45.053 1.00 96.81 520 ILE A O 1
ATOM 3889 N N . ALA A 1 521 ? -17.359 -12.921 43.238 1.00 96.88 521 ALA A N 1
ATOM 3890 C CA . ALA A 1 521 ? -16.707 -13.864 42.347 1.00 96.88 521 ALA A CA 1
ATOM 3891 C C . ALA A 1 521 ? -16.396 -13.193 41.002 1.00 96.88 521 ALA A C 1
ATOM 3893 O O . ALA A 1 521 ? -17.020 -12.203 40.621 1.00 96.88 521 ALA A O 1
ATOM 3894 N N . TRP A 1 522 ? -15.445 -13.757 40.256 1.00 96.94 522 TRP A N 1
ATOM 3895 C CA . TRP A 1 522 ? -15.062 -13.272 38.930 1.00 96.94 522 TRP A CA 1
ATOM 3896 C C . TRP A 1 522 ? -15.267 -14.352 37.870 1.00 96.94 522 TRP A C 1
ATOM 3898 O O . TRP A 1 522 ? -14.674 -15.428 37.939 1.00 96.94 522 TRP A O 1
ATOM 3908 N N . GLU A 1 523 ? -16.063 -14.032 36.854 1.00 95.94 523 GLU A N 1
ATOM 3909 C CA . GLU A 1 523 ? -16.288 -14.855 35.666 1.00 95.94 523 GLU A CA 1
ATOM 3910 C C . GLU A 1 523 ? -15.622 -14.176 34.457 1.00 95.94 523 GLU A C 1
ATOM 3912 O O . GLU A 1 523 ? -16.210 -13.316 33.799 1.00 95.94 523 GLU A O 1
ATOM 3917 N N . GLY A 1 524 ? -14.358 -14.515 34.181 1.00 93.44 524 GLY A N 1
ATOM 3918 C CA . GLY A 1 524 ? -13.551 -13.803 33.179 1.00 93.44 524 GLY A CA 1
ATOM 3919 C C . GLY A 1 524 ? -13.319 -12.342 33.585 1.00 93.44 524 GLY A C 1
ATOM 3920 O O . GLY A 1 524 ? -12.799 -12.090 34.674 1.00 93.44 524 GLY A O 1
ATOM 3921 N N . ASP A 1 525 ? -13.749 -11.409 32.730 1.00 92.25 525 ASP A N 1
ATOM 3922 C CA . ASP A 1 525 ? -13.740 -9.954 32.969 1.00 92.25 525 ASP A CA 1
ATOM 3923 C C . ASP A 1 525 ? -15.086 -9.447 33.524 1.00 92.25 525 ASP A C 1
ATOM 3925 O O . ASP A 1 525 ? -15.463 -8.294 33.330 1.00 92.25 525 ASP A O 1
ATOM 3929 N N . THR A 1 526 ? -15.870 -10.315 34.170 1.00 96.00 526 THR A N 1
ATOM 3930 C CA . THR A 1 526 ? -17.132 -9.937 34.819 1.00 96.00 526 THR A CA 1
ATOM 3931 C C . THR A 1 526 ? -17.042 -10.144 36.323 1.00 96.00 526 THR A C 1
ATOM 3933 O O . THR A 1 526 ? -16.854 -11.272 36.778 1.00 96.00 526 THR A O 1
ATOM 3936 N N . LEU A 1 527 ? -17.231 -9.070 37.091 1.00 97.38 527 LEU A N 1
ATOM 3937 C CA . LEU A 1 527 ? -17.454 -9.160 38.533 1.00 97.38 527 LEU A CA 1
ATOM 3938 C C . LEU A 1 527 ? -18.891 -9.614 38.787 1.00 97.38 527 LEU A C 1
ATOM 3940 O O . LEU A 1 527 ? -19.825 -9.073 38.194 1.00 97.38 527 LEU A O 1
ATOM 3944 N N . VAL A 1 528 ? -19.068 -10.577 39.687 1.00 97.88 528 VAL A N 1
ATOM 3945 C CA . VAL A 1 528 ? -20.358 -11.116 40.121 1.00 97.88 528 VAL A CA 1
ATOM 3946 C C . VAL A 1 528 ? -20.454 -10.990 41.636 1.00 97.88 528 VAL A C 1
ATOM 3948 O O . VAL A 1 528 ? -19.782 -11.708 42.369 1.00 97.88 528 VAL A O 1
ATOM 3951 N N . PHE A 1 529 ? -21.298 -10.079 42.109 1.00 97.56 529 PHE A N 1
ATOM 3952 C CA . PHE A 1 529 ? -21.609 -9.901 43.521 1.00 97.56 529 PHE A CA 1
ATOM 3953 C C . PHE A 1 529 ? -22.945 -10.576 43.853 1.00 97.56 529 PHE A C 1
ATOM 3955 O O . PHE A 1 529 ? -23.989 -10.226 43.293 1.00 97.56 529 PHE A O 1
ATOM 3962 N N . THR A 1 530 ? -22.913 -11.534 44.779 1.00 96.12 530 THR A N 1
ATOM 3963 C CA . THR A 1 530 ? -24.088 -12.277 45.249 1.00 96.12 530 THR A CA 1
ATOM 3964 C C . THR A 1 530 ? -24.430 -11.844 46.677 1.00 96.12 530 THR A C 1
ATOM 3966 O O . THR A 1 530 ? -23.676 -12.168 47.597 1.00 96.12 530 THR A O 1
ATOM 3969 N N . PRO A 1 531 ? -25.548 -11.124 46.892 1.00 93.69 531 PRO A N 1
ATOM 3970 C CA . PRO A 1 531 ? -26.025 -10.776 48.231 1.00 93.69 531 PRO A CA 1
ATOM 3971 C C . PRO A 1 531 ? -26.207 -12.019 49.110 1.00 93.69 531 PRO A C 1
ATOM 3973 O O . PRO A 1 531 ? -26.873 -12.963 48.687 1.00 93.69 531 PRO A O 1
ATOM 3976 N N . GLN A 1 532 ? -25.675 -12.011 50.335 1.00 90.44 532 GLN A N 1
ATOM 3977 C CA . GLN A 1 532 ? -25.729 -13.176 51.229 1.00 90.44 532 GLN A CA 1
ATOM 3978 C C . GLN A 1 532 ? -27.171 -13.567 51.600 1.00 90.44 532 GLN A C 1
ATOM 3980 O O . GLN A 1 532 ? -27.525 -14.741 51.537 1.00 90.44 532 GLN A O 1
ATOM 3985 N N . ASP A 1 533 ? -28.003 -12.575 51.928 1.00 86.06 533 ASP A N 1
ATOM 3986 C CA . ASP A 1 533 ? -29.407 -12.760 52.329 1.00 86.06 533 ASP A CA 1
ATOM 3987 C C . ASP A 1 533 ? -30.400 -12.341 51.223 1.00 86.06 533 ASP A C 1
ATOM 3989 O O . ASP A 1 533 ? -31.595 -12.171 51.471 1.00 86.06 533 ASP A O 1
ATOM 3993 N N . GLY A 1 534 ? -29.911 -12.147 49.992 1.00 89.25 534 GLY A N 1
ATOM 3994 C CA . GLY A 1 534 ? -30.678 -11.521 48.913 1.00 89.25 534 GLY A CA 1
ATOM 3995 C C . GLY A 1 534 ? -30.806 -9.997 49.055 1.00 89.25 534 GLY A C 1
ATOM 3996 O O . GLY A 1 534 ? -30.267 -9.371 49.971 1.00 89.25 534 GLY A O 1
ATOM 3997 N N . TRP A 1 535 ? -31.513 -9.375 48.112 1.00 91.94 535 TRP A N 1
ATOM 3998 C CA . TRP A 1 535 ? -31.873 -7.959 48.192 1.00 91.94 535 TRP A CA 1
ATOM 3999 C C . TRP A 1 535 ? -33.030 -7.751 49.178 1.00 91.94 535 TRP A C 1
ATOM 4001 O O . TRP A 1 535 ? -33.942 -8.571 49.274 1.00 91.94 535 TRP A O 1
ATOM 4011 N N . GLN A 1 536 ? -33.050 -6.614 49.875 1.00 91.12 536 GLN A N 1
ATOM 4012 C CA . GLN A 1 536 ? -34.230 -6.190 50.633 1.00 91.12 536 GLN A CA 1
ATOM 4013 C C . GLN A 1 536 ? -35.349 -5.839 49.656 1.00 91.12 536 GLN A C 1
ATOM 4015 O O . GLN A 1 536 ? -35.084 -5.170 48.661 1.00 91.12 536 GLN A O 1
ATOM 4020 N N . GLY A 1 537 ? -36.580 -6.275 49.919 1.00 90.50 537 GLY A N 1
ATOM 4021 C CA . GLY A 1 537 ? -37.683 -6.082 48.981 1.00 90.50 537 GLY A CA 1
ATOM 4022 C C . GLY A 1 537 ? -38.220 -4.651 48.902 1.00 90.50 537 GLY A C 1
ATOM 4023 O O . GLY A 1 537 ? -38.413 -3.996 49.923 1.00 90.50 537 GLY A O 1
ATOM 4024 N N . GLY A 1 538 ? -38.517 -4.194 47.681 1.00 90.44 538 GLY A N 1
ATOM 4025 C CA . GLY A 1 538 ? -39.067 -2.863 47.391 1.00 90.44 538 GLY A CA 1
ATOM 4026 C C . GLY A 1 538 ? -38.076 -1.709 47.580 1.00 90.44 538 GLY A C 1
ATOM 4027 O O . GLY A 1 538 ? -38.486 -0.543 47.619 1.00 90.44 538 GLY A O 1
ATOM 4028 N N . THR A 1 539 ? -36.787 -2.023 47.695 1.00 94.50 539 THR A N 1
ATOM 4029 C CA . THR A 1 539 ? -35.715 -1.096 48.058 1.00 94.50 539 THR A CA 1
ATOM 4030 C C . THR A 1 539 ? -35.015 -0.559 46.814 1.00 94.50 539 THR A C 1
ATOM 4032 O O . THR A 1 539 ? -34.677 -1.309 45.897 1.00 94.50 539 THR A O 1
ATOM 4035 N N . ASP A 1 540 ? -34.772 0.751 46.804 1.00 95.69 540 ASP A N 1
ATOM 4036 C CA . ASP A 1 540 ? -33.944 1.406 45.794 1.00 95.69 540 ASP A CA 1
ATOM 4037 C C . ASP A 1 540 ? -32.465 1.236 46.178 1.00 95.69 540 ASP A C 1
ATOM 4039 O O . ASP A 1 540 ? -32.009 1.763 47.197 1.00 95.69 540 ASP A O 1
ATOM 4043 N N . TYR A 1 541 ? -31.720 0.483 45.370 1.00 96.69 541 TYR A N 1
ATOM 4044 C CA . TYR A 1 541 ? -30.287 0.269 45.532 1.00 96.69 541 TYR A CA 1
ATOM 4045 C C . TYR A 1 541 ? -29.505 1.177 44.592 1.00 96.69 541 TYR A C 1
ATOM 4047 O O . TYR A 1 541 ? -29.745 1.204 43.387 1.00 96.69 541 TYR A O 1
ATOM 4055 N N . LYS A 1 542 ? -28.523 1.892 45.138 1.00 97.00 542 LYS A N 1
ATOM 4056 C CA . LYS A 1 542 ? -27.536 2.661 44.384 1.00 97.00 542 LYS A CA 1
ATOM 4057 C C . LYS A 1 542 ? -26.213 1.911 44.364 1.00 97.00 542 LYS A C 1
ATOM 4059 O O . LYS A 1 542 ? -25.637 1.641 45.417 1.00 97.00 542 LYS A O 1
ATOM 4064 N N . VAL A 1 543 ? -25.723 1.629 43.163 1.00 96.88 543 VAL A N 1
ATOM 4065 C CA . VAL A 1 543 ? -24.386 1.093 42.920 1.00 96.88 543 VAL A CA 1
ATOM 4066 C C . VAL A 1 543 ? -23.464 2.247 42.547 1.00 96.88 543 VAL A C 1
ATOM 4068 O O . VAL A 1 543 ? -23.831 3.138 41.771 1.00 96.88 543 VAL A O 1
ATOM 4071 N N . ARG A 1 544 ? -22.260 2.253 43.109 1.00 95.88 544 ARG A N 1
ATOM 4072 C CA . ARG A 1 544 ? -21.181 3.167 42.747 1.00 95.88 544 ARG A CA 1
ATOM 4073 C C . ARG A 1 544 ? -19.898 2.372 42.536 1.00 95.88 544 ARG A C 1
ATOM 4075 O O . ARG A 1 544 ? -19.582 1.504 43.339 1.00 95.88 544 ARG A O 1
ATOM 4082 N N . LEU A 1 545 ? -19.172 2.709 41.476 1.00 95.19 545 LEU A N 1
ATOM 4083 C CA . LEU A 1 545 ? -17.813 2.249 41.226 1.00 95.19 545 LEU A CA 1
ATOM 4084 C C . LEU A 1 545 ? -16.898 3.475 41.186 1.00 95.19 545 LEU A C 1
ATOM 4086 O O . LEU A 1 545 ? -17.139 4.402 40.409 1.00 95.19 545 LEU A O 1
ATOM 4090 N N . ASP A 1 546 ? -15.905 3.516 42.067 1.00 93.38 546 ASP A N 1
ATOM 4091 C CA . ASP A 1 546 ? -15.029 4.676 42.231 1.00 93.38 546 ASP A CA 1
ATOM 4092 C C . ASP A 1 546 ? -14.185 4.980 40.979 1.00 93.38 546 ASP A C 1
ATOM 4094 O O . ASP A 1 546 ? -13.788 4.085 40.239 1.00 93.38 546 ASP A O 1
ATOM 4098 N N . ALA A 1 547 ? -13.861 6.261 40.759 1.00 89.75 547 ALA A N 1
ATOM 4099 C CA . ALA A 1 547 ? -13.027 6.695 39.628 1.00 89.75 547 ALA A CA 1
ATOM 4100 C C . ALA A 1 547 ? -11.587 6.155 39.708 1.00 89.75 547 ALA A C 1
ATOM 4102 O O . ALA A 1 547 ? -10.917 6.022 38.690 1.00 89.75 547 ALA A O 1
ATOM 4103 N N . GLU A 1 548 ? -11.123 5.842 40.923 1.00 88.69 548 GLU A N 1
ATOM 4104 C CA . GLU A 1 548 ? -9.792 5.289 41.197 1.00 88.69 548 GLU A CA 1
ATOM 4105 C C . GLU A 1 548 ? -9.678 3.798 40.861 1.00 88.69 548 GLU A C 1
ATOM 4107 O O . GLU A 1 548 ? -8.591 3.239 40.986 1.00 88.69 548 GLU A O 1
ATOM 4112 N N . VAL A 1 549 ? -10.776 3.154 40.446 1.00 92.38 549 VAL A N 1
ATOM 4113 C CA . VAL A 1 549 ? -10.763 1.765 39.988 1.00 92.38 549 VAL A CA 1
ATOM 4114 C C . VAL A 1 549 ? -9.896 1.641 38.743 1.00 92.38 549 VAL A C 1
ATOM 4116 O O . VAL A 1 549 ? -10.086 2.393 37.785 1.00 92.38 549 VAL A O 1
ATOM 4119 N N . ARG A 1 550 ? -8.952 0.695 38.761 1.00 89.56 550 ARG A N 1
ATOM 4120 C CA . ARG A 1 550 ? -7.932 0.537 37.719 1.00 89.56 550 ARG A CA 1
ATOM 4121 C C . ARG A 1 550 ? -8.170 -0.681 36.846 1.00 89.56 550 ARG A C 1
ATOM 4123 O O . ARG A 1 550 ? -8.629 -1.724 37.310 1.00 89.56 550 ARG A O 1
ATOM 4130 N N . ASP A 1 551 ? -7.808 -0.557 35.577 1.00 87.94 551 ASP A N 1
ATOM 4131 C CA . ASP A 1 551 ? -7.641 -1.718 34.714 1.00 87.94 551 ASP A CA 1
ATOM 4132 C C . ASP A 1 551 ? -6.313 -2.451 34.992 1.00 87.94 551 ASP A C 1
ATOM 4134 O O . ASP A 1 551 ? -5.485 -1.991 35.782 1.00 87.94 551 ASP A O 1
ATOM 4138 N N . ALA A 1 552 ? -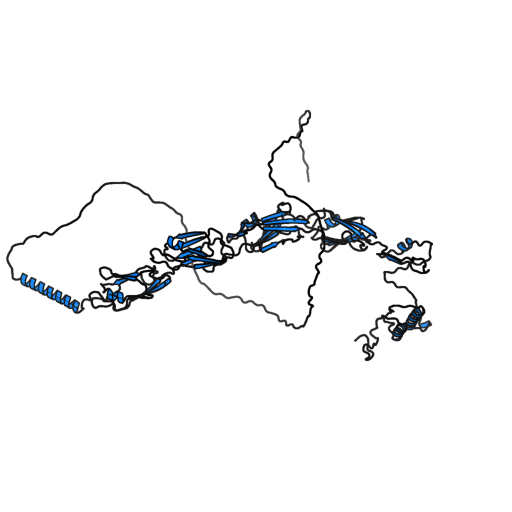6.086 -3.595 34.341 1.00 86.62 552 ALA A N 1
ATOM 4139 C CA . ALA A 1 552 ? -4.858 -4.374 34.519 1.00 86.62 552 ALA A CA 1
ATOM 4140 C C . ALA A 1 552 ? -3.577 -3.625 34.094 1.00 86.62 552 ALA A C 1
ATOM 4142 O O . ALA A 1 552 ? -2.475 -4.049 34.440 1.00 86.62 552 ALA A O 1
ATOM 4143 N N . SER A 1 553 ? -3.702 -2.513 33.360 1.00 81.06 553 SER A N 1
ATOM 4144 C CA . SER A 1 553 ? -2.581 -1.635 33.026 1.00 81.06 553 SER A CA 1
ATOM 4145 C C . SER A 1 553 ? -2.341 -0.512 34.037 1.00 81.06 553 SER A C 1
ATOM 4147 O O . SER A 1 553 ? -1.379 0.246 33.911 1.00 81.06 553 SER A O 1
ATOM 4149 N N . GLY A 1 554 ? -3.200 -0.405 35.052 1.00 83.56 554 GLY A N 1
ATOM 4150 C CA . GLY A 1 554 ? -3.155 0.634 36.071 1.00 83.56 554 GLY A CA 1
ATOM 4151 C C . GLY A 1 554 ? -3.895 1.918 35.689 1.00 83.56 554 GLY A C 1
ATOM 4152 O O . GLY A 1 554 ? -3.854 2.876 36.470 1.00 83.56 554 GLY A O 1
ATOM 4153 N N . ALA A 1 555 ? -4.571 1.969 34.536 1.00 81.50 555 ALA A N 1
ATOM 4154 C CA . ALA A 1 555 ? -5.324 3.142 34.103 1.00 81.50 555 ALA A CA 1
ATOM 4155 C C . ALA A 1 555 ? -6.661 3.243 34.866 1.00 81.50 555 ALA A C 1
ATOM 4157 O O . ALA A 1 555 ? -7.366 2.239 34.978 1.00 81.50 555 ALA A O 1
ATOM 4158 N N . PRO A 1 556 ? -7.026 4.422 35.408 1.00 86.06 556 PRO A N 1
ATOM 4159 C CA . PRO A 1 556 ? -8.259 4.595 36.176 1.00 86.06 556 PRO A CA 1
ATOM 4160 C C . PRO A 1 556 ? -9.509 4.655 35.279 1.00 86.06 556 PRO A C 1
ATOM 4162 O O . PRO A 1 556 ? -9.411 4.913 34.079 1.00 86.06 556 PRO A O 1
ATOM 4165 N N . LEU A 1 557 ? -10.700 4.536 35.878 1.00 80.62 557 LEU A N 1
ATOM 4166 C CA . LEU A 1 557 ? -12.013 4.548 35.209 1.00 80.62 557 LEU A CA 1
ATOM 4167 C C . LEU A 1 557 ? -12.390 5.880 34.507 1.00 80.62 557 LEU A C 1
ATOM 4169 O O . LEU A 1 557 ? -13.485 5.998 33.960 1.00 80.62 557 LEU A O 1
ATOM 4173 N N . ALA A 1 558 ? -11.490 6.871 34.520 1.00 74.88 558 ALA A N 1
ATOM 4174 C CA . ALA A 1 558 ? -11.651 8.294 34.178 1.00 74.88 558 ALA A CA 1
ATOM 4175 C C . ALA A 1 558 ? -12.675 9.060 35.033 1.00 74.88 558 ALA A C 1
ATOM 4177 O O . ALA A 1 558 ? -12.376 10.157 35.503 1.00 74.88 558 ALA A O 1
ATOM 4178 N N . GLU A 1 559 ? -13.846 8.482 35.287 1.00 84.19 559 GLU A N 1
ATOM 4179 C CA . GLU A 1 559 ? -14.887 9.036 36.149 1.00 84.19 559 GLU A CA 1
ATOM 4180 C C . GLU A 1 559 ? -15.548 7.947 36.997 1.00 84.19 559 GLU A C 1
ATOM 4182 O O . GLU A 1 559 ? -15.533 6.769 36.654 1.00 84.19 559 GLU A O 1
ATOM 4187 N N . ALA A 1 560 ? -16.131 8.329 38.134 1.00 91.00 560 ALA A N 1
ATOM 4188 C CA . ALA A 1 560 ? -16.845 7.375 38.972 1.00 91.00 560 ALA A CA 1
ATOM 4189 C C . ALA A 1 560 ? -18.190 7.033 38.326 1.00 91.00 560 ALA A C 1
ATOM 4191 O O . ALA A 1 560 ? -18.966 7.929 37.992 1.00 91.00 560 ALA A O 1
ATOM 4192 N N . LEU A 1 561 ? -18.514 5.747 38.233 1.00 91.31 561 LEU A N 1
ATOM 4193 C CA . LEU A 1 561 ? -19.825 5.315 37.765 1.00 91.31 561 LEU A CA 1
ATOM 4194 C C . LEU A 1 561 ? -20.799 5.258 38.927 1.00 91.31 561 LEU A C 1
ATOM 4196 O O . LEU A 1 561 ? -20.465 4.808 40.023 1.00 91.31 561 LEU A O 1
ATOM 4200 N N . SER A 1 562 ? -22.041 5.660 38.681 1.00 94.19 562 SER A N 1
ATOM 4201 C CA . SER A 1 562 ? -23.116 5.428 39.632 1.00 94.19 562 SER A CA 1
ATOM 4202 C C . SER A 1 562 ? -24.455 5.262 38.931 1.00 94.19 562 SER A C 1
ATOM 4204 O O . SER A 1 562 ? -24.763 6.003 38.001 1.00 94.19 562 SER A O 1
ATOM 4206 N N . TRP A 1 563 ? -25.236 4.278 39.366 1.00 96.06 563 TRP A N 1
ATOM 4207 C CA . TRP A 1 563 ? -26.591 4.033 38.876 1.00 96.06 563 TRP A CA 1
ATOM 4208 C C . TRP A 1 563 ? -27.454 3.412 39.969 1.00 96.06 563 TRP A C 1
ATOM 4210 O O . TRP A 1 563 ? -26.952 2.986 41.011 1.00 96.06 563 TRP A O 1
ATOM 4220 N N . THR A 1 564 ? -28.756 3.375 39.723 1.00 97.19 564 THR A N 1
ATOM 4221 C CA . THR A 1 564 ? -29.762 2.836 40.638 1.00 97.19 564 THR A CA 1
ATOM 4222 C C . THR A 1 564 ? -30.520 1.675 40.013 1.00 97.19 564 THR A C 1
ATOM 4224 O O . THR A 1 564 ? -30.595 1.584 38.794 1.00 97.19 564 THR A O 1
ATOM 4227 N N . PHE A 1 565 ? -31.075 0.791 40.837 1.00 97.00 565 PHE A N 1
ATOM 4228 C CA . PHE A 1 565 ? -32.102 -0.181 40.454 1.00 97.00 565 PHE A CA 1
ATOM 4229 C C . PHE A 1 565 ? -33.035 -0.434 41.642 1.00 97.00 565 PHE A C 1
ATOM 4231 O O . PHE A 1 565 ? -32.651 -0.199 42.791 1.00 97.00 565 PHE A O 1
ATOM 4238 N N . ARG A 1 566 ? -34.243 -0.941 41.385 1.00 96.06 566 ARG A N 1
ATOM 4239 C CA . ARG A 1 566 ? -35.221 -1.262 42.430 1.00 96.06 566 ARG A CA 1
ATOM 4240 C C . ARG A 1 566 ? -35.484 -2.757 42.514 1.00 96.06 566 ARG A C 1
ATOM 4242 O O . ARG A 1 566 ? -35.838 -3.390 41.519 1.00 96.06 566 ARG A O 1
ATOM 4249 N N . SER A 1 567 ? -35.359 -3.323 43.709 1.00 94.56 567 SER A N 1
ATOM 4250 C CA . SER A 1 567 ? -35.734 -4.714 43.971 1.00 94.56 567 SER A CA 1
ATOM 4251 C C . SER A 1 567 ? -37.255 -4.905 43.988 1.00 94.56 567 SER A C 1
ATOM 4253 O O . SER A 1 567 ? -38.022 -3.997 44.320 1.00 94.56 567 SER A O 1
ATOM 4255 N N . GLU A 1 568 ? -37.719 -6.103 43.637 1.00 91.25 568 GLU A N 1
ATOM 4256 C CA . GLU A 1 568 ? -39.132 -6.468 43.767 1.00 91.25 568 GLU A CA 1
ATOM 4257 C C . GLU A 1 568 ? -39.585 -6.443 45.243 1.00 91.25 568 GLU A C 1
ATOM 4259 O O . GLU A 1 568 ? -38.774 -6.627 46.146 1.00 91.25 568 GLU A O 1
ATOM 4264 N N . PRO A 1 569 ? -40.862 -6.186 45.561 1.00 89.88 569 PRO A N 1
ATOM 4265 C CA . PRO A 1 569 ? -41.344 -6.292 46.936 1.00 89.88 569 PRO A CA 1
ATOM 4266 C C . PRO A 1 569 ? -41.358 -7.752 47.414 1.00 89.88 569 PRO A C 1
ATOM 4268 O O . PRO A 1 569 ? -41.596 -8.670 46.633 1.00 89.88 569 PRO A O 1
ATOM 4271 N N . PHE A 1 570 ? -41.203 -7.974 48.727 1.00 84.88 570 PHE A N 1
ATOM 4272 C CA . PHE A 1 570 ? -41.364 -9.315 49.308 1.00 84.88 570 PHE A CA 1
ATOM 4273 C C . PHE A 1 570 ? -42.756 -9.890 49.045 1.00 84.88 570 PHE A C 1
ATOM 4275 O O . PHE A 1 570 ? -42.870 -11.069 48.732 1.00 84.88 570 PHE A O 1
ATOM 4282 N N . LEU A 1 571 ? -43.806 -9.073 49.175 1.00 84.50 571 LEU A N 1
ATOM 4283 C CA . LEU A 1 571 ? -45.179 -9.449 48.851 1.00 84.50 571 LEU A CA 1
ATOM 4284 C C . LEU A 1 571 ? -45.471 -9.062 47.400 1.00 84.50 571 LEU A C 1
ATOM 4286 O O . LEU A 1 571 ? -45.642 -7.888 47.083 1.00 84.50 571 LEU A O 1
ATOM 4290 N N . VAL A 1 572 ? -45.532 -10.065 46.531 1.00 80.19 572 VAL A N 1
ATOM 4291 C CA . VAL A 1 572 ? -45.743 -9.893 45.089 1.00 80.19 572 VAL A CA 1
ATOM 4292 C C . VAL A 1 572 ? -47.227 -9.757 44.770 1.00 80.19 572 VAL A C 1
ATOM 4294 O O . VAL A 1 572 ? -47.611 -8.998 43.885 1.00 80.19 572 VAL A O 1
ATOM 4297 N N . GLU A 1 573 ? -48.074 -10.517 45.462 1.00 81.62 573 GLU A N 1
ATOM 4298 C CA . GLU A 1 573 ? -49.516 -10.519 45.225 1.00 81.62 573 GLU A CA 1
ATOM 4299 C C . GLU A 1 573 ? -50.268 -10.790 46.527 1.00 81.62 573 GLU A C 1
ATOM 4301 O O . GLU A 1 573 ? -49.889 -11.670 47.300 1.00 81.62 573 GLU A O 1
ATOM 4306 N N . ALA A 1 574 ? -51.359 -10.062 46.753 1.00 83.81 574 ALA A N 1
ATOM 4307 C CA . ALA A 1 574 ? -52.313 -10.345 47.814 1.00 83.81 574 ALA A CA 1
ATOM 4308 C C . ALA A 1 574 ? -53.722 -10.393 47.220 1.00 83.81 574 ALA A C 1
ATOM 4310 O O . ALA A 1 574 ? -54.225 -9.398 46.702 1.00 83.81 574 ALA A O 1
ATOM 4311 N N . SER A 1 575 ? -54.360 -11.557 47.299 1.00 83.38 575 SER A N 1
ATOM 4312 C CA . SER A 1 575 ? -55.767 -11.737 46.966 1.00 83.38 575 SER A CA 1
ATOM 4313 C C . SER A 1 575 ? -56.562 -11.809 48.259 1.00 83.38 575 SER A C 1
ATOM 4315 O O . SER A 1 575 ? -56.479 -12.783 49.011 1.00 83.38 575 SER A O 1
ATOM 4317 N N . VAL A 1 576 ? -57.315 -10.747 48.519 1.00 81.19 576 VAL A N 1
ATOM 4318 C CA . VAL A 1 576 ? -58.225 -10.647 49.655 1.00 81.19 576 VAL A CA 1
ATOM 4319 C C . VAL A 1 576 ? -59.665 -10.654 49.139 1.00 81.19 576 VAL A C 1
ATOM 4321 O O . VAL A 1 576 ? -59.955 -9.976 48.149 1.00 81.19 576 VAL A O 1
ATOM 4324 N N . PRO A 1 577 ? -60.579 -11.416 49.762 1.00 77.50 577 PRO A N 1
ATOM 4325 C CA . PRO A 1 577 ? -62.004 -11.315 49.469 1.00 77.50 577 PRO A CA 1
ATOM 4326 C C . PRO A 1 577 ? -62.487 -9.861 49.589 1.00 77.50 577 PRO A C 1
ATOM 4328 O O . PRO A 1 577 ? -62.373 -9.259 50.653 1.00 77.50 577 PRO A O 1
ATOM 4331 N N . ALA A 1 578 ? -63.019 -9.294 48.504 1.00 71.88 578 ALA A N 1
ATOM 4332 C CA . ALA A 1 578 ? -63.520 -7.920 48.460 1.00 71.88 578 ALA A CA 1
ATOM 4333 C C . ALA A 1 578 ? -64.821 -7.837 47.639 1.00 71.88 578 ALA A C 1
ATOM 4335 O O . ALA A 1 578 ? -64.947 -8.499 46.608 1.00 71.88 578 ALA A O 1
ATOM 4336 N N . GLY A 1 579 ? -65.791 -7.036 48.097 1.00 72.00 579 GLY A N 1
ATOM 4337 C CA . GLY A 1 579 ? -67.096 -6.834 47.449 1.00 72.00 579 GLY A CA 1
ATOM 4338 C C . GLY A 1 579 ? -68.272 -6.800 48.435 1.00 72.00 579 GLY A C 1
ATOM 4339 O O . GLY A 1 579 ? -68.100 -7.087 49.616 1.00 72.00 579 GLY A O 1
ATOM 4340 N N . GLU A 1 580 ? -69.473 -6.465 47.947 1.00 65.44 580 GLU A N 1
ATOM 4341 C CA . GLU A 1 580 ? -70.696 -6.377 48.773 1.00 65.44 580 GLU A CA 1
ATOM 4342 C C . GLU A 1 580 ? -71.204 -7.743 49.263 1.00 65.44 580 GLU A C 1
ATOM 4344 O O . GLU A 1 580 ? -71.845 -7.832 50.307 1.00 65.44 580 GLU A O 1
ATOM 4349 N N . VAL A 1 581 ? -70.907 -8.822 48.529 1.00 73.44 581 VAL A N 1
ATOM 4350 C CA . VAL A 1 581 ? -71.309 -10.192 48.880 1.00 73.44 581 VAL A CA 1
ATOM 4351 C C . VAL A 1 581 ? -70.077 -11.091 48.917 1.00 73.44 581 VAL A C 1
ATOM 4353 O O . VAL A 1 581 ? -69.560 -11.510 47.880 1.00 73.44 581 VAL A O 1
ATOM 4356 N N . LEU A 1 582 ? -69.622 -11.417 50.125 1.00 72.06 582 LEU A N 1
ATOM 4357 C CA . LEU A 1 582 ? -68.503 -12.328 50.368 1.00 72.06 582 LEU A CA 1
ATOM 4358 C C . LEU A 1 582 ? -69.018 -13.732 50.710 1.00 72.06 582 LEU A C 1
ATOM 4360 O O . LEU A 1 582 ? -70.020 -13.890 51.407 1.00 72.06 582 LEU A O 1
ATOM 4364 N N . ARG A 1 583 ? -68.328 -14.781 50.242 1.00 70.56 583 ARG A N 1
ATOM 4365 C CA . ARG A 1 583 ? -68.607 -16.157 50.694 1.00 70.56 583 ARG A CA 1
ATOM 4366 C C . ARG A 1 583 ? -67.762 -16.429 51.937 1.00 70.56 583 ARG A C 1
ATOM 4368 O O . ARG A 1 583 ? -66.549 -16.261 51.885 1.00 70.56 583 ARG A O 1
ATOM 4375 N N . LEU A 1 584 ? -68.392 -16.929 53.001 1.00 67.69 584 LEU A N 1
ATOM 4376 C CA . LEU A 1 584 ? -67.819 -17.124 54.348 1.00 67.69 584 LEU A CA 1
ATOM 4377 C C . LEU A 1 584 ? -66.561 -18.023 54.443 1.00 67.69 584 LEU A C 1
ATOM 4379 O O . LEU A 1 584 ? -66.006 -18.157 55.523 1.00 67.69 584 LEU A O 1
ATOM 4383 N N . ALA A 1 585 ? -66.103 -18.641 53.349 1.00 72.50 585 ALA A N 1
ATOM 4384 C CA . ALA A 1 585 ? -64.939 -19.536 53.316 1.00 72.50 585 ALA A CA 1
ATOM 4385 C C . ALA A 1 585 ? -63.979 -19.235 52.146 1.00 72.50 585 ALA A C 1
ATOM 4387 O O . ALA A 1 585 ? -63.309 -20.133 51.635 1.00 72.50 585 ALA A O 1
ATOM 4388 N N . GLN A 1 586 ? -63.958 -17.997 51.642 1.00 75.25 586 GLN A N 1
ATOM 4389 C CA . GLN A 1 586 ? -62.979 -17.613 50.623 1.00 75.25 586 GLN A CA 1
ATOM 4390 C C . GLN A 1 586 ? -61.582 -17.479 51.247 1.00 75.25 586 GLN A C 1
ATOM 4392 O O . GLN A 1 586 ? -61.447 -16.803 52.265 1.00 75.25 586 GLN A O 1
ATOM 4397 N N . PRO A 1 587 ? -60.544 -18.094 50.652 1.00 76.94 587 PRO A N 1
ATOM 4398 C CA . PRO A 1 587 ? -59.192 -17.992 51.179 1.00 76.94 587 PRO A CA 1
ATOM 4399 C C . PRO A 1 587 ? -58.596 -16.608 50.903 1.00 76.94 587 PRO A C 1
ATOM 4401 O O . PRO A 1 587 ? -58.737 -16.076 49.801 1.00 76.94 587 PRO A O 1
ATOM 4404 N N . LEU A 1 588 ? -57.864 -16.077 51.881 1.00 80.88 588 LEU A N 1
ATOM 4405 C CA . LEU A 1 588 ? -56.879 -15.020 51.671 1.00 80.88 588 LEU A CA 1
ATOM 4406 C C . LEU A 1 588 ? -55.608 -15.664 51.101 1.00 80.88 588 LEU A C 1
ATOM 4408 O O . LEU A 1 588 ? -55.123 -16.655 51.644 1.00 80.88 588 LEU A O 1
ATOM 4412 N N . GLN A 1 589 ? -55.088 -15.140 49.992 1.00 83.69 589 GLN A N 1
ATOM 4413 C CA . GLN A 1 589 ? -53.883 -15.676 49.351 1.00 83.69 589 GLN A CA 1
ATOM 4414 C C . GLN A 1 589 ? -52.798 -14.610 49.287 1.00 83.69 589 GLN A C 1
ATOM 4416 O O . GLN A 1 589 ? -53.014 -13.547 48.713 1.00 83.69 589 GLN A O 1
ATOM 4421 N N . LEU A 1 590 ? -51.626 -14.914 49.840 1.00 85.62 590 LEU A N 1
ATOM 4422 C CA . LEU A 1 590 ? -50.429 -14.079 49.756 1.00 85.62 590 LEU A CA 1
ATOM 4423 C C . LEU A 1 590 ? -49.373 -14.824 48.939 1.00 85.62 590 LEU A C 1
ATOM 4425 O O . LEU A 1 590 ? -49.100 -15.995 49.207 1.00 85.62 590 LEU A O 1
ATOM 4429 N N . ARG A 1 591 ? -48.784 -14.157 47.946 1.00 84.81 591 ARG A N 1
ATOM 4430 C CA . ARG A 1 591 ? -47.655 -14.669 47.166 1.00 84.81 591 ARG A CA 1
ATOM 4431 C C . ARG A 1 591 ? -46.425 -13.834 47.464 1.00 84.81 591 ARG A C 1
ATOM 4433 O O . ARG A 1 591 ? -46.431 -12.628 47.222 1.00 84.81 591 ARG A O 1
ATOM 4440 N N . PHE A 1 592 ? -45.375 -14.491 47.935 1.00 85.06 592 PHE A N 1
ATOM 4441 C CA . PHE A 1 592 ? -44.102 -13.852 48.234 1.00 85.06 592 PHE A CA 1
ATOM 4442 C C . PHE A 1 592 ? -43.069 -14.100 47.128 1.00 85.06 592 PHE A C 1
ATOM 4444 O O . PHE A 1 592 ? -43.161 -15.095 46.411 1.00 85.06 592 PHE A O 1
ATOM 4451 N N . ALA A 1 593 ? -42.111 -13.181 46.989 1.00 80.81 593 ALA A N 1
ATOM 4452 C CA . ALA A 1 593 ? -41.019 -13.245 46.012 1.00 80.81 593 ALA A CA 1
ATOM 4453 C C . ALA A 1 593 ? -39.951 -14.285 46.389 1.00 80.81 593 ALA A C 1
ATOM 4455 O O . ALA A 1 593 ? -39.261 -14.817 45.524 1.00 80.81 593 ALA A O 1
ATOM 4456 N N . LEU A 1 594 ? -39.835 -14.590 47.684 1.00 79.56 594 LEU A N 1
ATOM 4457 C CA . LEU A 1 594 ? -38.894 -15.552 48.246 1.00 79.56 594 LEU A CA 1
ATOM 4458 C C . LEU A 1 594 ? -39.598 -16.508 49.215 1.00 79.56 594 LEU A C 1
ATOM 4460 O O . LEU A 1 594 ? -40.669 -16.175 49.736 1.00 79.56 594 LEU A O 1
ATOM 4464 N N . PRO A 1 595 ? -38.994 -17.676 49.504 1.00 78.94 595 PRO A N 1
ATOM 4465 C CA . PRO A 1 595 ? -39.392 -18.491 50.641 1.00 78.94 595 PRO A CA 1
ATOM 4466 C C . PRO A 1 595 ? -39.364 -17.650 51.920 1.00 78.94 595 PRO A C 1
ATOM 4468 O O . PRO A 1 595 ? -38.340 -17.067 52.269 1.00 78.94 595 PRO A O 1
ATOM 4471 N N . MET A 1 596 ? -40.497 -17.586 52.613 1.00 82.56 596 MET A N 1
ATOM 4472 C CA . MET A 1 596 ? -40.616 -16.835 53.860 1.00 82.56 596 MET A CA 1
ATOM 4473 C C . MET A 1 596 ? -40.468 -17.768 55.058 1.00 82.56 596 MET A C 1
ATOM 4475 O O . MET A 1 596 ? -40.955 -18.901 55.040 1.00 82.56 596 MET A O 1
ATOM 4479 N N . ASP A 1 597 ? -39.858 -17.268 56.132 1.00 85.25 597 ASP A N 1
ATOM 4480 C CA . ASP A 1 597 ? -39.949 -17.924 57.434 1.00 85.25 597 ASP A CA 1
ATOM 4481 C C . ASP A 1 597 ? -41.417 -17.979 57.881 1.00 85.25 597 ASP A C 1
ATOM 4483 O O . ASP A 1 597 ? -42.077 -16.945 58.038 1.00 85.25 597 ASP A O 1
ATOM 4487 N N . ARG A 1 598 ? -41.932 -19.197 58.076 1.00 87.19 598 ARG A N 1
ATOM 4488 C CA . ARG A 1 598 ? -43.364 -19.422 58.315 1.00 87.19 598 ARG A CA 1
ATOM 4489 C C . ARG A 1 598 ? -43.831 -18.783 59.617 1.00 87.19 598 ARG A C 1
ATOM 4491 O O . ARG A 1 598 ? -44.834 -18.074 59.631 1.00 87.19 598 ARG A O 1
ATOM 4498 N N . ALA A 1 599 ? -43.042 -18.958 60.677 1.00 86.44 599 ALA A N 1
ATOM 4499 C CA . ALA A 1 599 ? -43.333 -18.405 61.993 1.00 86.44 599 ALA A CA 1
ATOM 4500 C C . ALA A 1 599 ? -43.320 -16.868 61.987 1.00 86.44 599 ALA A C 1
ATOM 4502 O O . ALA A 1 599 ? -44.073 -16.236 62.727 1.00 86.44 599 ALA A O 1
ATOM 4503 N N . SER A 1 600 ? -42.459 -16.248 61.177 1.00 88.19 600 SER A N 1
ATOM 4504 C CA . SER A 1 600 ? -42.407 -14.795 61.006 1.00 88.19 600 SER A CA 1
ATOM 4505 C C . SER A 1 600 ? -43.682 -14.256 60.371 1.00 88.19 600 SER A C 1
ATOM 4507 O O . SER A 1 600 ? -44.273 -13.318 60.903 1.00 88.19 600 SER A O 1
ATOM 4509 N N . VAL A 1 601 ? -44.148 -14.875 59.284 1.00 88.00 601 VAL A N 1
ATOM 4510 C CA . VAL A 1 601 ? -45.387 -14.452 58.617 1.00 88.00 601 VAL A CA 1
ATOM 4511 C C . VAL A 1 601 ? -46.602 -14.683 59.509 1.00 88.00 601 VAL A C 1
ATOM 4513 O O . VAL A 1 601 ? -47.441 -13.795 59.608 1.00 88.00 601 VAL A O 1
ATOM 4516 N N . GLU A 1 602 ? -46.670 -15.813 60.213 1.00 86.56 602 GLU A N 1
ATOM 4517 C CA . GLU A 1 602 ? -47.727 -16.093 61.197 1.00 86.56 602 GLU A CA 1
ATOM 4518 C C . GLU A 1 602 ? -47.786 -15.034 62.303 1.00 86.56 602 GLU A C 1
ATOM 4520 O O . GLU A 1 602 ? -48.863 -14.552 62.638 1.00 86.56 602 GLU A O 1
ATOM 4525 N N . ARG A 1 603 ? -46.630 -14.620 62.840 1.00 87.69 603 ARG A N 1
ATOM 4526 C CA . ARG A 1 603 ? -46.554 -13.553 63.850 1.00 87.69 603 ARG A CA 1
ATOM 4527 C C . ARG A 1 603 ? -46.899 -12.171 63.297 1.00 87.69 603 ARG A C 1
ATOM 4529 O O . ARG A 1 603 ? -47.358 -11.321 64.054 1.00 87.69 603 ARG A O 1
ATOM 4536 N N . ALA A 1 604 ? -46.617 -11.924 62.020 1.00 87.88 604 ALA A N 1
ATOM 4537 C CA . ALA A 1 604 ? -46.817 -10.625 61.385 1.00 87.88 604 ALA A CA 1
ATOM 4538 C C . ALA A 1 604 ? -48.233 -10.437 60.813 1.00 87.88 604 ALA A C 1
ATOM 4540 O O . ALA A 1 604 ? -48.682 -9.300 60.663 1.00 87.88 604 ALA A O 1
ATOM 4541 N N . LEU A 1 605 ? -48.934 -11.521 60.473 1.00 86.19 605 LEU A N 1
ATOM 4542 C CA . LEU A 1 605 ? -50.275 -11.459 59.903 1.00 86.19 605 LEU A CA 1
ATOM 4543 C C . LEU A 1 605 ? -51.311 -11.158 60.990 1.00 86.19 605 LEU A C 1
ATOM 4545 O O . LEU A 1 605 ? -51.526 -11.950 61.901 1.00 86.19 605 LEU A O 1
ATOM 4549 N N . VAL A 1 606 ? -52.011 -10.035 60.843 1.00 86.38 606 VAL A N 1
ATOM 4550 C CA . VAL A 1 606 ? -53.114 -9.638 61.725 1.00 86.38 606 VAL A CA 1
ATOM 4551 C C . VAL A 1 606 ? -54.406 -9.586 60.916 1.00 86.38 606 VAL A C 1
ATOM 4553 O O . VAL A 1 606 ? -54.476 -8.893 59.901 1.00 86.38 606 VAL A O 1
ATOM 4556 N N . ILE A 1 607 ? -55.438 -10.297 61.376 1.00 83.12 607 ILE A N 1
ATOM 4557 C CA . ILE A 1 607 ? -56.798 -10.234 60.826 1.00 83.12 607 ILE A CA 1
ATOM 4558 C C . ILE A 1 607 ? -57.689 -9.579 61.881 1.00 83.12 607 ILE A C 1
ATOM 4560 O O . ILE A 1 607 ? -57.743 -10.038 63.019 1.00 83.12 607 ILE A O 1
ATOM 4564 N N . ALA A 1 608 ? -58.361 -8.488 61.513 1.00 84.69 608 ALA A N 1
ATOM 4565 C CA . ALA A 1 608 ? -59.263 -7.758 62.397 1.00 84.69 608 ALA A CA 1
ATOM 4566 C C . ALA A 1 608 ? -60.679 -7.687 61.782 1.00 84.69 608 ALA A C 1
ATOM 4568 O O . ALA A 1 608 ? -60.801 -7.220 60.646 1.00 84.69 608 ALA A O 1
ATOM 4569 N N . PRO A 1 609 ? -61.743 -8.095 62.511 1.00 85.31 609 PRO A N 1
ATOM 4570 C CA . PRO A 1 609 ? -61.715 -8.683 63.857 1.00 85.31 609 PRO A CA 1
ATOM 4571 C C . PRO A 1 609 ? -61.032 -10.059 63.878 1.00 85.31 609 PRO A C 1
ATOM 4573 O O . PRO A 1 609 ? -60.920 -10.705 62.835 1.00 85.31 609 PRO A O 1
ATOM 4576 N N . ASP A 1 610 ? -60.582 -10.488 65.062 1.00 83.88 610 ASP A N 1
ATOM 4577 C CA . ASP A 1 610 ? -59.933 -11.792 65.235 1.00 83.88 610 ASP A CA 1
ATOM 4578 C C . ASP A 1 610 ? -60.828 -12.902 64.667 1.00 83.88 610 ASP A C 1
ATOM 4580 O O . ASP A 1 610 ? -61.991 -13.051 65.054 1.00 83.88 610 ASP A O 1
ATOM 4584 N N . THR A 1 611 ? -60.305 -13.611 63.671 1.00 81.50 611 THR A N 1
ATOM 4585 C CA . THR A 1 611 ? -61.059 -14.555 62.848 1.00 81.50 611 THR A CA 1
ATOM 4586 C C . THR A 1 611 ? -60.314 -15.888 62.838 1.00 81.50 611 THR A C 1
ATOM 4588 O O . THR A 1 611 ? -59.183 -15.932 62.350 1.00 81.50 611 THR A O 1
ATOM 4591 N N . PRO A 1 612 ? -60.924 -16.986 63.325 1.00 80.06 612 PRO A N 1
ATOM 4592 C CA . PRO A 1 612 ? -60.292 -18.300 63.310 1.00 80.06 612 PRO A CA 1
ATOM 4593 C C . PRO A 1 612 ? -59.927 -18.739 61.887 1.00 80.06 612 PRO A C 1
ATOM 4595 O O . PRO A 1 612 ? -60.764 -18.703 60.984 1.00 80.06 612 PRO A O 1
ATOM 4598 N N . GLY A 1 613 ? -58.693 -19.203 61.697 1.00 78.81 613 GLY A N 1
ATOM 4599 C CA . GLY A 1 613 ? -58.198 -19.695 60.415 1.00 78.81 613 GLY A CA 1
ATOM 4600 C C . GLY A 1 613 ? -56.897 -20.485 60.559 1.00 78.81 613 GLY A C 1
ATOM 4601 O O . GLY A 1 613 ? -56.268 -20.471 61.613 1.00 78.81 613 GLY A O 1
ATOM 4602 N N . GLU A 1 614 ? -56.504 -21.179 59.490 1.00 81.62 614 GLU A N 1
ATOM 4603 C CA . GLU A 1 614 ? -55.245 -21.926 59.396 1.00 81.62 614 GLU A CA 1
ATOM 4604 C C . GLU A 1 614 ? -54.437 -21.418 58.196 1.00 81.62 614 GLU A C 1
ATOM 4606 O O . GLU A 1 614 ? -54.984 -21.230 57.105 1.00 81.62 614 GLU A O 1
ATOM 4611 N N . LEU A 1 615 ? -53.135 -21.188 58.390 1.00 82.69 615 LEU A N 1
ATOM 4612 C CA . LEU A 1 615 ? -52.227 -20.790 57.318 1.00 82.69 615 LEU A CA 1
ATOM 4613 C C . LEU A 1 615 ? -51.645 -22.022 56.624 1.00 82.69 615 LEU A C 1
ATOM 4615 O O . LEU A 1 615 ? -50.881 -22.790 57.204 1.00 82.69 615 LEU A O 1
ATOM 4619 N N . THR A 1 616 ? -51.978 -22.186 55.345 1.00 81.75 616 THR A N 1
ATOM 4620 C CA . THR A 1 616 ? -51.441 -23.259 54.501 1.00 81.75 616 THR A CA 1
ATOM 4621 C C . THR A 1 616 ? -50.374 -22.721 53.555 1.00 81.75 616 THR A C 1
ATOM 4623 O O . THR A 1 616 ? -50.625 -21.774 52.810 1.00 81.75 616 THR A O 1
ATOM 4626 N N . TRP A 1 617 ? -49.209 -23.364 53.535 1.00 81.31 617 TRP A N 1
ATOM 4627 C CA . TRP A 1 617 ? -48.071 -22.982 52.698 1.00 81.31 617 TRP A CA 1
ATOM 4628 C C . TRP A 1 617 ? -48.000 -23.843 51.434 1.00 81.31 617 TRP A C 1
ATOM 4630 O O . TRP A 1 617 ? -48.168 -25.059 51.505 1.00 81.31 617 TRP A O 1
ATOM 4640 N N . SER A 1 618 ? -47.722 -23.224 50.284 1.00 71.62 618 SER A N 1
ATOM 4641 C CA . SER A 1 618 ? -47.481 -23.931 49.021 1.00 71.62 618 SER A CA 1
ATOM 4642 C C . SER A 1 618 ? -46.301 -23.317 48.281 1.00 71.62 618 SER A C 1
ATOM 4644 O O . SER A 1 618 ? -46.272 -22.098 48.116 1.00 71.62 618 SER A O 1
ATOM 4646 N N . ASP A 1 619 ? -45.420 -24.147 47.732 1.00 66.12 619 ASP A N 1
ATOM 4647 C CA . ASP A 1 619 ? -44.254 -23.712 46.946 1.00 66.12 619 ASP A CA 1
ATOM 4648 C C . ASP A 1 619 ? -44.638 -23.379 45.486 1.00 66.12 619 ASP A C 1
ATOM 4650 O O . ASP A 1 619 ? -43.905 -23.651 44.541 1.00 66.12 619 ASP A O 1
ATOM 4654 N N . GLY A 1 620 ? -45.840 -22.827 45.284 1.00 60.06 620 GLY A N 1
ATOM 4655 C CA . GLY A 1 620 ? -46.397 -22.476 43.972 1.00 60.06 620 GLY A CA 1
ATOM 4656 C C . GLY A 1 620 ? -47.225 -23.578 43.298 1.00 60.06 620 GLY A C 1
ATOM 4657 O O . GLY A 1 620 ? -48.132 -23.261 42.525 1.00 60.06 620 GLY A O 1
ATOM 4658 N N . ASP A 1 621 ? -47.026 -24.848 43.657 1.00 53.19 621 ASP A N 1
ATOM 4659 C CA . ASP A 1 621 ? -47.845 -25.960 43.166 1.00 53.19 621 ASP A CA 1
ATOM 4660 C C . ASP A 1 621 ? -49.080 -26.149 44.055 1.00 53.19 621 ASP A C 1
ATOM 4662 O O . ASP A 1 621 ? -49.058 -26.825 45.086 1.00 53.19 621 ASP A O 1
ATOM 4666 N N . ARG A 1 622 ? -50.194 -25.520 43.664 1.00 59.53 622 ARG A N 1
ATOM 4667 C CA . ARG A 1 622 ? -51.486 -25.638 44.360 1.00 59.53 622 ARG A CA 1
ATOM 4668 C C . ARG A 1 622 ? -51.951 -27.101 44.405 1.00 59.53 622 ARG A C 1
ATOM 4670 O O . ARG A 1 622 ? -52.610 -27.577 43.481 1.00 59.53 622 ARG A O 1
ATOM 4677 N N . THR A 1 623 ? -51.683 -27.796 45.508 1.00 62.41 623 THR A N 1
ATOM 4678 C CA . THR A 1 623 ? -52.286 -29.094 45.831 1.00 62.41 623 THR A CA 1
ATOM 4679 C C . THR A 1 623 ? -53.205 -28.930 47.038 1.00 62.41 623 THR A C 1
ATOM 4681 O O . THR A 1 623 ? -52.781 -28.547 48.121 1.00 62.41 623 THR A O 1
ATOM 4684 N N . LEU A 1 624 ? -54.502 -29.174 46.837 1.00 64.75 624 LEU A N 1
ATOM 4685 C CA . LEU A 1 624 ? -55.502 -29.154 47.905 1.00 64.75 624 LEU A CA 1
ATOM 4686 C C . LEU A 1 624 ? -55.899 -30.606 48.207 1.00 64.75 624 LEU A C 1
ATOM 4688 O O . LEU A 1 624 ? -56.404 -31.276 47.300 1.00 64.75 624 LEU A O 1
ATOM 4692 N N . PRO A 1 625 ? -55.683 -31.129 49.426 1.00 73.69 625 PRO A N 1
ATOM 4693 C CA . PRO A 1 625 ? -56.192 -32.443 49.798 1.00 73.69 625 PRO A CA 1
ATOM 4694 C C . PRO A 1 625 ? -57.720 -32.371 49.939 1.00 73.69 625 PRO A C 1
ATOM 4696 O O . PRO A 1 625 ? -58.248 -31.670 50.795 1.00 73.69 625 PRO A O 1
ATOM 4699 N N . LEU A 1 626 ? -58.443 -33.079 49.067 1.00 74.56 626 LEU A N 1
ATOM 4700 C CA . LEU A 1 626 ? -59.913 -33.007 48.984 1.00 74.56 626 LEU A CA 1
ATOM 4701 C C . LEU A 1 626 ? -60.627 -34.227 49.582 1.00 74.56 626 LEU A C 1
ATOM 4703 O O . LEU A 1 626 ? -61.810 -34.151 49.925 1.00 74.56 626 LEU A O 1
ATOM 4707 N N . ASP A 1 627 ? -59.952 -35.376 49.626 1.00 85.00 627 ASP A N 1
ATOM 4708 C CA . ASP A 1 627 ? -60.494 -36.630 50.148 1.00 85.00 627 ASP A CA 1
ATOM 4709 C C . ASP A 1 627 ? -59.365 -37.651 50.384 1.00 85.00 627 ASP A C 1
ATOM 4711 O O . ASP A 1 627 ? -58.309 -37.559 49.755 1.00 85.00 627 ASP A O 1
ATOM 4715 N N . TYR A 1 628 ? -59.594 -38.650 51.240 1.00 86.31 628 TYR A N 1
ATOM 4716 C CA . TYR A 1 628 ? -58.666 -39.768 51.451 1.00 86.31 628 TYR A CA 1
ATOM 4717 C C . TYR A 1 628 ? -59.402 -41.099 51.638 1.00 86.31 628 TYR A C 1
ATOM 4719 O O . TYR A 1 628 ? -60.569 -41.152 52.026 1.00 86.31 628 TYR A O 1
ATOM 4727 N N . ARG A 1 629 ? -58.713 -42.207 51.354 1.00 88.94 629 ARG A N 1
ATOM 4728 C CA . ARG A 1 629 ? -59.187 -43.570 51.631 1.00 88.94 629 ARG A CA 1
ATOM 4729 C C . ARG A 1 629 ? -58.093 -44.339 52.349 1.00 88.94 629 ARG A C 1
ATOM 4731 O O . ARG A 1 629 ? -56.939 -44.308 51.926 1.00 88.94 629 ARG A O 1
ATOM 4738 N N . VAL A 1 630 ? -58.466 -45.025 53.422 1.00 87.62 630 VAL A N 1
ATOM 4739 C CA . VAL A 1 630 ? -57.565 -45.903 54.169 1.00 87.62 630 VAL A CA 1
ATOM 4740 C C . VAL A 1 630 ? -57.642 -47.290 53.544 1.00 87.62 630 VAL A C 1
ATOM 4742 O O . VAL A 1 630 ? -58.731 -47.829 53.394 1.00 87.62 630 VAL A O 1
ATOM 4745 N N . TYR A 1 631 ? -56.497 -47.843 53.151 1.00 85.62 631 TYR A N 1
ATOM 4746 C CA . TYR A 1 631 ? -56.416 -49.191 52.593 1.00 85.62 631 TYR A CA 1
ATOM 4747 C C . TYR A 1 631 ? -56.209 -50.211 53.719 1.00 85.62 631 TYR A C 1
ATOM 4749 O O . TYR A 1 631 ? -55.100 -50.315 54.243 1.00 85.62 631 TYR A O 1
ATOM 4757 N N . ASP A 1 632 ? -57.256 -50.969 54.061 1.00 88.75 632 ASP A N 1
ATOM 4758 C CA . ASP A 1 632 ? -57.239 -52.025 55.088 1.00 88.75 632 ASP A CA 1
ATOM 4759 C C . ASP A 1 632 ? -57.927 -53.306 54.579 1.00 88.75 632 ASP A C 1
ATOM 4761 O O . ASP A 1 632 ? -58.930 -53.783 55.114 1.00 88.75 632 ASP A O 1
ATOM 4765 N N . LYS A 1 633 ? -57.345 -53.882 53.519 1.00 87.19 633 LYS A N 1
ATOM 4766 C CA . LYS A 1 633 ? -57.867 -55.071 52.826 1.00 87.19 633 LYS A CA 1
ATOM 4767 C C . LYS A 1 633 ? -58.245 -56.248 53.745 1.00 87.19 633 LYS A C 1
ATOM 4769 O O . LYS A 1 633 ? -59.233 -56.912 53.438 1.00 87.19 633 LYS A O 1
ATOM 4774 N N . PRO A 1 634 ? -57.503 -56.572 54.825 1.00 89.38 634 PRO A N 1
ATOM 4775 C CA . PRO A 1 634 ? -57.902 -57.639 55.743 1.00 89.38 634 PRO A CA 1
ATOM 4776 C C . PRO A 1 634 ? -59.249 -57.399 56.432 1.00 89.38 634 PRO A C 1
ATOM 4778 O O . PRO A 1 634 ? -59.928 -58.369 56.756 1.00 89.38 634 PRO A O 1
ATOM 4781 N N . LYS A 1 635 ? -59.633 -56.136 56.660 1.00 88.19 635 LYS A N 1
ATOM 4782 C CA . LYS A 1 635 ? -60.901 -55.790 57.314 1.00 88.19 635 LYS A CA 1
ATOM 4783 C C . LYS A 1 635 ? -62.046 -55.573 56.336 1.00 88.19 635 LYS A C 1
ATOM 4785 O O . LYS A 1 635 ? -63.155 -56.013 56.616 1.00 88.19 635 LYS A O 1
ATOM 4790 N N . ASP A 1 636 ? -61.802 -54.876 55.229 1.00 87.75 636 ASP A N 1
ATOM 4791 C CA . ASP A 1 636 ? -62.865 -54.437 54.314 1.00 87.75 636 ASP A CA 1
ATOM 4792 C C . ASP A 1 636 ? -62.943 -55.244 53.006 1.00 87.75 636 ASP A C 1
ATOM 4794 O O . ASP A 1 636 ? -63.918 -55.135 52.264 1.00 87.75 636 ASP A O 1
ATOM 4798 N N . GLY A 1 637 ? -61.935 -56.072 52.713 1.00 91.44 637 GLY A N 1
ATOM 4799 C CA . GLY A 1 637 ? -61.831 -56.828 51.465 1.00 91.44 637 GLY A CA 1
ATOM 4800 C C . GLY A 1 637 ? -61.591 -55.967 50.218 1.00 91.44 637 GLY A C 1
ATOM 4801 O O . GLY A 1 637 ? -61.479 -56.517 49.118 1.00 91.44 637 GLY A O 1
ATOM 4802 N N . LEU A 1 638 ? -61.475 -54.644 50.354 1.00 91.69 638 LEU A N 1
ATOM 4803 C CA . LEU A 1 638 ? -61.367 -53.708 49.242 1.00 91.69 638 LEU A CA 1
ATOM 4804 C C . LEU A 1 638 ? -59.933 -53.648 48.715 1.00 91.69 638 LEU A C 1
ATOM 4806 O O . LEU A 1 638 ? -58.935 -53.684 49.439 1.00 91.69 638 LEU A O 1
ATOM 4810 N N . THR A 1 639 ? -59.801 -53.559 47.395 1.00 92.62 639 THR A N 1
ATOM 4811 C CA . THR A 1 639 ? -58.510 -53.330 46.750 1.00 92.62 639 THR A CA 1
ATOM 4812 C C . THR A 1 639 ? -58.238 -51.836 46.607 1.00 92.62 639 THR A C 1
ATOM 4814 O O . THR A 1 639 ? -59.142 -51.003 46.577 1.00 92.62 639 THR A O 1
ATOM 4817 N N . LYS A 1 640 ? -56.971 -51.470 46.385 1.00 90.62 640 LYS A N 1
ATOM 4818 C CA . LYS A 1 640 ? -56.606 -50.085 46.041 1.00 90.62 640 LYS A CA 1
ATOM 4819 C C . LYS A 1 640 ? -57.379 -49.551 44.820 1.00 90.62 640 LYS A C 1
ATOM 4821 O O . LYS A 1 640 ? -57.676 -48.363 44.763 1.00 90.62 640 LYS A O 1
ATOM 4826 N N . ASN A 1 641 ? -57.735 -50.412 43.859 1.00 92.88 641 ASN A N 1
ATOM 4827 C CA . ASN A 1 641 ? -58.543 -50.012 42.701 1.00 92.88 641 ASN A CA 1
ATOM 4828 C C . ASN A 1 641 ? -60.004 -49.722 43.079 1.00 92.88 641 ASN A C 1
ATOM 4830 O O . ASN A 1 641 ? -60.619 -48.857 42.461 1.00 92.88 641 ASN A O 1
ATOM 4834 N N . ASP A 1 642 ? -60.546 -50.400 44.092 1.00 93.75 642 ASP A N 1
ATOM 4835 C CA . ASP A 1 642 ? -61.886 -50.106 44.607 1.00 93.75 642 ASP A CA 1
ATOM 4836 C C . ASP A 1 642 ? -61.910 -48.729 45.272 1.00 93.75 642 ASP A C 1
ATOM 4838 O O . ASP A 1 642 ? -62.759 -47.904 44.938 1.00 93.75 642 ASP A O 1
ATOM 4842 N N . HIS A 1 643 ? -60.908 -48.420 46.102 1.00 94.12 643 HIS A N 1
ATOM 4843 C CA . HIS A 1 643 ? -60.766 -47.083 46.686 1.00 94.12 643 HIS A CA 1
ATOM 4844 C C . HIS A 1 643 ? -60.562 -45.991 45.629 1.00 94.12 643 HIS A C 1
ATOM 4846 O O . HIS A 1 643 ? -61.140 -44.914 45.754 1.00 94.12 643 HIS A O 1
ATOM 4852 N N . PHE A 1 644 ? -59.784 -46.257 44.571 1.00 94.44 644 PHE A N 1
ATOM 4853 C CA . PHE A 1 644 ? -59.632 -45.322 43.453 1.00 94.44 644 PHE A CA 1
ATOM 4854 C C . PHE A 1 644 ? -60.986 -45.009 42.806 1.00 94.44 644 PHE A C 1
ATOM 4856 O O . PHE A 1 644 ? -61.346 -43.842 42.650 1.00 94.44 644 PHE A O 1
ATOM 4863 N N . ARG A 1 645 ? -61.761 -46.041 42.449 1.00 94.06 645 ARG A N 1
ATOM 4864 C CA . ARG A 1 645 ? -63.070 -45.852 41.810 1.00 94.06 645 ARG A CA 1
ATOM 4865 C C . ARG A 1 645 ? -64.059 -45.144 42.731 1.00 94.06 645 ARG A C 1
ATOM 4867 O O . ARG A 1 645 ? -64.791 -44.280 42.248 1.00 94.06 645 ARG A O 1
ATOM 4874 N N . ASP A 1 646 ? -64.045 -45.442 44.030 1.00 93.62 646 ASP A N 1
ATOM 4875 C CA . ASP A 1 646 ? -64.876 -44.725 44.998 1.00 93.62 646 ASP A CA 1
ATOM 4876 C C . ASP A 1 646 ? -64.477 -43.248 45.125 1.00 93.62 646 ASP A C 1
ATOM 4878 O O . ASP A 1 646 ? -65.352 -42.385 45.165 1.00 93.62 646 ASP A O 1
ATOM 4882 N N . LEU A 1 647 ? -63.181 -42.922 45.089 1.00 94.19 647 LEU A N 1
ATOM 4883 C CA . LEU A 1 647 ? -62.710 -41.535 45.120 1.00 94.19 647 LEU A CA 1
ATOM 4884 C C . LEU A 1 647 ? -63.180 -40.750 43.882 1.00 94.19 647 LEU A C 1
ATOM 4886 O O . LEU A 1 647 ? -63.686 -39.635 44.010 1.00 94.19 647 LEU A O 1
ATOM 4890 N N . ILE A 1 648 ? -63.111 -41.352 42.690 1.00 94.75 648 ILE A N 1
ATOM 4891 C CA . ILE A 1 648 ? -63.644 -40.751 41.453 1.00 94.75 648 ILE A CA 1
ATOM 4892 C C . ILE A 1 648 ? -65.167 -40.573 41.530 1.00 94.75 648 ILE A C 1
ATOM 4894 O O . ILE A 1 648 ? -65.688 -39.513 41.173 1.00 94.75 648 ILE A O 1
ATOM 4898 N N . ALA A 1 649 ? -65.895 -41.575 42.032 1.00 93.25 649 ALA A N 1
ATOM 4899 C CA . ALA A 1 649 ? -67.344 -41.496 42.202 1.00 93.25 649 ALA A CA 1
ATOM 4900 C C . ALA A 1 649 ? -67.746 -40.422 43.227 1.00 93.25 649 ALA A C 1
ATOM 4902 O O . ALA A 1 649 ? -68.676 -39.651 42.982 1.00 93.25 649 ALA A O 1
ATOM 4903 N N . ALA A 1 650 ? -67.028 -40.324 44.346 1.00 93.69 650 ALA A N 1
ATOM 4904 C CA . ALA A 1 650 ? -67.228 -39.296 45.358 1.00 93.69 650 ALA A CA 1
ATOM 4905 C C . ALA A 1 650 ? -66.981 -37.897 44.785 1.00 93.69 650 ALA A C 1
ATOM 4907 O O . ALA A 1 650 ? -67.831 -37.021 44.947 1.00 93.69 650 ALA A O 1
ATOM 4908 N N . ALA A 1 651 ? -65.891 -37.701 44.037 1.00 92.94 651 ALA A N 1
ATOM 4909 C CA . ALA A 1 651 ? -65.623 -36.443 43.345 1.00 92.94 651 ALA A CA 1
ATOM 4910 C C . ALA A 1 651 ? -66.757 -36.082 42.367 1.00 92.94 651 ALA A C 1
ATOM 4912 O O . ALA A 1 651 ? -67.207 -34.936 42.326 1.00 92.94 651 ALA A O 1
ATOM 4913 N N . LYS A 1 652 ? -67.297 -37.055 41.620 1.00 92.69 652 LYS A N 1
ATOM 4914 C CA . LYS A 1 652 ? -68.413 -36.804 40.696 1.00 92.69 652 LYS A CA 1
ATOM 4915 C C . LYS A 1 652 ? -69.694 -36.420 41.438 1.00 92.69 652 LYS A C 1
ATOM 4917 O O . LYS A 1 652 ? -70.338 -35.449 41.043 1.00 92.69 652 LYS A O 1
ATOM 4922 N N . ARG A 1 653 ? -70.033 -37.127 42.525 1.00 93.31 653 ARG A N 1
ATOM 4923 C CA . ARG A 1 653 ? -71.177 -36.803 43.402 1.00 93.31 653 ARG A CA 1
ATOM 4924 C C . ARG A 1 653 ? -71.058 -35.402 44.005 1.00 93.31 653 ARG A C 1
ATOM 4926 O O . ARG A 1 653 ? -72.057 -34.704 44.110 1.00 93.31 653 ARG A O 1
ATOM 4933 N N . ARG A 1 654 ? -69.838 -34.974 44.342 1.00 90.69 654 ARG A N 1
ATOM 4934 C CA . ARG A 1 654 ? -69.531 -33.627 44.853 1.00 90.69 654 ARG A CA 1
ATOM 4935 C C . ARG A 1 654 ? -69.493 -32.542 43.762 1.00 90.69 654 ARG A C 1
ATOM 4937 O O . ARG A 1 654 ? -69.210 -31.391 44.066 1.00 90.69 654 ARG A O 1
ATOM 4944 N N . GLY A 1 655 ? -69.772 -32.883 42.500 1.00 90.38 655 GLY A N 1
ATOM 4945 C CA . GLY A 1 655 ? -69.906 -31.913 41.409 1.00 90.38 655 GLY A CA 1
ATOM 4946 C C . GLY A 1 655 ? -68.592 -31.442 40.780 1.00 90.38 655 GLY A C 1
ATOM 4947 O O . GLY A 1 655 ? -68.599 -30.451 40.049 1.00 90.38 655 GLY A O 1
ATOM 4948 N N . PHE A 1 656 ? -67.473 -32.135 41.015 1.00 88.31 656 PHE A N 1
ATOM 4949 C CA . PHE A 1 656 ? -66.184 -31.759 40.431 1.00 88.31 656 PHE A CA 1
ATOM 4950 C C . PHE A 1 656 ? -66.221 -31.769 38.891 1.00 88.31 656 PHE A C 1
ATOM 4952 O O . PHE A 1 656 ? -66.868 -32.605 38.253 1.00 88.31 656 PHE A O 1
ATOM 4959 N N . ARG A 1 657 ? -65.499 -30.825 38.279 1.00 89.69 657 ARG A N 1
ATOM 4960 C CA . ARG A 1 657 ? -65.310 -30.720 36.822 1.00 89.69 657 ARG A CA 1
ATOM 4961 C C . ARG A 1 657 ? -63.825 -30.505 36.486 1.00 89.69 657 ARG A C 1
ATOM 4963 O O . ARG A 1 657 ? -63.468 -29.444 35.981 1.00 89.69 657 ARG A O 1
ATOM 4970 N N . PRO A 1 658 ? -62.937 -31.460 36.822 1.00 89.12 658 PRO A N 1
ATOM 4971 C CA . PRO A 1 658 ? -61.515 -31.327 36.545 1.00 89.12 658 PRO A CA 1
ATOM 4972 C C . PRO A 1 658 ? -61.262 -31.352 35.036 1.00 89.12 658 PRO A C 1
ATOM 4974 O O . PRO A 1 658 ? -61.911 -32.092 34.295 1.00 89.12 658 PRO A O 1
ATOM 4977 N N . ARG A 1 659 ? -60.269 -30.581 34.581 1.00 81.50 659 ARG A N 1
ATOM 4978 C CA . ARG A 1 659 ? -59.792 -30.648 33.191 1.00 81.50 659 ARG A CA 1
ATOM 4979 C C . ARG A 1 659 ? -59.168 -32.014 32.878 1.00 81.50 659 ARG A C 1
ATOM 4981 O O . ARG A 1 659 ? -59.339 -32.521 31.771 1.00 81.50 659 ARG A O 1
ATOM 4988 N N . ALA A 1 660 ? -58.460 -32.597 33.845 1.00 88.56 660 ALA A N 1
ATOM 4989 C CA . ALA A 1 660 ? -57.915 -33.945 33.771 1.00 88.56 660 ALA A CA 1
ATOM 4990 C C . ALA A 1 660 ? -57.782 -34.567 35.170 1.00 88.56 660 ALA A C 1
ATOM 4992 O O . ALA A 1 660 ? -57.593 -33.853 36.153 1.00 88.56 660 ALA A O 1
ATOM 4993 N N . VAL A 1 661 ? -57.845 -35.895 35.249 1.00 92.69 661 VAL A N 1
ATOM 4994 C CA . VAL A 1 661 ? -57.509 -36.677 36.443 1.00 92.69 661 VAL A CA 1
ATOM 4995 C C . VAL A 1 661 ? -56.127 -37.289 36.244 1.00 92.69 661 VAL A C 1
ATOM 4997 O O . VAL A 1 661 ? -55.928 -38.075 35.316 1.00 92.69 661 VAL A O 1
ATOM 5000 N N . LEU A 1 662 ? -55.184 -36.928 37.112 1.00 91.19 662 LEU A N 1
ATOM 5001 C CA . LEU A 1 662 ? -53.827 -37.464 37.105 1.00 91.19 662 LEU A CA 1
ATOM 5002 C C . LEU A 1 662 ? -53.706 -38.551 38.169 1.00 91.19 662 LEU A C 1
ATOM 5004 O O . LEU A 1 662 ? -54.122 -38.352 39.309 1.00 91.19 662 LEU A O 1
ATOM 5008 N N . PHE A 1 663 ? -53.151 -39.701 37.801 1.00 91.31 663 PHE A N 1
ATOM 5009 C CA . PHE A 1 663 ? -52.927 -40.795 38.743 1.00 91.31 663 PHE A CA 1
ATOM 5010 C C . PHE A 1 663 ? -51.789 -41.708 38.301 1.00 91.31 663 PHE A C 1
ATOM 5012 O O . PHE A 1 663 ? -51.455 -41.815 37.119 1.00 91.31 663 PHE A O 1
ATOM 5019 N N . ASP A 1 664 ? -51.205 -42.388 39.281 1.00 87.19 664 ASP A N 1
ATOM 5020 C CA . ASP A 1 664 ? -50.061 -43.267 39.091 1.00 87.19 664 ASP A CA 1
ATOM 5021 C C . ASP A 1 664 ? -50.377 -44.486 38.193 1.00 87.19 664 ASP A C 1
ATOM 5023 O O . ASP A 1 664 ? -51.489 -45.029 38.192 1.00 87.19 664 ASP A O 1
ATOM 5027 N N . ARG A 1 665 ? -49.356 -44.955 37.460 1.00 86.88 665 ARG A N 1
ATOM 5028 C CA . ARG A 1 665 ? -49.411 -46.100 36.536 1.00 86.88 665 ARG A CA 1
ATOM 5029 C C . ARG A 1 665 ? -49.963 -47.395 37.125 1.00 86.88 665 ARG A C 1
ATOM 5031 O O . ARG A 1 665 ? -50.469 -48.235 36.378 1.00 86.88 665 ARG A O 1
ATOM 5038 N N . TRP A 1 666 ? -49.870 -47.603 38.435 1.00 82.81 666 TRP A N 1
ATOM 5039 C CA . TRP A 1 666 ? -50.401 -48.785 39.113 1.00 82.81 666 TRP A CA 1
ATOM 5040 C C . TRP A 1 666 ? -51.940 -48.846 39.077 1.00 82.81 666 TRP A C 1
ATOM 5042 O O . TRP A 1 666 ? -52.492 -49.945 39.152 1.00 82.81 666 TRP A O 1
ATOM 5052 N N . TYR A 1 667 ? -52.621 -47.713 38.855 1.00 89.25 667 TYR A N 1
ATOM 5053 C CA . TYR A 1 667 ? -54.084 -47.605 38.745 1.00 89.25 667 TYR A CA 1
ATOM 5054 C C . TYR A 1 667 ? -54.610 -47.615 37.301 1.00 89.25 667 TYR A C 1
ATOM 5056 O O . TYR A 1 667 ? -55.802 -47.415 37.080 1.00 89.25 667 TYR A O 1
ATOM 5064 N N . SER A 1 668 ? -53.761 -47.899 36.311 1.00 88.38 668 SER A N 1
ATOM 5065 C CA . SER A 1 668 ? -54.109 -47.937 34.877 1.00 88.38 668 SER A CA 1
ATOM 5066 C C . SER A 1 668 ? -54.937 -49.162 34.434 1.00 88.38 668 SER A C 1
ATOM 5068 O O . SER A 1 668 ? -54.855 -49.597 33.285 1.00 88.38 668 SER A O 1
ATOM 5070 N N . SER A 1 669 ? -55.716 -49.774 35.332 1.00 88.12 669 SER A N 1
ATOM 5071 C CA . SER A 1 669 ? -56.606 -50.883 34.965 1.00 88.12 669 SER A CA 1
ATOM 5072 C C . SER A 1 669 ? -57.724 -50.395 34.036 1.00 88.12 669 SER A C 1
ATOM 5074 O O . SER A 1 669 ? -58.188 -49.260 34.153 1.00 88.12 669 SER A O 1
ATOM 5076 N N . LEU A 1 670 ? -58.177 -51.252 33.112 1.00 87.62 670 LEU A N 1
ATOM 5077 C CA . LEU A 1 670 ? -59.208 -50.886 32.133 1.00 87.62 670 LEU A CA 1
ATOM 5078 C C . LEU A 1 670 ? -60.477 -50.339 32.807 1.00 87.62 670 LEU A C 1
ATOM 5080 O O . LEU A 1 670 ? -61.056 -49.367 32.322 1.00 87.62 670 LEU A O 1
ATOM 5084 N N . ASP A 1 671 ? -60.873 -50.922 33.937 1.00 91.56 671 ASP A N 1
ATOM 5085 C CA . ASP A 1 671 ? -62.064 -50.507 34.680 1.00 91.56 671 ASP A CA 1
ATOM 5086 C C . ASP A 1 671 ? -61.907 -49.115 35.299 1.00 91.56 671 ASP A C 1
ATOM 5088 O O . ASP A 1 671 ? -62.836 -48.311 35.242 1.00 91.56 671 ASP A O 1
ATOM 5092 N N . ASN A 1 672 ? -60.722 -48.772 35.810 1.00 94.69 672 ASN A N 1
ATOM 5093 C CA . ASN A 1 672 ? -60.450 -47.429 36.322 1.00 94.69 672 ASN A CA 1
ATOM 5094 C C . ASN A 1 672 ? -60.453 -46.383 35.201 1.00 94.69 672 ASN A C 1
ATOM 5096 O O . ASN A 1 672 ? -61.030 -45.307 35.364 1.00 94.69 672 ASN A O 1
ATOM 5100 N N . LEU A 1 673 ? -59.848 -46.700 34.049 1.00 92.81 673 LEU A N 1
ATOM 5101 C CA . LEU A 1 673 ? -59.844 -45.801 32.889 1.00 92.81 673 LEU A CA 1
ATOM 5102 C C . LEU A 1 673 ? -61.270 -45.541 32.389 1.00 92.81 673 LEU A C 1
ATOM 5104 O O . LEU A 1 673 ? -61.644 -44.398 32.115 1.00 92.81 673 LEU A O 1
ATOM 5108 N N . LYS A 1 674 ? -62.092 -46.597 32.315 1.00 92.75 674 LYS A N 1
ATOM 5109 C CA . LYS A 1 674 ? -63.516 -46.485 31.983 1.00 92.75 674 LYS A CA 1
ATOM 5110 C C . LYS A 1 674 ? -64.265 -45.655 33.022 1.00 92.75 674 LYS A C 1
ATOM 5112 O O . LYS A 1 674 ? -65.026 -44.786 32.619 1.00 92.75 674 LYS A O 1
ATOM 5117 N N . GLN A 1 675 ? -64.013 -45.845 34.320 1.00 94.31 675 GLN A N 1
ATOM 5118 C CA . GLN A 1 675 ? -64.662 -45.073 35.386 1.00 94.31 675 GLN A CA 1
ATOM 5119 C C . GLN A 1 675 ? -64.445 -43.560 35.223 1.00 94.31 675 GLN A C 1
ATOM 5121 O O . GLN A 1 675 ? -65.407 -42.790 35.278 1.00 94.31 675 GLN A O 1
ATOM 5126 N N . VAL A 1 676 ? -63.200 -43.127 34.982 1.00 95.12 676 VAL A N 1
ATOM 5127 C CA . VAL A 1 676 ? -62.887 -41.703 34.761 1.00 95.12 676 VAL A CA 1
ATOM 5128 C C . VAL A 1 676 ? -63.572 -41.185 33.492 1.00 95.12 676 VAL A C 1
ATOM 5130 O O . VAL A 1 676 ? -64.189 -40.118 33.510 1.00 95.12 676 VAL A O 1
ATOM 5133 N N . ARG A 1 677 ? -63.553 -41.974 32.410 1.00 92.44 677 ARG A N 1
ATOM 5134 C CA . ARG A 1 677 ? -64.210 -41.618 31.145 1.00 92.44 677 ARG A CA 1
ATOM 5135 C C . ARG A 1 677 ? -65.734 -41.511 31.278 1.00 92.44 677 ARG A C 1
ATOM 5137 O O . ARG A 1 677 ? -66.315 -40.589 30.715 1.00 92.44 677 ARG A O 1
ATOM 5144 N N . THR A 1 678 ? -66.378 -42.388 32.048 1.00 93.31 678 THR A N 1
ATOM 5145 C CA . THR A 1 678 ? -67.826 -42.341 32.332 1.00 93.31 678 THR A CA 1
ATOM 5146 C C . THR A 1 678 ? -68.220 -41.061 33.068 1.00 93.31 678 THR A C 1
ATOM 5148 O O . THR A 1 678 ? -69.314 -40.539 32.873 1.00 93.31 678 THR A O 1
ATOM 5151 N N . CYS A 1 679 ? -67.316 -40.489 33.868 1.00 91.69 679 CYS A N 1
ATOM 5152 C CA . CYS A 1 679 ? -67.529 -39.185 34.496 1.00 91.69 679 CYS A CA 1
ATOM 5153 C C . CYS A 1 679 ? -67.435 -38.000 33.514 1.00 91.69 679 CYS A C 1
ATOM 5155 O O . CYS A 1 679 ? -67.766 -36.875 33.905 1.00 91.69 679 CYS A O 1
ATOM 5157 N N . GLY A 1 680 ? -67.046 -38.243 32.257 1.00 92.50 680 GLY A N 1
ATOM 5158 C CA . GLY A 1 680 ? -66.822 -37.227 31.230 1.00 92.50 680 GLY A CA 1
ATOM 5159 C C . GLY A 1 680 ? -65.491 -36.493 31.392 1.00 92.50 680 GLY A C 1
ATOM 5160 O O . GLY A 1 680 ? -65.359 -35.369 30.918 1.00 92.50 680 GLY A O 1
ATOM 5161 N N . TRP A 1 681 ? -64.531 -37.081 32.109 1.00 95.81 681 TRP A N 1
ATOM 5162 C CA . TRP A 1 681 ? -63.253 -36.445 32.419 1.00 95.81 681 TRP A CA 1
ATOM 5163 C C . TRP A 1 681 ? -62.115 -37.057 31.605 1.00 95.81 681 TRP A C 1
ATOM 5165 O O . TRP A 1 681 ? -62.085 -38.262 31.345 1.00 95.81 681 TRP A O 1
ATOM 5175 N N . THR A 1 682 ? -61.150 -36.220 31.232 1.00 93.50 682 THR A N 1
ATOM 5176 C CA . THR A 1 682 ? -59.879 -36.665 30.650 1.00 93.50 682 THR A CA 1
ATOM 5177 C C . THR A 1 682 ? -59.027 -37.302 31.746 1.00 93.50 682 THR A C 1
ATOM 5179 O O . THR A 1 682 ? -59.019 -36.816 32.875 1.00 93.50 682 THR A O 1
ATOM 5182 N N . PHE A 1 683 ? -58.281 -38.362 31.441 1.00 92.75 683 PHE A N 1
ATOM 5183 C CA . PHE A 1 683 ? -57.260 -38.892 32.345 1.00 92.75 683 PHE A CA 1
ATOM 5184 C C . PHE A 1 683 ? -55.867 -38.724 31.750 1.00 92.75 683 PHE A C 1
ATOM 5186 O O . PHE A 1 683 ? -55.692 -38.786 30.534 1.00 92.75 683 PHE A O 1
ATOM 5193 N N . LEU A 1 684 ? -54.878 -38.563 32.623 1.00 91.81 684 LEU A N 1
ATOM 5194 C CA . LEU A 1 684 ? -53.468 -38.660 32.280 1.00 91.81 684 LEU A CA 1
ATOM 5195 C C . LEU A 1 684 ? -52.811 -39.634 33.257 1.00 91.81 684 LEU A C 1
ATOM 5197 O O . LEU A 1 684 ? -52.795 -39.415 34.467 1.00 91.81 684 LEU A O 1
ATOM 5201 N N . THR A 1 685 ? -52.281 -40.727 32.727 1.00 90.12 685 THR A N 1
ATOM 5202 C CA . THR A 1 685 ? -51.550 -41.723 33.507 1.00 90.12 685 THR A CA 1
ATOM 5203 C C . THR A 1 685 ? -50.487 -42.363 32.630 1.00 90.12 685 THR A C 1
ATOM 5205 O O . THR A 1 685 ? -50.589 -42.356 31.402 1.00 90.12 685 THR A O 1
ATOM 5208 N N . GLN A 1 686 ? -49.466 -42.929 33.256 1.00 87.62 686 GLN A N 1
ATOM 5209 C CA . GLN A 1 686 ? -48.491 -43.760 32.565 1.00 87.62 686 GLN A CA 1
ATOM 5210 C C . GLN A 1 686 ? -48.994 -45.210 32.513 1.00 87.62 686 GLN A C 1
ATOM 5212 O O . GLN A 1 686 ? -49.704 -45.672 33.405 1.00 87.62 686 GLN A O 1
ATOM 5217 N N . LEU A 1 687 ? -48.602 -45.966 31.489 1.00 82.94 687 LEU A N 1
ATOM 5218 C CA . LEU A 1 687 ? -48.875 -47.401 31.420 1.00 82.94 687 LEU A CA 1
ATOM 5219 C C . LEU A 1 687 ? -47.641 -48.186 31.856 1.00 82.94 687 LEU A C 1
ATOM 5221 O O . LEU A 1 687 ? -46.516 -47.871 31.475 1.00 82.94 687 LEU A O 1
ATOM 5225 N N . LYS A 1 688 ? -47.839 -49.232 32.660 1.00 74.25 688 LYS A N 1
ATOM 5226 C CA . LYS A 1 688 ? -46.750 -50.156 32.995 1.00 74.25 688 LYS A CA 1
ATOM 5227 C C . LYS A 1 688 ? -46.423 -51.015 31.768 1.00 74.25 688 LYS A C 1
ATOM 5229 O O . LYS A 1 688 ? -47.335 -51.463 31.081 1.00 74.25 688 LYS A O 1
ATOM 5234 N N . ALA A 1 689 ? -45.139 -51.292 31.538 1.00 76.12 689 ALA A N 1
ATOM 5235 C CA . ALA A 1 689 ? -44.644 -52.054 30.383 1.00 76.12 689 ALA A CA 1
ATOM 5236 C C . ALA A 1 689 ? -45.345 -53.412 30.167 1.00 76.12 689 ALA A C 1
ATOM 5238 O O . ALA A 1 689 ? -45.507 -53.860 29.038 1.00 76.12 689 ALA A O 1
ATOM 5239 N N . ASN A 1 690 ? -45.819 -54.044 31.247 1.00 73.88 690 ASN A N 1
ATOM 5240 C CA . ASN A 1 690 ? -46.532 -55.323 31.215 1.00 73.88 690 ASN A CA 1
ATOM 5241 C C . ASN A 1 690 ? -48.037 -55.211 30.885 1.00 73.88 690 ASN A C 1
ATOM 5243 O O . ASN A 1 690 ? -48.753 -56.213 30.946 1.00 73.88 690 ASN A O 1
ATOM 5247 N N . ARG A 1 691 ? -48.553 -54.012 30.592 1.00 77.25 691 ARG A N 1
ATOM 5248 C CA . ARG A 1 691 ? -49.923 -53.826 30.102 1.00 77.25 691 ARG A CA 1
ATOM 5249 C C . ARG A 1 691 ? -49.971 -54.124 28.615 1.00 77.25 691 ARG A C 1
ATOM 5251 O O . ARG A 1 691 ? -49.057 -53.757 27.884 1.00 77.25 691 ARG A O 1
ATOM 5258 N N . LYS A 1 692 ? -51.046 -54.782 28.182 1.00 80.62 692 LYS A N 1
ATOM 5259 C CA . LYS A 1 692 ? -51.317 -54.978 26.763 1.00 80.62 692 LYS A CA 1
ATOM 5260 C C . LYS A 1 692 ? -52.279 -53.898 26.278 1.00 80.62 692 LYS A C 1
ATOM 5262 O O . LYS A 1 692 ? -53.331 -53.702 26.884 1.00 80.62 692 LYS A O 1
ATOM 5267 N N . VAL A 1 693 ? -51.910 -53.209 25.212 1.00 81.62 693 VAL A N 1
ATOM 5268 C CA . VAL A 1 693 ? -52.700 -52.176 24.545 1.00 81.62 693 VAL A CA 1
ATOM 5269 C C . VAL A 1 693 ? -52.905 -52.562 23.093 1.00 81.62 693 VAL A C 1
ATOM 5271 O O . VAL A 1 693 ? -52.082 -53.256 22.504 1.00 81.62 693 VAL A O 1
ATOM 5274 N N . ASP A 1 694 ? -54.016 -52.127 22.526 1.00 80.69 694 ASP A N 1
ATOM 5275 C CA . ASP A 1 694 ? -54.273 -52.261 21.101 1.00 80.69 694 ASP A CA 1
ATOM 5276 C C . ASP A 1 694 ? -54.199 -50.864 20.482 1.00 80.69 694 ASP A C 1
ATOM 5278 O O . ASP A 1 694 ? -55.122 -50.063 20.641 1.00 80.69 694 ASP A O 1
ATOM 5282 N N . LEU A 1 695 ? -53.048 -50.544 19.886 1.00 71.56 695 LEU A N 1
ATOM 5283 C CA . LEU A 1 695 ? -52.786 -49.228 19.295 1.00 71.56 695 LEU A CA 1
ATOM 5284 C C . LEU A 1 695 ? -53.486 -49.077 17.936 1.00 71.56 695 LEU A C 1
ATOM 5286 O O . LEU A 1 695 ? -54.015 -48.007 17.642 1.00 71.56 695 LEU A O 1
ATOM 5290 N N . ASP A 1 696 ? -53.578 -50.171 17.172 1.00 81.06 696 ASP A N 1
ATOM 5291 C CA . ASP A 1 696 ? -53.972 -50.155 15.755 1.00 81.06 696 ASP A CA 1
ATOM 5292 C C . ASP A 1 696 ? -55.281 -50.921 15.480 1.00 81.06 696 ASP A C 1
ATOM 5294 O O . ASP A 1 696 ? -55.663 -51.120 14.328 1.00 81.06 696 ASP A O 1
ATOM 5298 N N . ARG A 1 697 ? -55.980 -51.369 16.533 1.00 74.00 697 ARG A N 1
ATOM 5299 C CA . ARG A 1 697 ? -57.157 -52.263 16.472 1.00 74.00 697 ARG A CA 1
ATOM 5300 C C . ARG A 1 697 ? -56.870 -53.611 15.803 1.00 74.00 697 ARG A C 1
ATOM 5302 O O . ARG A 1 697 ? -57.753 -54.201 15.183 1.00 74.00 697 ARG A O 1
ATOM 5309 N N . GLN A 1 698 ? -55.635 -54.088 15.926 1.00 77.94 698 GLN A N 1
ATOM 5310 C CA . GLN A 1 698 ? -55.167 -55.361 15.364 1.00 77.94 698 GLN A CA 1
ATOM 5311 C C . GLN A 1 698 ? -54.803 -56.389 16.444 1.00 77.94 698 GLN A C 1
ATOM 5313 O O . GLN A 1 698 ? -54.179 -57.411 16.154 1.00 77.94 698 GLN A O 1
ATOM 5318 N N . GLY A 1 699 ? -55.189 -56.133 17.694 1.00 78.19 699 GLY A N 1
ATOM 5319 C CA . GLY A 1 699 ? -54.972 -57.024 18.825 1.00 78.19 699 GLY A CA 1
ATOM 5320 C C . GLY A 1 699 ? -54.035 -56.453 19.889 1.00 78.19 699 GLY A C 1
ATOM 5321 O O . GLY A 1 699 ? -53.202 -55.581 19.653 1.00 78.19 699 GLY A O 1
ATOM 5322 N N . TYR A 1 700 ? -54.176 -56.980 21.103 1.00 82.94 700 TYR A N 1
ATOM 5323 C CA . TYR A 1 700 ? -53.473 -56.501 22.291 1.00 82.94 700 TYR A CA 1
ATOM 5324 C C . TYR A 1 700 ? -51.982 -56.887 22.297 1.00 82.94 700 TYR A C 1
ATOM 5326 O O . TYR A 1 700 ? -51.641 -58.067 22.404 1.00 82.94 700 TYR A O 1
ATOM 5334 N N . ARG A 1 701 ? -51.089 -55.891 22.291 1.00 79.12 701 ARG A N 1
ATOM 5335 C CA . ARG A 1 701 ? -49.621 -56.034 22.371 1.00 79.12 701 ARG A CA 1
ATOM 5336 C C . ARG A 1 701 ? -49.073 -55.364 23.631 1.00 79.12 701 ARG A C 1
ATOM 5338 O O . ARG A 1 701 ? -49.671 -54.412 24.119 1.00 79.12 701 ARG A O 1
ATOM 5345 N N . ALA A 1 702 ? -47.972 -55.862 24.195 1.00 75.81 702 ALA A N 1
ATOM 5346 C CA . ALA A 1 702 ? -47.346 -55.220 25.356 1.00 75.81 702 ALA A CA 1
ATOM 5347 C C . ALA A 1 702 ? -46.867 -53.794 25.013 1.00 75.81 702 ALA A C 1
ATOM 5349 O O . ALA A 1 702 ? -46.436 -53.546 23.891 1.00 75.81 702 ALA A O 1
ATOM 5350 N N . VAL A 1 703 ? -46.957 -52.863 25.970 1.00 70.56 703 VAL A N 1
ATOM 5351 C CA . VAL A 1 703 ? -46.566 -51.448 25.776 1.00 70.56 703 VAL A CA 1
ATOM 5352 C C . VAL A 1 703 ? -45.055 -51.290 25.564 1.00 70.56 703 VAL A C 1
ATOM 5354 O O . VAL A 1 703 ? -44.632 -50.365 24.879 1.00 70.56 703 VAL A O 1
ATOM 5357 N N . ALA A 1 704 ? -44.242 -52.185 26.129 1.00 66.50 704 ALA A N 1
ATOM 5358 C CA . ALA A 1 704 ? -42.823 -52.271 25.807 1.00 66.50 704 ALA A CA 1
ATOM 5359 C C . ALA A 1 704 ? -42.596 -53.358 24.749 1.00 66.50 704 ALA A C 1
ATOM 5361 O O . ALA A 1 704 ? -43.008 -54.504 24.941 1.00 66.50 704 ALA A O 1
ATOM 5362 N N . LEU A 1 705 ? -41.921 -52.991 23.658 1.00 58.66 705 LEU A N 1
ATOM 5363 C CA . LEU A 1 705 ? -41.179 -53.948 22.841 1.00 58.66 705 LEU A CA 1
ATOM 5364 C C . LEU A 1 705 ? -40.071 -54.496 23.752 1.00 58.66 705 LEU A C 1
ATOM 5366 O O . LEU A 1 705 ? -39.352 -53.700 24.354 1.00 58.66 705 LEU A O 1
ATOM 5370 N N . THR A 1 706 ? -40.015 -55.814 23.949 1.00 51.16 706 THR A N 1
ATOM 5371 C CA . THR A 1 706 ? -38.868 -56.462 24.610 1.00 51.16 706 THR A CA 1
ATOM 5372 C C . THR A 1 706 ? -37.565 -56.079 23.943 1.00 51.16 706 THR A C 1
ATOM 5374 O O . THR A 1 706 ? -37.567 -56.074 22.689 1.00 51.16 706 THR A O 1
#

Secondary structure (DSSP, 8-state):
----------------------------------------------------------PPP------------------------------------------------------------------------------TTHHHHHHHHHHHHHHHHHHHHHHHHHHT-S--PPP-EEEEESPTT-B--TT--EEEEESS-B-HHHHHHHEEEES---EEEEE-TTSSEEEEEE-TT-SPTT-EEEEEE-TTPBBSSSS-B-SS-EEEEEEPPPSEEEEESPTTEEEE-SSPPEEEEESS-B-HHHHHHTEEEES---EEEEEETTEEEEEESSPPPTT-EEEEEESEE-BTT-SS-EEPPEEEEEEPPPP-EEEEESPTT-EE--TT--EEEEESS-B-HHHHHTTEEEEETT-PBPPEEEEEEGGGTEEEEEESSPPPTT-EEEEEE-TT-BBTT--B--S-EEEEEEEPPSEEEEESPTTEEEE-TTPPEEEEESS-B-HHHHHHHEEEES---EEEEEETTEEEEEETT-PPTT-EEEEEE-TT-BBTTS-B-SS-EEEEEEEPPSEEEEE---SSS--TTPPPEEEESSPPPHHHHHHH---SS---------SS------------HHHH---HHHHHHHHHHHHHHTT---SEEE--GGG--HHHHHHHHHTT-EEE-PPPTT-EE-SSSS--EESS--

Radius of gyration: 62.32 Å; chains: 1; bounding box: 162×110×159 Å

pLDDT: mean 76.72, std 24.48, range [23.72, 98.25]